Protein AF-0000000083655001 (afdb_homodimer)

Organism: NCBI:txid97028

Solvent-accessible surface area (backbone atoms only — not comparable to full-atom values): 30231 Å² total; per-residue (Å²): 132,77,32,32,51,74,66,47,57,56,73,47,28,34,40,48,78,53,97,65,27,42,33,40,31,43,39,68,54,51,50,49,54,27,52,73,72,70,40,65,85,52,73,61,35,83,41,51,42,63,60,87,63,80,88,71,86,49,88,63,78,44,54,64,27,34,58,50,38,49,51,50,44,53,48,49,50,44,29,73,71,61,33,62,78,45,30,24,56,53,51,56,54,60,72,37,38,49,25,23,40,71,68,53,51,51,48,50,49,34,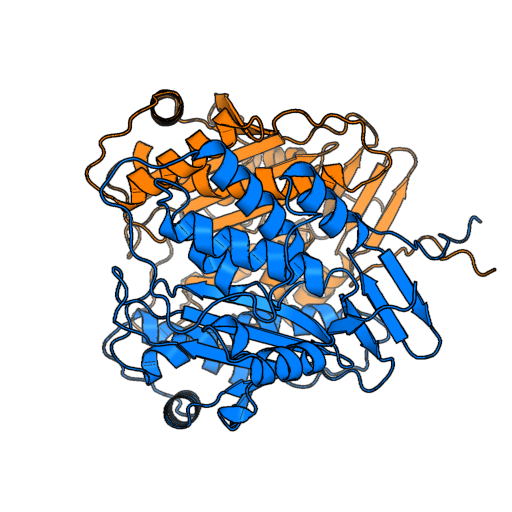34,47,15,18,46,59,60,46,37,51,42,16,34,35,29,39,73,71,65,77,58,62,36,32,24,39,30,65,31,68,58,60,82,44,95,77,44,36,28,26,23,11,27,33,29,34,37,16,61,12,56,80,46,70,50,38,44,71,46,90,61,80,54,91,45,70,47,52,42,42,40,51,33,46,27,56,44,46,54,51,43,38,41,50,49,55,45,47,71,38,30,81,91,46,78,79,81,73,73,48,31,40,32,31,34,61,48,68,67,38,53,54,49,55,72,38,89,72,66,84,61,90,46,66,72,55,36,39,30,50,34,46,40,39,20,36,38,72,62,44,43,34,41,79,43,81,37,58,71,93,69,45,77,11,45,56,23,38,46,54,51,54,57,67,54,45,54,53,45,34,46,65,40,12,42,39,76,55,86,127,131,78,34,32,50,74,65,47,57,57,71,47,29,34,42,47,78,54,97,67,26,41,33,40,31,43,38,68,54,50,49,49,52,26,52,73,70,69,38,65,86,53,73,63,34,83,40,49,40,62,63,87,62,80,88,71,86,50,88,63,77,42,55,65,29,34,60,48,37,49,50,49,42,54,49,49,49,45,29,74,70,63,33,63,78,43,30,24,56,53,50,56,54,59,74,37,36,48,26,22,40,71,69,52,51,52,48,51,49,35,35,47,16,18,46,59,60,46,38,51,41,15,32,35,30,40,75,71,63,76,56,62,36,32,23,37,30,65,31,67,59,57,80,45,96,76,46,37,29,26,23,10,29,32,30,34,38,16,61,11,55,80,47,72,47,39,42,71,47,90,61,79,53,91,44,70,49,51,42,41,41,50,32,46,27,55,42,45,54,49,42,38,41,51,51,54,45,48,70,38,30,80,90,46,76,79,82,72,73,47,31,41,32,31,34,61,50,68,66,37,52,55,48,55,72,38,90,70,68,87,60,89,48,67,70,56,37,40,28,49,33,45,40,39,21,36,38,72,62,45,42,33,41,78,45,82,38,58,72,93,70,44,75,12,47,58,23,36,45,55,51,55,57,68,54,46,53,53,46,35,45,65,41,11,40,40,75,55,87,126

Secondary structure (DSSP, 8-state):
---B---SEETTEEEEE-SSEEEEE-HHHHHHHHHHTT-TTSPP-S-SS-TT------SSPPSSHHHHHHHHHHHHHHHHHT-GGGHHHHHHHGGGSSS--HHHHHHHHHHHHHHHHTTTEEEEEESS----EEEEEEE--TTSTT-PPEEEEEEEETTEEEEEEEEE-SS--SSHHHHHHHHHHHHHHHHHHHHHHHHTSTTS-SSPPPEEEEES-HHHHHHHHSS----S-HHHHHHHHHHHHHHHTTSEEEEE--GGG-TTGGGTS---HHHHHHHHHHTTEEE---/---B---SEETTEEEEE-SSEEEEE-HHHHHHHHHHTT-TTSPP-S-SS-TT------SSPPSSHHHHHHHHHHHHHHHHHT-GGGHHHHHHHGGGSSS--HHHHHHHHHHHHHHHHTTTEEEEEESS----EEEEEEE--TTSTT-PPEEEEEEEETTEEEEEEEEE-SS--SSHHHHHHHHHHHHHHHHHHHHHHHHTSTTS-SSPPPEEEEES-HHHHHHHHSS----S-HHHHHHHHHHHHHHHTTSEEEEE--GGG-TTGGGTS---HHHHHHHHHHTTEEE---

pLDDT: mean 89.23, std 12.11, range [16.3, 98.44]

Radius of gyration: 23.11 Å; Cα contacts (8 Å, |Δi|>4): 1138; chains: 2; bounding box: 52×62×63 Å

Sequence (580 aa):
MKDLGEANVILGIKITRTEKGISLNQSHYIEKILRKYNYFDCKPASTPYDPSIKLFKNTGDGVRQSEYASIIGSLRYATDCTRPDIAYVVGLLCKFTSRPSKEHWNAIERVMRYLKRTITLGLHYQRYPAVLEGYNDVDWNTLSDDCKATSGYIFNIAGGVVSWKSKKQTILAQSTMESEMIALAAASEEASWLRCLLAEIPLWEKPLPAVLIHCDNTVAIAKIENRYYNGKKRQIRRKHSTIRGLISNGAVRVDYVRTDENLADPLTKGLTKEKVLNTSIKMGLMPIAHMKDLGEANVILGIKITRTEKGISLNQSHYIEKILRKYNYFDCKPASTPYDPSIKLFKNTGDGVRQSEYASIIGSLRYATDCTRPDIAYVVGLLCKFTSRPSKEHWNAIERVMRYLKRTITLGLHYQRYPAVLEGYNDVDWNTLSDDCKATSGYIFNIAGGVVSWKSKKQTILAQSTMESEMIALAAASEEASWLRCLLAEIPLWEKPLPAVLIHCDNTVAIAKIENRYYNGKKRQIRRKHSTIRGLISNGAVRVDYVRTDENLADPLTKGLTKEKVLNTSIKMGLMPIAH

Nearest PDB structures (foldseek):
  8wut-assembly1_E  TM=6.347E-01  e=3.721E-04  Moloney murine leukemia virus
  8ygj-assembly1_E  TM=6.162E-01  e=9.877E-04  Moloney murine leukemia virus
  8v9j-assembly1_z  TM=2.184E-01  e=1.554E-02  Mycolicibacterium smegmatis MC2 155
  1pa9-assembly1_A  TM=1.778E-01  e=4.873E-01  Yersinia enterocolitica
  4zi4-assembly1_A  TM=1.734E-01  e=5.789E-01  Yersinia enterocolitica

Foldseek 3Di:
DDPPPPPQADPQWGWDQDPFFIWTANLVLLCVLCVVVVNLPPAAALFLADQVDDDAADPDAADPLVVLVVSLVSVVVCCFGWCVLCQQLSQVLVVHSRHHDPVSVVSSSNNSRNCSVQSQWIFTAGPDDFAKAKEKDKDQPCPYPVSWIKIKMFIDTRQATDDMHIHTDPDRDPDPLLNQLSNVLVVLVVLLVVLVVLVPVVPRDPDHAAHEYEYADPVNLVQLVDPDDDDPDPVSRVSSVSSNVCVVVGNHHYDYDHPLPGLGVSSGGTDDSVSSVVSCSSNRIDRDDD/DPDPPPPQADPQWGWDQDPFFIWTANLVLLCVLCVVVVNLPPAAALFLADQVDDDAADPDAADPLVVLVVSLVSVVVCCFGWCVLCQQVSQVLVVHSRHHDPVSVVSSSNNSRNCSVQSQWIFTAGPDDFAKAKEKDKDQPCPYPVSFIKIKMFIDTRQATDDMHIHTDPDRDPDPLLNQLSNVLVVLVVLLVVLVVLVPVVPRDPDHAAHEYEYADVVNLVQLVDPDDDDPDPVSRVSSVSSNVCVVVGNHHYDYDHPLPGLGVSSGGTDDSVSSVVSCSSNRIDRDDD

InterPro domains:
  IPR043502 DNA/RNA polymerase superfamily [SSF56672] (11-231)

Structure (mmCIF, N/CA/C/O backbone):
data_AF-0000000083655001-model_v1
#
loop_
_entity.id
_entity.type
_entity.pdbx_description
1 polymer 'Pentatricopeptide repeat-containing protein'
#
loop_
_atom_site.group_PDB
_atom_site.id
_atom_site.type_symbol
_atom_site.label_atom_id
_atom_site.label_alt_id
_atom_site.label_comp_id
_atom_site.label_asym_id
_atom_site.label_entity_id
_atom_site.label_seq_id
_atom_site.pdbx_PDB_ins_code
_atom_site.Cartn_x
_atom_site.Cartn_y
_atom_site.Cartn_z
_atom_site.occupancy
_atom_site.B_iso_or_equiv
_atom_site.auth_seq_id
_atom_site.auth_comp_id
_atom_site.auth_asym_id
_atom_site.auth_atom_id
_atom_site.pdbx_PDB_model_num
ATOM 1 N N . MET A 1 1 ? 4.707 -20.266 32.312 1 16.3 1 MET A N 1
ATOM 2 C CA . MET A 1 1 ? 3.869 -20.172 31.125 1 16.3 1 MET A CA 1
ATOM 3 C C . MET A 1 1 ? 3.486 -18.719 30.844 1 16.3 1 MET A C 1
ATOM 5 O O . MET A 1 1 ? 2.631 -18.156 31.531 1 16.3 1 MET A O 1
ATOM 9 N N . LYS A 1 2 ? 4.281 -17.781 30.656 1 24.47 2 LYS A N 1
ATOM 10 C CA . LYS A 1 2 ? 4.148 -16.344 30.859 1 24.47 2 LYS A CA 1
ATOM 11 C C . LYS A 1 2 ? 3.109 -15.75 29.922 1 24.47 2 LYS A C 1
ATOM 13 O O . LYS A 1 2 ? 3.07 -16.094 28.734 1 24.47 2 LYS A O 1
ATOM 18 N N . ASP A 1 3 ? 1.855 -15.555 30.281 1 26.72 3 ASP A N 1
ATOM 19 C CA . ASP A 1 3 ? 0.674 -14.945 29.688 1 26.72 3 ASP A CA 1
ATOM 20 C C . ASP A 1 3 ? 1.065 -13.859 28.688 1 26.72 3 ASP A C 1
ATOM 22 O O . ASP A 1 3 ? 1.943 -13.039 28.969 1 26.72 3 ASP A O 1
ATOM 26 N N . LEU A 1 4 ? 1.352 -14.047 27.547 1 35.12 4 LEU A N 1
ATOM 27 C CA . LEU A 1 4 ? 1.753 -12.922 26.688 1 35.12 4 LEU A CA 1
ATOM 28 C C . LEU A 1 4 ? 1.042 -11.641 27.109 1 35.12 4 LEU A C 1
ATOM 30 O O . LEU A 1 4 ? -0.185 -11.555 27.031 1 35.12 4 LEU A O 1
ATOM 34 N N . GLY A 1 5 ? 1.042 -10.984 28.172 1 37.81 5 GLY A N 1
ATOM 35 C CA . GLY A 1 5 ? 0.336 -9.891 28.828 1 37.81 5 GLY A CA 1
ATOM 36 C C . GLY A 1 5 ? -0.224 -8.875 27.844 1 37.81 5 GLY A C 1
ATOM 37 O O . GLY A 1 5 ? 0.115 -8.898 26.656 1 37.81 5 GLY A O 1
ATOM 38 N N . GLU A 1 6 ? -1.476 -8.234 27.922 1 47.31 6 GLU A N 1
ATOM 39 C CA . GLU A 1 6 ? -2.193 -7.176 27.203 1 47.31 6 GLU A CA 1
ATOM 40 C C . GLU A 1 6 ? -1.237 -6.098 26.719 1 47.31 6 GLU A C 1
ATOM 42 O O . GLU A 1 6 ? -0.629 -5.383 27.516 1 47.31 6 GLU A O 1
ATOM 47 N N . ALA A 1 7 ? -0.469 -6.387 25.703 1 55.16 7 ALA A N 1
ATOM 48 C CA . ALA A 1 7 ? 0.412 -5.324 25.219 1 55.16 7 ALA A CA 1
ATOM 49 C C . ALA A 1 7 ? -0.34 -4 25.094 1 55.16 7 ALA A C 1
ATOM 51 O O . ALA A 1 7 ? -1.383 -3.932 24.438 1 55.16 7 ALA A O 1
ATOM 52 N N . ASN A 1 8 ? -0.119 -3.062 25.969 1 70.81 8 ASN A N 1
ATOM 53 C CA . ASN A 1 8 ? -0.761 -1.753 26.016 1 70.81 8 ASN A CA 1
ATOM 54 C C . ASN A 1 8 ? -0.178 -0.802 24.969 1 70.81 8 ASN A C 1
ATOM 56 O O . ASN A 1 8 ? -0.799 0.206 24.641 1 70.81 8 ASN A O 1
ATOM 60 N N . VAL A 1 9 ? 0.998 -1.261 24.422 1 69.44 9 VAL A N 1
ATOM 61 C CA . VAL A 1 9 ? 1.588 -0.443 23.375 1 69.44 9 VAL A CA 1
ATOM 62 C C . VAL A 1 9 ? 2.207 -1.344 22.297 1 69.44 9 VAL A C 1
ATOM 64 O O . VAL A 1 9 ? 2.967 -2.262 22.625 1 69.44 9 VAL A O 1
ATOM 67 N N . ILE A 1 10 ? 1.693 -1.262 21.125 1 71.12 10 ILE A N 1
ATOM 68 C CA . ILE A 1 10 ? 2.256 -1.991 20 1 71.12 10 ILE A CA 1
ATOM 69 C C . ILE A 1 10 ? 2.715 -1.006 18.922 1 71.12 10 ILE A C 1
ATOM 71 O O . ILE A 1 10 ? 1.919 -0.204 18.438 1 71.12 10 ILE A O 1
ATOM 75 N N . LEU A 1 11 ? 3.98 -0.985 18.625 1 68.69 11 LEU A N 1
ATOM 76 C CA . LEU A 1 11 ? 4.551 -0.152 17.562 1 68.69 11 LEU A CA 1
ATOM 77 C C . LEU A 1 11 ? 4.273 1.323 17.828 1 68.69 11 LEU A C 1
ATOM 79 O O . LEU A 1 11 ? 3.928 2.07 16.922 1 68.69 11 LEU A O 1
ATOM 83 N N . GLY A 1 12 ? 4.242 1.663 19.078 1 73.38 12 GLY A N 1
ATOM 84 C CA . GLY A 1 12 ? 4.035 3.049 19.469 1 73.38 12 GLY A CA 1
ATOM 85 C C . GLY A 1 12 ? 2.57 3.438 19.547 1 73.38 12 GLY A C 1
ATOM 86 O O . GLY A 1 12 ? 2.242 4.602 19.781 1 73.38 12 GLY A O 1
ATOM 87 N N . ILE A 1 13 ? 1.777 2.469 19.234 1 85.38 13 ILE A N 1
ATOM 88 C CA . ILE A 1 13 ? 0.338 2.686 19.328 1 85.38 13 ILE A CA 1
ATOM 89 C C . ILE A 1 13 ? -0.179 2.139 20.656 1 85.38 13 ILE A C 1
ATOM 91 O O . ILE A 1 13 ? 0.01 0.959 20.969 1 85.38 13 ILE A O 1
ATOM 95 N N . LYS A 1 14 ? -0.766 2.967 21.422 1 87.56 14 LYS A N 1
ATOM 96 C CA . LYS A 1 14 ? -1.355 2.545 22.688 1 87.56 14 LYS A CA 1
ATOM 97 C C . LYS A 1 14 ? -2.693 1.846 22.469 1 87.56 14 LYS A C 1
ATOM 99 O O . LYS A 1 14 ? -3.588 2.396 21.828 1 87.56 14 LYS A O 1
ATOM 104 N N . ILE A 1 15 ? -2.75 0.653 22.938 1 88.75 15 ILE A N 1
ATOM 105 C CA . ILE A 1 15 ? -3.975 -0.134 22.828 1 88.75 15 ILE A CA 1
ATOM 106 C C . ILE A 1 15 ? -4.68 -0.176 24.188 1 88.75 15 ILE A C 1
ATOM 108 O O . ILE A 1 15 ? -4.09 -0.58 25.188 1 88.75 15 ILE A O 1
ATOM 112 N N . THR A 1 16 ? -5.906 0.321 24.219 1 87.31 16 THR A N 1
ATOM 113 C CA . THR A 1 16 ? -6.715 0.277 25.422 1 87.31 16 THR A CA 1
ATOM 114 C C . THR A 1 16 ? -7.945 -0.603 25.234 1 87.31 16 THR A C 1
ATOM 116 O O . THR A 1 16 ? -8.727 -0.385 24.297 1 87.31 16 THR A O 1
ATOM 119 N N . ARG A 1 17 ? -8.031 -1.574 26.078 1 87.62 17 ARG A N 1
ATOM 120 C CA . ARG A 1 17 ?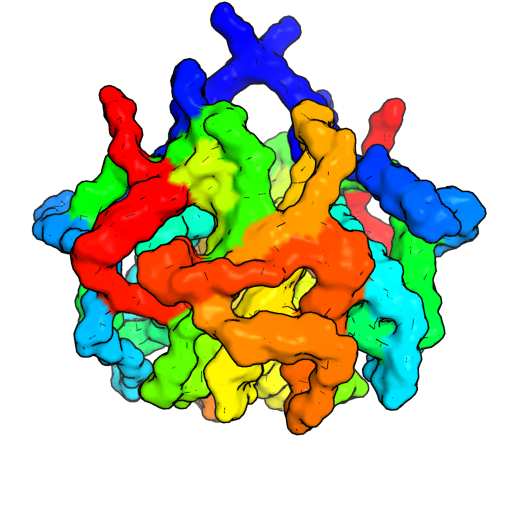 -9.172 -2.486 26 1 87.62 17 ARG A CA 1
ATOM 121 C C . ARG A 1 17 ? -10.172 -2.201 27.125 1 87.62 17 ARG A C 1
ATOM 123 O O . ARG A 1 17 ? -9.781 -2.084 28.297 1 87.62 17 ARG A O 1
ATOM 130 N N . THR A 1 18 ? -11.359 -1.929 26.75 1 82.25 18 THR A N 1
ATOM 131 C CA . THR A 1 18 ? -12.43 -1.712 27.703 1 82.25 18 THR A CA 1
ATOM 132 C C . THR A 1 18 ? -13.586 -2.682 27.453 1 82.25 18 THR A C 1
ATOM 134 O O . THR A 1 18 ? -13.523 -3.504 26.531 1 82.25 18 THR A O 1
ATOM 137 N N . GLU A 1 19 ? -14.555 -2.613 28.297 1 83.44 19 GLU A N 1
ATOM 138 C CA . GLU A 1 19 ? -15.742 -3.455 28.125 1 83.44 19 GLU A CA 1
ATOM 139 C C . GLU A 1 19 ? -16.484 -3.1 26.828 1 83.44 19 GLU A C 1
ATOM 141 O O . GLU A 1 19 ? -17.156 -3.951 26.25 1 83.44 19 GLU A O 1
ATOM 146 N N . LYS A 1 20 ? -16.25 -1.951 26.453 1 83 20 LYS A N 1
ATOM 147 C CA . LYS A 1 20 ? -17 -1.452 25.312 1 83 20 LYS A CA 1
ATOM 148 C C . LYS A 1 20 ? -16.281 -1.76 24 1 83 20 LYS A C 1
ATOM 150 O O . LYS A 1 20 ? -16.875 -1.733 22.922 1 83 20 LYS A O 1
ATOM 155 N N . GLY A 1 21 ? -14.93 -2.021 24.156 1 88.25 21 GLY A N 1
ATOM 156 C CA . GLY A 1 21 ? -14.188 -2.299 22.938 1 88.25 21 GLY A CA 1
ATOM 157 C C . GLY A 1 21 ? -12.711 -1.973 23.062 1 88.25 21 GLY A C 1
ATOM 158 O O . GLY A 1 21 ? -12.141 -2.049 24.156 1 88.25 21 GLY A O 1
ATOM 159 N N . ILE A 1 22 ? -12.117 -1.77 21.891 1 89.81 22 ILE A N 1
ATOM 160 C CA . ILE A 1 22 ? -10.688 -1.522 21.828 1 89.81 22 ILE A CA 1
ATOM 161 C C . ILE A 1 22 ? -10.422 -0.148 21.203 1 89.81 22 ILE A C 1
ATOM 163 O O . ILE A 1 22 ? -11.156 0.289 20.312 1 89.81 22 ILE A O 1
ATOM 167 N N . SER A 1 23 ? -9.453 0.548 21.781 1 91.69 23 SER A N 1
ATOM 168 C CA . SER A 1 23 ? -9.062 1.837 21.219 1 91.69 23 SER A CA 1
ATOM 169 C C . SER A 1 23 ? -7.574 1.859 20.875 1 91.69 23 SER A C 1
ATOM 171 O O . SER A 1 23 ? -6.758 1.261 21.578 1 91.69 23 SER A O 1
ATOM 173 N N . LEU A 1 24 ? -7.25 2.445 19.75 1 92.94 24 LEU A N 1
ATOM 174 C CA . LEU A 1 24 ? -5.879 2.666 19.297 1 92.94 24 LEU A CA 1
ATOM 175 C C . LEU A 1 24 ? -5.539 4.152 19.297 1 92.94 24 LEU A C 1
ATOM 177 O O . LEU A 1 24 ? -6.254 4.961 18.703 1 92.94 24 LEU A O 1
ATOM 181 N N . ASN A 1 25 ? -4.449 4.488 19.953 1 90.25 25 ASN A N 1
ATOM 182 C CA . ASN A 1 25 ? -4.121 5.906 20.094 1 90.25 25 ASN A CA 1
ATOM 183 C C . ASN A 1 25 ? -2.625 6.152 19.922 1 90.25 25 ASN A C 1
ATOM 185 O O . ASN A 1 25 ? -1.805 5.359 20.375 1 90.25 25 ASN A O 1
ATOM 189 N N . GLN A 1 26 ? -2.277 7.246 19.219 1 93.06 26 GLN A N 1
ATOM 190 C CA . GLN A 1 26 ? -0.894 7.664 19.031 1 93.06 26 GLN A CA 1
ATOM 191 C C . GLN A 1 26 ? -0.656 9.062 19.594 1 93.06 26 GLN A C 1
ATOM 193 O O . GLN A 1 26 ? 0.107 9.844 19.016 1 93.06 26 GLN A O 1
ATOM 198 N N . SER A 1 27 ? -1.31 9.398 20.609 1 93.56 27 SER A N 1
ATOM 199 C CA . SER A 1 27 ? -1.191 10.719 21.203 1 93.56 27 SER A CA 1
ATOM 200 C C . SER A 1 27 ? 0.257 11.039 21.562 1 93.56 27 SER A C 1
ATOM 202 O O . SER A 1 27 ? 0.726 12.156 21.328 1 93.56 27 SER A O 1
ATOM 204 N N . HIS A 1 28 ? 0.955 10.078 22.078 1 91.25 28 HIS A N 1
ATOM 205 C CA . HIS A 1 28 ? 2.35 10.297 22.453 1 91.25 28 HIS A CA 1
ATOM 206 C C . HIS A 1 28 ? 3.199 10.609 21.234 1 91.25 28 HIS A C 1
ATOM 208 O O . HIS A 1 28 ? 4.051 11.508 21.266 1 91.25 28 HIS A O 1
ATOM 214 N N . TYR A 1 29 ? 2.982 9.898 20.203 1 93.56 29 TYR A N 1
ATOM 215 C CA . TYR A 1 29 ? 3.727 10.141 18.969 1 93.56 29 TYR A CA 1
ATOM 216 C C . TYR A 1 29 ? 3.416 11.523 18.406 1 93.56 29 TYR A C 1
ATOM 218 O O . TYR A 1 29 ? 4.32 12.242 17.984 1 93.56 29 TYR A O 1
ATOM 226 N N . ILE A 1 30 ? 2.123 11.883 18.406 1 95.56 30 ILE A N 1
ATOM 227 C CA . ILE A 1 30 ? 1.706 13.188 17.891 1 95.56 30 ILE A CA 1
ATOM 228 C C . ILE A 1 30 ? 2.354 14.297 18.703 1 95.56 30 ILE A C 1
ATOM 230 O O . ILE A 1 30 ? 2.844 15.281 18.156 1 95.56 30 ILE A O 1
ATOM 234 N N . GLU A 1 31 ? 2.381 14.133 19.953 1 95.56 31 GLU A N 1
ATOM 235 C CA . GLU A 1 31 ? 3.043 15.109 20.812 1 95.56 31 GLU A CA 1
ATOM 236 C C . GLU A 1 31 ? 4.527 15.211 20.484 1 95.56 31 GLU A C 1
ATOM 238 O O . GLU A 1 31 ? 5.078 16.312 20.406 1 95.56 31 GLU A O 1
ATOM 243 N N . LYS A 1 32 ? 5.137 14.094 20.312 1 94.19 32 LYS A N 1
ATOM 244 C CA . LYS A 1 32 ? 6.555 14.062 19.969 1 94.19 32 LYS A CA 1
ATOM 245 C C . LYS A 1 32 ? 6.832 14.836 18.688 1 94.19 32 LYS A C 1
ATOM 247 O O . LYS A 1 32 ? 7.785 15.617 18.609 1 94.19 32 LYS A O 1
ATOM 252 N N . ILE A 1 33 ? 6.004 14.617 17.672 1 94.88 33 ILE A N 1
ATOM 253 C CA . ILE A 1 33 ? 6.219 15.281 16.391 1 94.88 33 ILE A CA 1
ATOM 254 C C . ILE A 1 33 ? 5.953 16.781 16.531 1 94.88 33 ILE A C 1
ATOM 256 O O . ILE A 1 33 ? 6.668 17.594 15.953 1 94.88 33 ILE A O 1
ATOM 260 N N . LEU A 1 34 ? 4.945 17.156 17.312 1 97.56 34 LEU A N 1
ATOM 261 C CA . LEU A 1 34 ? 4.633 18.562 17.531 1 97.56 34 LEU A CA 1
ATOM 262 C C . LEU A 1 34 ? 5.773 19.266 18.25 1 97.56 34 LEU A C 1
ATOM 264 O O . LEU A 1 34 ? 6.102 20.406 17.922 1 97.56 34 LEU A O 1
ATOM 268 N N . ARG A 1 35 ? 6.41 18.594 19.141 1 97 35 ARG A N 1
ATOM 269 C CA . ARG A 1 35 ? 7.543 19.172 19.859 1 97 35 ARG A CA 1
ATOM 270 C C . ARG A 1 35 ? 8.781 19.219 18.969 1 97 35 ARG A C 1
ATOM 272 O O . ARG A 1 35 ? 9.484 20.234 18.938 1 97 35 ARG A O 1
ATOM 279 N N . LYS A 1 36 ? 8.984 18.172 18.281 1 94.44 36 LYS A N 1
ATOM 280 C CA . LYS A 1 36 ? 10.164 18.062 17.422 1 94.44 36 LYS A CA 1
ATOM 281 C C . LYS A 1 36 ? 10.211 19.203 16.406 1 94.44 36 LYS A C 1
ATOM 283 O O . LYS A 1 36 ? 11.273 19.766 16.141 1 94.44 36 LYS A O 1
ATOM 288 N N . TYR A 1 37 ? 9.055 19.547 15.875 1 96 37 TYR A N 1
ATOM 289 C CA . TYR A 1 37 ? 9.023 20.531 14.805 1 96 37 TYR A CA 1
ATOM 290 C C . TYR A 1 37 ? 8.516 21.875 15.312 1 96 37 TYR A C 1
ATOM 292 O O . TYR A 1 37 ? 8.172 22.766 14.523 1 96 37 TYR A O 1
ATOM 300 N N . ASN A 1 38 ? 8.305 22.031 16.625 1 96.25 38 ASN A N 1
ATOM 301 C CA . ASN A 1 38 ? 8.023 23.281 17.328 1 96.25 38 ASN A CA 1
ATOM 302 C C . ASN A 1 38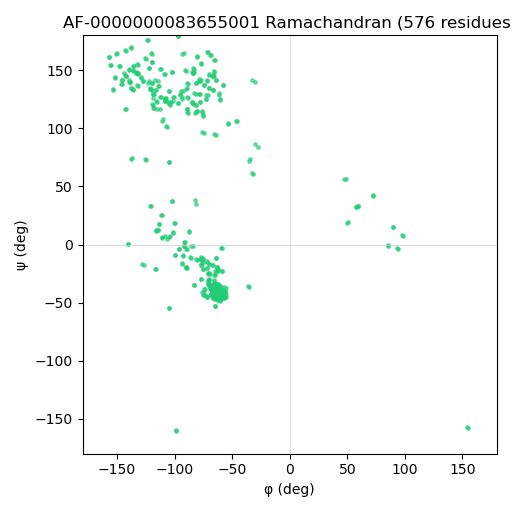 ? 6.609 23.781 17.031 1 96.25 38 ASN A C 1
ATOM 304 O O . ASN A 1 38 ? 6.41 24.969 16.766 1 96.25 38 ASN A O 1
ATOM 308 N N . TYR A 1 39 ? 5.637 22.859 17.016 1 96.5 39 TYR A N 1
ATOM 309 C CA . TYR A 1 39 ? 4.238 23.234 16.812 1 96.5 39 TYR A CA 1
ATOM 310 C C . TYR A 1 39 ? 3.402 22.906 18.047 1 96.5 39 TYR A C 1
ATOM 312 O O . TYR A 1 39 ? 2.17 22.922 18 1 96.5 39 TYR A O 1
ATOM 320 N N . PHE A 1 40 ? 4.035 22.594 19.141 1 96 40 PHE A N 1
ATOM 321 C CA . PHE A 1 40 ? 3.303 22.156 20.328 1 96 40 PHE A CA 1
ATOM 322 C C . PHE A 1 40 ? 2.529 23.328 20.938 1 96 40 PHE A C 1
ATOM 324 O O . PHE A 1 40 ? 1.44 23.141 21.484 1 96 40 PHE A O 1
ATOM 331 N N . ASP A 1 41 ? 3.062 24.547 20.859 1 95.31 41 ASP A N 1
ATOM 332 C CA . ASP A 1 41 ? 2.43 25.703 21.484 1 95.31 41 ASP A CA 1
ATOM 333 C C . ASP A 1 41 ? 1.655 26.516 20.453 1 95.31 41 ASP A C 1
ATOM 335 O O . ASP A 1 41 ? 1.294 27.672 20.703 1 95.31 41 ASP A O 1
ATOM 339 N N . CYS A 1 42 ? 1.342 25.984 19.359 1 95.62 42 CYS A N 1
ATOM 340 C CA . CYS A 1 42 ? 0.659 26.719 18.297 1 95.62 42 CYS A CA 1
ATOM 341 C C . CYS A 1 42 ? -0.836 26.812 18.578 1 95.62 42 CYS A C 1
ATOM 343 O O . CYS A 1 42 ? -1.356 26.109 19.453 1 95.62 42 CYS A O 1
ATOM 345 N N . LYS A 1 43 ? -1.529 27.75 17.922 1 97 43 LYS A N 1
ATOM 346 C CA . LYS A 1 43 ? -2.984 27.844 18 1 97 43 LYS A CA 1
ATOM 347 C C . LYS A 1 43 ? -3.654 26.703 17.25 1 97 43 LYS A C 1
ATOM 349 O O . LYS A 1 43 ? -3.34 26.438 16.094 1 97 43 LYS A O 1
ATOM 354 N N . PRO A 1 44 ? -4.547 26.016 17.875 1 96.81 44 PRO A N 1
ATOM 355 C CA . PRO A 1 44 ? -5.191 24.859 17.25 1 96.81 44 PRO A CA 1
ATOM 356 C C . PRO A 1 44 ? -6.062 25.25 16.047 1 96.81 44 PRO A C 1
ATOM 358 O O . PRO A 1 44 ? -6.57 26.375 15.992 1 96.81 44 PRO A O 1
ATOM 361 N N . ALA A 1 45 ? -6.18 24.391 15.078 1 97.19 45 ALA A N 1
ATOM 362 C CA . ALA A 1 45 ? -7.066 24.531 13.93 1 97.19 45 ALA A CA 1
ATOM 363 C C . ALA A 1 45 ? -8.188 23.5 13.961 1 97.19 45 ALA A C 1
ATOM 365 O O . ALA A 1 45 ? -7.996 22.391 14.453 1 97.19 45 ALA A O 1
ATOM 366 N N . SER A 1 46 ? -9.344 23.859 13.375 1 95.75 46 SER A N 1
ATOM 367 C CA . SER A 1 46 ? -10.523 23 13.469 1 95.75 46 SER A CA 1
ATOM 368 C C . SER A 1 46 ? -10.57 22 12.312 1 95.75 46 SER A C 1
ATOM 370 O O . SER A 1 46 ? -11.297 21 12.383 1 95.75 46 SER A O 1
ATOM 372 N N . THR A 1 47 ? -9.828 22.312 11.234 1 97.12 47 THR A N 1
ATOM 373 C CA . THR A 1 47 ? -9.797 21.438 10.078 1 97.12 47 THR A CA 1
ATOM 374 C C . THR A 1 47 ? -8.367 21.203 9.602 1 97.12 47 THR A C 1
ATOM 376 O O . THR A 1 47 ? -7.504 22.062 9.773 1 97.12 47 THR A O 1
ATOM 379 N N . PRO A 1 48 ? -8.117 20.031 9.078 1 97.25 48 PRO A N 1
ATOM 380 C CA . PRO A 1 48 ? -6.754 19.75 8.625 1 97.25 48 PRO A CA 1
ATOM 381 C C . PRO A 1 48 ? -6.41 20.453 7.316 1 97.25 48 PRO A C 1
ATOM 383 O O . PRO A 1 48 ? -5.234 20.625 6.992 1 97.25 48 PRO A O 1
ATOM 386 N N . TYR A 1 49 ? -7.387 20.828 6.559 1 95.5 49 TYR A N 1
ATOM 387 C CA . TYR A 1 49 ? -7.172 21.469 5.27 1 95.5 49 TYR A CA 1
ATOM 388 C C . TYR A 1 49 ? -8.25 22.5 4.992 1 95.5 49 TYR A C 1
ATOM 390 O O . TYR A 1 49 ? -9.422 22.297 5.312 1 95.5 49 TYR A O 1
ATOM 398 N N . ASP A 1 50 ? -7.855 23.609 4.391 1 92.69 50 ASP A N 1
ATOM 399 C CA . ASP A 1 50 ? -8.789 24.641 3.959 1 92.69 50 ASP A CA 1
ATOM 400 C C . ASP A 1 50 ? -9.281 24.375 2.537 1 92.69 50 ASP A C 1
ATOM 402 O O . ASP A 1 50 ? -8.508 24.469 1.58 1 92.69 50 ASP A O 1
ATOM 406 N N . PRO A 1 51 ? -10.555 24.094 2.402 1 89.69 51 PRO A N 1
ATOM 407 C CA . PRO A 1 51 ? -11.07 23.766 1.074 1 89.69 51 PRO A CA 1
ATOM 408 C C . PRO A 1 51 ? -10.953 24.906 0.079 1 89.69 51 PRO A C 1
ATOM 410 O O . PRO A 1 51 ? -11.031 24.703 -1.133 1 89.69 51 PRO A O 1
ATOM 413 N N . SER A 1 52 ? -10.797 26.094 0.534 1 89.31 52 SER A N 1
ATOM 414 C CA . SER A 1 52 ? -10.734 27.266 -0.336 1 89.31 52 SER A CA 1
ATOM 415 C C . SER A 1 52 ? -9.336 27.438 -0.927 1 89.31 52 SER A C 1
ATOM 417 O O . SER A 1 52 ? -9.148 28.188 -1.884 1 89.31 52 SER A O 1
ATOM 419 N N . ILE A 1 53 ? -8.398 26.734 -0.406 1 88.25 53 ILE A N 1
ATOM 420 C CA . ILE A 1 53 ? -7.012 26.891 -0.844 1 88.25 53 ILE A CA 1
ATOM 421 C C . ILE A 1 53 ? -6.684 25.844 -1.903 1 88.25 53 ILE A C 1
ATOM 423 O O . ILE A 1 53 ? -6.984 24.656 -1.729 1 88.25 53 ILE A O 1
ATOM 427 N N . LYS A 1 54 ? -6.168 26.375 -2.943 1 85.88 54 LYS A N 1
ATOM 428 C CA . LYS A 1 54 ? -5.633 25.484 -3.975 1 85.88 54 LYS A CA 1
ATOM 429 C C . LYS A 1 54 ? -4.109 25.531 -4.008 1 85.88 54 LYS A C 1
ATOM 431 O O . LYS A 1 54 ? -3.52 26.609 -4.062 1 85.88 54 LYS A O 1
ATOM 436 N N . LEU A 1 55 ? -3.541 24.391 -3.893 1 90.06 55 LEU A N 1
ATOM 437 C CA . LEU A 1 55 ? -2.084 24.328 -3.891 1 90.06 55 LEU A CA 1
ATOM 438 C C . LEU A 1 55 ? -1.55 24.047 -5.293 1 90.06 55 LEU A C 1
ATOM 440 O O . LEU A 1 55 ? -2.066 23.188 -6 1 90.06 55 LEU A O 1
ATOM 444 N N . PHE A 1 56 ? -0.586 24.844 -5.648 1 87.69 56 PHE A N 1
ATOM 445 C CA . PHE A 1 56 ? 0.045 24.703 -6.957 1 87.69 56 PHE A CA 1
ATOM 446 C C . PHE A 1 56 ? 1.532 24.406 -6.809 1 87.69 56 PHE A C 1
ATOM 448 O O . PHE A 1 56 ? 2.135 24.719 -5.781 1 87.69 56 PHE A O 1
ATOM 455 N N . LYS A 1 57 ? 1.981 23.828 -7.855 1 86.81 57 LYS A N 1
ATOM 456 C CA . LYS A 1 57 ? 3.414 23.547 -7.875 1 86.81 57 LYS A CA 1
ATOM 457 C C . LYS A 1 57 ? 4.227 24.844 -7.848 1 86.81 57 LYS A C 1
ATOM 459 O O . LYS A 1 57 ? 3.865 25.828 -8.508 1 86.81 57 LYS A O 1
ATOM 464 N N . ASN A 1 58 ? 5.305 24.766 -7.117 1 88.19 58 ASN A N 1
ATOM 465 C CA . ASN A 1 58 ? 6.223 25.891 -7.012 1 88.19 58 ASN A CA 1
ATOM 466 C C . ASN A 1 58 ? 7.211 25.922 -8.172 1 88.19 58 ASN A C 1
ATOM 468 O O . ASN A 1 58 ? 7.914 24.938 -8.422 1 88.19 58 ASN A O 1
ATOM 472 N N . THR A 1 59 ? 7.211 26.984 -8.922 1 83.75 59 THR A N 1
ATOM 473 C CA . THR A 1 59 ? 8.109 27.125 -10.055 1 83.75 59 THR A CA 1
ATOM 474 C C . THR A 1 59 ? 9.469 27.672 -9.617 1 83.75 59 THR A C 1
ATOM 476 O O . THR A 1 59 ? 10.445 27.594 -10.359 1 83.75 59 THR A O 1
ATOM 479 N N . GLY A 1 60 ? 9.5 28.125 -8.414 1 83.56 60 GLY A N 1
ATOM 480 C CA . GLY A 1 60 ? 10.742 28.656 -7.879 1 83.56 60 GLY A CA 1
ATOM 481 C C . GLY A 1 60 ? 11.5 27.672 -7.02 1 83.56 60 GLY A C 1
ATOM 482 O O . GLY A 1 60 ? 11.367 26.453 -7.199 1 83.56 60 GLY A O 1
ATOM 483 N N . ASP A 1 61 ? 12.383 28.156 -6.176 1 86.12 61 ASP A N 1
ATOM 484 C CA . ASP A 1 61 ? 13.195 27.312 -5.305 1 86.12 61 ASP A CA 1
ATOM 485 C C . ASP A 1 61 ? 12.383 26.828 -4.105 1 86.12 61 ASP A C 1
ATOM 487 O O . ASP A 1 61 ? 11.531 27.562 -3.584 1 86.12 61 ASP A O 1
ATOM 491 N N . GLY A 1 62 ? 12.648 25.672 -3.828 1 88.88 62 GLY A N 1
ATOM 492 C CA . GLY A 1 62 ? 12.008 25.125 -2.645 1 88.88 62 GLY A CA 1
ATOM 493 C C . GLY A 1 62 ? 12.539 25.719 -1.352 1 88.88 62 GLY A C 1
ATOM 494 O O . GLY A 1 62 ? 13.727 26.047 -1.251 1 88.88 62 GLY A O 1
ATOM 495 N N . VAL A 1 63 ? 11.719 25.875 -0.38 1 91.75 63 VAL A N 1
ATOM 496 C CA . VAL A 1 63 ? 12.078 26.391 0.935 1 91.75 63 VAL A CA 1
ATOM 497 C C . VAL A 1 63 ? 12.203 25.234 1.931 1 91.75 63 VAL A C 1
ATOM 499 O O . VAL A 1 63 ? 11.258 24.469 2.125 1 91.75 63 VAL A O 1
ATOM 502 N N . ARG A 1 64 ? 13.375 25.094 2.586 1 93.38 64 ARG A N 1
ATOM 503 C CA . ARG A 1 64 ? 13.602 24.125 3.65 1 93.38 64 ARG A CA 1
ATOM 504 C C . ARG A 1 64 ? 13.086 22.734 3.252 1 93.38 64 ARG A C 1
ATOM 506 O O . ARG A 1 64 ? 12.328 22.109 3.996 1 93.38 64 ARG A O 1
ATOM 513 N N . GLN A 1 65 ? 13.516 22.203 2.197 1 90.88 65 GLN A N 1
ATOM 514 C CA . GLN A 1 65 ? 13.055 20.969 1.582 1 90.88 65 GLN A CA 1
ATOM 515 C C . GLN A 1 65 ? 13.289 19.781 2.502 1 90.88 65 GLN A C 1
ATOM 517 O O . GLN A 1 65 ? 12.422 18.906 2.639 1 90.88 65 GLN A O 1
ATOM 522 N N . SER A 1 66 ? 14.43 19.734 3.139 1 90.75 66 SER A N 1
ATOM 523 C CA . SER A 1 66 ? 14.773 18.609 4 1 90.75 66 SER A CA 1
ATOM 524 C C . SER A 1 66 ? 13.828 18.516 5.195 1 90.75 66 SER A C 1
ATOM 526 O O . SER A 1 66 ? 13.391 17.422 5.559 1 90.75 66 SER A O 1
ATOM 528 N N . GLU A 1 67 ? 13.586 19.609 5.707 1 94.12 67 GLU A N 1
ATOM 529 C CA . GLU A 1 67 ? 12.664 19.656 6.836 1 94.12 67 GLU A CA 1
ATOM 530 C C . GLU A 1 67 ? 11.25 19.281 6.402 1 94.12 67 GLU A C 1
ATOM 532 O O . GLU A 1 67 ? 10.547 18.547 7.109 1 94.12 67 GLU A O 1
ATOM 537 N N . TYR A 1 68 ? 10.906 19.828 5.219 1 95.12 68 TYR A N 1
ATOM 538 C CA . TYR A 1 68 ? 9.602 19.516 4.652 1 95.12 68 TYR A CA 1
ATOM 539 C C . TYR A 1 68 ? 9.43 18.016 4.477 1 95.12 68 TYR A C 1
ATOM 541 O O . TYR A 1 68 ? 8.43 17.438 4.906 1 95.12 68 TYR A O 1
ATOM 549 N N . ALA A 1 69 ? 10.469 17.375 3.965 1 91.69 69 ALA A N 1
ATOM 550 C CA . ALA A 1 69 ? 10.438 15.938 3.742 1 91.69 69 ALA A CA 1
ATOM 551 C C . ALA A 1 69 ? 10.344 15.18 5.062 1 91.69 69 ALA A C 1
ATOM 553 O O . ALA A 1 69 ? 9.625 14.18 5.16 1 91.69 69 ALA A O 1
ATOM 554 N N . SER A 1 70 ? 10.969 15.688 6.074 1 92.69 70 SER A N 1
ATOM 555 C CA . SER A 1 70 ? 10.969 15.055 7.387 1 92.69 70 SER A CA 1
ATOM 556 C C . SER A 1 70 ? 9.586 15.102 8.023 1 92.69 70 SER A C 1
ATOM 558 O O . SER A 1 70 ? 9.102 14.094 8.547 1 92.69 70 SER A O 1
ATOM 560 N N . ILE A 1 71 ? 8.984 16.219 7.895 1 95.88 71 ILE A N 1
ATOM 561 C CA . ILE A 1 71 ? 7.66 16.391 8.484 1 95.88 71 ILE A CA 1
ATOM 562 C C . ILE A 1 71 ? 6.66 15.492 7.754 1 95.88 71 ILE A C 1
ATOM 564 O O . ILE A 1 71 ? 5.828 14.836 8.383 1 95.88 71 ILE A O 1
ATOM 568 N N . ILE A 1 72 ? 6.781 15.445 6.449 1 94.88 72 ILE A N 1
ATOM 569 C CA . ILE A 1 72 ? 5.887 14.617 5.648 1 94.88 72 ILE A CA 1
ATOM 570 C C . ILE A 1 72 ? 6.043 13.156 6.043 1 94.88 72 ILE A C 1
ATOM 572 O O . ILE A 1 72 ? 5.051 12.438 6.211 1 94.88 72 ILE A O 1
ATOM 576 N N . GLY A 1 73 ? 7.25 12.75 6.234 1 91.69 73 GLY A N 1
ATOM 577 C CA . GLY A 1 73 ? 7.488 11.383 6.676 1 91.69 73 GLY A CA 1
ATOM 578 C C . GLY A 1 73 ? 6.844 11.07 8.016 1 91.69 73 GLY A C 1
ATOM 579 O O . GLY A 1 73 ? 6.223 10.016 8.172 1 91.69 73 GLY A O 1
ATOM 580 N N . SER A 1 74 ? 6.953 11.953 8.875 1 94.44 74 SER A N 1
ATOM 581 C CA . SER A 1 74 ? 6.375 11.773 10.203 1 94.44 74 SER A CA 1
ATOM 582 C C . SER A 1 74 ? 4.852 11.734 10.141 1 94.44 74 SER A C 1
ATOM 584 O O . SER A 1 74 ? 4.219 10.906 10.797 1 94.44 74 SER A O 1
ATOM 586 N N . LEU A 1 75 ? 4.309 12.625 9.336 1 96.69 75 LEU A N 1
ATOM 587 C CA . LEU A 1 75 ? 2.859 12.688 9.203 1 96.69 75 LEU A CA 1
ATOM 588 C C . LEU A 1 75 ? 2.32 11.438 8.516 1 96.69 75 LEU A C 1
ATOM 590 O O . LEU A 1 75 ? 1.238 10.953 8.859 1 96.69 75 LEU A O 1
ATOM 594 N N . ARG A 1 76 ? 3.055 10.953 7.609 1 94.5 76 ARG A N 1
ATOM 595 C CA . ARG A 1 76 ? 2.641 9.75 6.902 1 94.5 76 ARG A CA 1
ATOM 596 C C . ARG A 1 76 ? 2.531 8.562 7.855 1 94.5 76 ARG A C 1
ATOM 598 O O . ARG A 1 76 ? 1.62 7.742 7.73 1 94.5 76 ARG A O 1
ATOM 605 N N . TYR A 1 77 ? 3.395 8.516 8.844 1 93.62 77 TYR A N 1
ATOM 606 C CA . TYR A 1 77 ? 3.334 7.441 9.828 1 93.62 77 TYR A CA 1
ATOM 607 C C . TYR A 1 77 ? 2.049 7.52 10.641 1 93.62 77 TYR A C 1
ATOM 609 O O . TYR A 1 77 ? 1.363 6.512 10.828 1 93.62 77 TYR A O 1
ATOM 617 N N . ALA A 1 78 ? 1.729 8.688 11.047 1 94.75 78 ALA A N 1
ATOM 618 C CA . ALA A 1 78 ? 0.502 8.883 11.812 1 94.75 78 ALA A CA 1
ATOM 619 C C . ALA A 1 78 ? -0.728 8.547 10.977 1 94.75 78 ALA A C 1
ATOM 621 O O . ALA A 1 78 ? -1.646 7.875 11.453 1 94.75 78 ALA A O 1
ATOM 622 N N . THR A 1 79 ? -0.674 9 9.727 1 96 79 THR A N 1
ATOM 623 C CA . THR A 1 79 ? -1.788 8.805 8.805 1 96 79 THR A CA 1
ATOM 624 C C . THR A 1 79 ? -2.018 7.316 8.539 1 96 79 THR A C 1
ATOM 626 O O . THR A 1 79 ? -3.16 6.859 8.492 1 96 79 THR A O 1
ATOM 629 N N . ASP A 1 80 ? -1.004 6.613 8.406 1 93.69 80 ASP A N 1
ATOM 630 C CA . ASP A 1 80 ? -1.095 5.207 8.031 1 93.69 80 ASP A CA 1
ATOM 631 C C . ASP A 1 80 ? -1.519 4.344 9.219 1 93.69 80 ASP A C 1
ATOM 633 O O . ASP A 1 80 ? -2.021 3.234 9.039 1 93.69 80 ASP A O 1
ATOM 637 N N . CYS A 1 81 ? -1.392 4.871 10.43 1 93.44 81 CYS A N 1
ATOM 638 C CA . CYS A 1 81 ? -1.622 4.027 11.602 1 93.44 81 CYS A CA 1
ATOM 639 C C . CYS A 1 81 ? -2.967 4.348 12.242 1 93.44 81 CYS A C 1
ATOM 641 O O . CYS A 1 81 ? -3.816 3.467 12.383 1 93.44 81 CYS A O 1
ATOM 643 N N . THR A 1 82 ? -3.156 5.676 12.578 1 94.69 82 THR A N 1
ATOM 644 C CA . THR A 1 82 ? -4.344 5.902 13.398 1 94.69 82 THR A CA 1
ATOM 645 C C . THR A 1 82 ? -5.059 7.18 12.969 1 94.69 82 THR A C 1
ATOM 647 O O . THR A 1 82 ? -6.09 7.543 13.539 1 94.69 82 THR A O 1
ATOM 650 N N . ARG A 1 83 ? -4.562 7.895 11.945 1 96.62 83 ARG A N 1
ATOM 651 C CA . ARG A 1 83 ? -5.148 9.195 11.648 1 96.62 83 ARG A CA 1
ATOM 652 C C . ARG A 1 83 ? -5.594 9.273 10.188 1 96.62 83 ARG A C 1
ATOM 654 O O . ARG A 1 83 ? -5.039 10.039 9.398 1 96.62 83 ARG A O 1
ATOM 661 N N . PRO A 1 84 ? -6.68 8.578 9.914 1 96.88 84 PRO A N 1
ATOM 662 C CA . PRO A 1 84 ? -7.215 8.641 8.555 1 96.88 84 PRO A CA 1
ATOM 663 C C . PRO A 1 84 ? -7.762 10.023 8.203 1 96.88 84 PRO A C 1
ATOM 665 O O . PRO A 1 84 ? -7.93 10.344 7.023 1 96.88 84 PRO A O 1
ATOM 668 N N . ASP A 1 85 ? -8.039 10.867 9.164 1 96.38 85 ASP A N 1
ATOM 669 C CA . ASP A 1 85 ? -8.664 12.18 8.992 1 96.38 85 ASP A CA 1
ATOM 670 C C . ASP A 1 85 ? -7.707 13.156 8.312 1 96.38 85 ASP A C 1
ATOM 672 O O . ASP A 1 85 ? -8.133 14.18 7.777 1 96.38 85 ASP A O 1
ATOM 676 N N . ILE A 1 86 ? -6.414 12.812 8.297 1 97.19 86 ILE A N 1
ATOM 677 C CA . ILE A 1 86 ? -5.484 13.734 7.648 1 97.19 86 ILE A CA 1
ATOM 678 C C . ILE A 1 86 ? -4.879 13.07 6.418 1 97.19 86 ILE A C 1
ATOM 680 O O . ILE A 1 86 ? -3.916 13.578 5.836 1 97.19 86 ILE A O 1
ATOM 684 N N . ALA A 1 87 ? -5.438 11.961 5.992 1 97.19 87 ALA A N 1
ATOM 685 C CA . ALA A 1 87 ? -4.875 11.172 4.895 1 97.19 87 ALA A CA 1
ATOM 686 C C . ALA A 1 87 ? -4.875 11.969 3.594 1 97.19 87 ALA A C 1
ATOM 688 O O . ALA A 1 87 ? -3.879 11.992 2.869 1 97.19 87 ALA A O 1
ATOM 689 N N . TYR A 1 88 ? -5.891 12.664 3.332 1 96.06 88 TYR A N 1
ATOM 690 C CA . TYR A 1 88 ? -6.012 13.422 2.09 1 96.06 88 TYR A CA 1
ATOM 691 C C . TYR A 1 88 ? -4.965 14.523 2.016 1 96.06 88 TYR A C 1
ATOM 693 O O . TYR A 1 88 ? -4.215 14.609 1.041 1 96.06 88 TYR A O 1
ATOM 701 N N . VAL A 1 89 ? -4.91 15.336 3.033 1 96.44 89 VAL A N 1
ATOM 702 C CA . VAL A 1 89 ? -4.051 16.516 2.992 1 96.44 89 VAL A CA 1
ATOM 703 C C . VAL A 1 89 ? -2.584 16.078 2.986 1 96.44 89 VAL A C 1
ATOM 705 O O . VAL A 1 89 ? -1.754 16.703 2.316 1 96.44 89 VAL A O 1
ATOM 708 N N . VAL A 1 90 ? -2.256 15.055 3.779 1 96.44 90 VAL A N 1
ATOM 709 C CA . VAL A 1 90 ? -0.88 14.57 3.787 1 96.44 90 VAL A CA 1
ATOM 710 C C . VAL A 1 90 ? -0.512 14.031 2.406 1 96.44 90 VAL A C 1
ATOM 712 O O . VAL A 1 90 ? 0.587 14.289 1.908 1 96.44 90 VAL A O 1
ATOM 715 N N . GLY A 1 91 ? -1.462 13.297 1.772 1 93.38 91 GLY A N 1
ATOM 716 C CA . GLY A 1 91 ? -1.25 12.844 0.409 1 93.38 91 GLY A CA 1
ATOM 717 C C . GLY A 1 91 ? -1.036 13.977 -0.576 1 93.38 91 GLY A C 1
ATOM 718 O O . GLY A 1 91 ? -0.183 13.883 -1.461 1 93.38 91 GLY A O 1
ATOM 719 N N . LEU A 1 92 ? -1.73 14.977 -0.417 1 92.25 92 LEU A N 1
ATOM 720 C CA . LEU A 1 92 ? -1.626 16.156 -1.268 1 92.25 92 LEU A CA 1
ATOM 721 C C . LEU A 1 92 ? -0.278 16.844 -1.077 1 92.25 92 LEU A C 1
ATOM 723 O O . LEU A 1 92 ? 0.397 17.172 -2.055 1 92.25 92 LEU A O 1
ATOM 727 N N . LEU A 1 93 ? 0.123 17.016 0.135 1 94 93 LEU A N 1
ATOM 728 C CA . LEU A 1 93 ? 1.331 17.766 0.463 1 94 93 LEU A CA 1
ATOM 729 C C . LEU A 1 93 ? 2.578 16.984 0.054 1 94 93 LEU A C 1
ATOM 731 O O . LEU A 1 93 ? 3.627 17.578 -0.209 1 94 93 LEU A O 1
ATOM 735 N N . CYS A 1 94 ? 2.438 15.703 -0.015 1 90.69 94 CYS A N 1
ATOM 736 C CA . CYS A 1 94 ? 3.557 14.859 -0.421 1 90.69 94 CYS A CA 1
ATOM 737 C C . CYS A 1 94 ? 3.988 15.18 -1.848 1 90.69 94 CYS A C 1
ATOM 739 O O . CYS A 1 94 ? 5.148 14.977 -2.211 1 90.69 94 CYS A O 1
ATOM 741 N N . LYS A 1 95 ? 3.131 15.781 -2.621 1 86.88 95 LYS A N 1
ATOM 742 C CA . LYS A 1 95 ? 3.398 16.062 -4.027 1 86.88 95 LYS A CA 1
ATOM 743 C C . LYS A 1 95 ? 4.363 17.25 -4.176 1 86.88 95 LYS A C 1
ATOM 745 O O . LYS A 1 95 ? 4.957 17.438 -5.238 1 86.88 95 LYS A O 1
ATOM 750 N N . PHE A 1 96 ? 4.523 17.969 -3.137 1 90.88 96 PHE A N 1
ATOM 751 C CA . PHE A 1 96 ? 5.273 19.219 -3.262 1 90.88 96 PHE A CA 1
ATOM 752 C C . PHE A 1 96 ? 6.578 19.141 -2.479 1 90.88 96 PHE A C 1
ATOM 754 O O . PHE A 1 96 ? 7.191 20.172 -2.188 1 90.88 96 PHE A O 1
ATOM 761 N N . THR A 1 97 ? 6.992 17.984 -2.148 1 89.06 97 THR A N 1
ATOM 762 C CA . THR A 1 97 ? 8.164 17.781 -1.309 1 89.06 97 THR A CA 1
ATOM 763 C C . THR A 1 97 ? 9.43 18.266 -2.018 1 89.06 97 THR A C 1
ATOM 765 O O . THR A 1 97 ? 10.391 18.688 -1.371 1 89.06 97 THR A O 1
ATOM 768 N N . SER A 1 98 ? 9.445 18.281 -3.344 1 86.31 98 SER A N 1
ATOM 769 C CA . SER A 1 98 ? 10.641 18.641 -4.102 1 86.31 98 SER A CA 1
ATOM 770 C C . SER A 1 98 ? 10.938 20.125 -4.004 1 86.31 98 SER A C 1
ATOM 772 O O . SER A 1 98 ? 12.086 20.531 -3.834 1 86.31 98 SER A O 1
ATOM 774 N N . ARG A 1 99 ? 9.883 20.906 -4.156 1 90.25 99 ARG A N 1
ATOM 775 C CA . ARG A 1 99 ? 10.023 22.359 -4.105 1 90.25 99 ARG A CA 1
ATOM 776 C C . ARG A 1 99 ? 8.891 23 -3.305 1 90.25 99 ARG A C 1
ATOM 778 O O . ARG A 1 99 ? 8.055 23.719 -3.859 1 90.25 99 ARG A O 1
ATOM 785 N N . PRO A 1 100 ? 9.031 22.797 -1.988 1 95 100 PRO A N 1
ATOM 786 C CA . PRO A 1 100 ? 7.961 23.375 -1.174 1 95 100 PRO A CA 1
ATOM 787 C C . PRO A 1 100 ? 7.953 24.906 -1.215 1 95 100 PRO A C 1
ATOM 789 O O . PRO A 1 100 ? 9.008 25.531 -1.144 1 95 100 PRO A O 1
ATOM 792 N N . SER A 1 101 ? 6.805 25.484 -1.419 1 95.44 101 SER A N 1
ATOM 793 C CA . SER A 1 101 ? 6.609 26.938 -1.362 1 95.44 101 SER A CA 1
ATOM 794 C C . SER A 1 101 ? 6.066 27.359 -0.004 1 95.44 101 SER A C 1
ATOM 796 O O . SER A 1 101 ? 5.867 26.531 0.883 1 95.44 101 SER A O 1
ATOM 798 N N . LYS A 1 102 ? 5.883 28.672 0.115 1 95.31 102 LYS A N 1
ATOM 799 C CA . LYS A 1 102 ? 5.316 29.219 1.346 1 95.31 102 LYS A CA 1
ATOM 800 C C . LYS A 1 102 ? 3.893 28.719 1.567 1 95.31 102 LYS A C 1
ATOM 802 O O . LYS A 1 102 ? 3.498 28.422 2.699 1 95.31 102 LYS A O 1
ATOM 807 N N . GLU A 1 103 ? 3.207 28.562 0.474 1 95.31 103 GLU A N 1
ATOM 808 C CA . GLU A 1 103 ? 1.83 28.094 0.566 1 95.31 103 GLU A CA 1
ATOM 809 C C . GLU A 1 103 ? 1.773 26.656 1.064 1 95.31 103 GLU A C 1
ATOM 811 O O . GLU A 1 103 ? 0.888 26.297 1.844 1 95.31 103 GLU A O 1
ATOM 816 N N . HIS A 1 104 ? 2.703 25.891 0.624 1 96.44 104 HIS A N 1
ATOM 817 C CA . HIS A 1 104 ? 2.775 24.5 1.066 1 96.44 104 HIS A CA 1
ATOM 818 C C . HIS A 1 104 ? 3.102 24.406 2.555 1 96.44 104 HIS A C 1
ATOM 820 O O . HIS A 1 104 ? 2.508 23.609 3.277 1 96.44 104 HIS A O 1
ATOM 826 N N . TRP A 1 105 ? 3.977 25.25 2.984 1 97.12 105 TRP A N 1
ATOM 827 C CA . TRP A 1 105 ? 4.34 25.297 4.398 1 97.12 105 TRP A CA 1
ATOM 828 C C . TRP A 1 105 ? 3.152 25.719 5.25 1 97.12 105 TRP A C 1
ATOM 830 O O . TRP A 1 105 ? 2.939 25.188 6.344 1 97.12 105 TRP A O 1
ATOM 840 N N . ASN A 1 106 ? 2.395 26.656 4.695 1 96.88 106 ASN A N 1
ATOM 841 C CA . ASN A 1 106 ? 1.193 27.094 5.406 1 96.88 106 ASN A CA 1
ATOM 842 C C . ASN A 1 106 ? 0.212 25.938 5.582 1 96.88 106 ASN A C 1
ATOM 844 O O . ASN A 1 106 ? -0.425 25.812 6.629 1 96.88 106 ASN A O 1
ATOM 848 N N . ALA A 1 107 ? 0.145 25.156 4.582 1 96.69 107 ALA A N 1
ATOM 849 C CA . ALA A 1 107 ? -0.746 24 4.656 1 96.69 107 ALA A CA 1
ATOM 850 C C . ALA A 1 107 ? -0.249 22.984 5.684 1 96.69 107 ALA A C 1
ATOM 852 O O . ALA A 1 107 ? -1.043 22.406 6.43 1 96.69 107 ALA A O 1
ATOM 853 N N . ILE A 1 108 ? 1.045 22.734 5.77 1 97.31 108 ILE A N 1
ATOM 854 C CA . ILE A 1 108 ? 1.63 21.844 6.773 1 97.31 108 ILE A CA 1
ATOM 855 C C . ILE A 1 108 ? 1.325 22.375 8.172 1 97.31 108 ILE A C 1
ATOM 857 O O . ILE A 1 108 ? 0.952 21.625 9.07 1 97.31 108 ILE A O 1
ATOM 861 N N . GLU A 1 109 ? 1.501 23.656 8.266 1 97.75 109 GLU A N 1
ATOM 862 C CA . GLU A 1 109 ? 1.233 24.281 9.562 1 97.75 109 GLU A CA 1
ATOM 863 C C . GLU A 1 109 ? -0.204 24.031 10.008 1 97.75 109 GLU A C 1
ATOM 865 O O . GLU A 1 109 ? -0.455 23.75 11.18 1 97.75 109 GLU A O 1
ATOM 870 N N . ARG A 1 110 ? -1.092 24.141 9.117 1 97.88 110 ARG A N 1
ATOM 871 C CA . ARG A 1 110 ? -2.49 23.906 9.453 1 97.88 110 ARG A CA 1
ATOM 872 C C . ARG A 1 110 ? -2.709 22.469 9.922 1 97.88 110 ARG A C 1
ATOM 874 O O . ARG A 1 110 ? -3.461 22.219 10.867 1 97.88 110 ARG A O 1
ATOM 881 N N . VAL A 1 111 ? -2.086 21.516 9.266 1 98.25 111 VAL A N 1
ATOM 882 C CA . VAL A 1 111 ? -2.193 20.109 9.664 1 98.25 111 VAL A CA 1
ATOM 883 C C . VAL A 1 111 ? -1.673 19.938 11.094 1 98.25 111 VAL A C 1
ATOM 885 O O . VAL A 1 111 ? -2.307 19.281 11.914 1 98.25 111 VAL A O 1
ATOM 888 N N . MET A 1 112 ? -0.515 20.578 11.359 1 98.44 112 MET A N 1
ATOM 889 C CA . MET A 1 112 ? 0.086 20.484 12.688 1 98.44 112 MET A CA 1
ATOM 890 C C . MET A 1 112 ? -0.821 21.109 13.742 1 98.44 112 MET A C 1
ATOM 892 O O . MET A 1 112 ? -1.005 20.547 14.82 1 98.44 112 MET A O 1
ATOM 896 N N . ARG A 1 113 ? -1.427 22.188 13.406 1 98.44 113 ARG A N 1
ATOM 897 C CA . ARG A 1 113 ? -2.357 22.859 14.305 1 98.44 113 ARG A CA 1
ATOM 898 C C . ARG A 1 113 ? -3.592 22 14.555 1 98.44 113 ARG A C 1
ATOM 900 O O . ARG A 1 113 ? -4.117 21.969 15.672 1 98.44 113 ARG A O 1
ATOM 907 N N . TYR A 1 114 ? -4.043 21.391 13.539 1 98.25 114 TYR A N 1
ATOM 908 C CA . TYR A 1 114 ? -5.184 20.5 13.664 1 98.25 114 TYR A CA 1
ATOM 909 C C . TYR A 1 114 ? -4.848 19.328 14.578 1 98.25 114 TYR A C 1
ATOM 911 O O . TYR A 1 114 ? -5.66 18.938 15.422 1 98.25 114 TYR A O 1
ATOM 919 N N . LEU A 1 115 ? -3.66 18.75 14.391 1 97.81 115 LEU A N 1
ATOM 920 C CA . LEU A 1 115 ? -3.223 17.641 15.227 1 97.81 115 LEU A CA 1
ATOM 921 C C . LEU A 1 115 ? -3.094 18.062 16.688 1 97.81 115 LEU A C 1
ATOM 923 O O . LEU A 1 115 ? -3.365 17.281 17.594 1 97.81 115 LEU A O 1
ATOM 927 N N . LYS A 1 116 ? -2.703 19.297 16.875 1 97.62 116 LYS A N 1
ATOM 928 C CA . LYS A 1 116 ? -2.643 19.828 18.234 1 97.62 116 LYS A CA 1
ATOM 929 C C . LYS A 1 116 ? -4.02 19.828 18.875 1 97.62 116 LYS A C 1
ATOM 931 O O . LYS A 1 116 ? -4.164 19.406 20.031 1 97.62 116 LYS A O 1
ATOM 936 N N . ARG A 1 117 ? -4.984 20.234 18.156 1 96.69 117 ARG A N 1
ATOM 937 C CA . ARG A 1 117 ? -6.355 20.281 18.656 1 96.69 117 ARG A CA 1
ATOM 938 C C . ARG A 1 117 ? -6.883 18.875 18.938 1 96.69 117 ARG A C 1
ATOM 940 O O . ARG A 1 117 ? -7.66 18.672 19.875 1 96.69 117 ARG A O 1
ATOM 947 N N . THR A 1 118 ? -6.445 17.953 18.125 1 96.75 118 THR A N 1
ATOM 948 C CA . THR A 1 118 ? -7.055 16.625 18.156 1 96.75 118 THR A CA 1
ATOM 949 C C . THR A 1 118 ? -6.082 15.602 18.703 1 96.75 118 THR A C 1
ATOM 951 O O . THR A 1 118 ? -6.152 14.422 18.359 1 96.75 118 THR A O 1
ATOM 954 N N . ILE A 1 119 ? -5.145 15.969 19.484 1 95.31 119 ILE A N 1
ATOM 955 C CA . ILE A 1 119 ? -4.055 15.133 19.969 1 95.31 119 ILE A CA 1
ATOM 956 C C . ILE A 1 119 ? -4.621 13.938 20.734 1 95.31 119 ILE A C 1
ATOM 958 O O . ILE A 1 119 ? -4.031 12.852 20.719 1 95.31 119 ILE A O 1
ATOM 962 N N . THR A 1 120 ? -5.844 14.016 21.25 1 93.88 120 THR A N 1
ATOM 963 C CA . THR A 1 120 ? -6.406 12.977 22.109 1 93.88 120 THR A CA 1
ATOM 964 C C . THR A 1 120 ? -7.266 12.008 21.297 1 93.88 120 THR A C 1
ATOM 966 O O . THR A 1 120 ? -7.785 11.031 21.844 1 93.88 120 THR A O 1
ATOM 969 N N . LEU A 1 121 ? -7.422 12.297 20.031 1 94.81 121 LEU A N 1
ATOM 970 C CA . LEU A 1 121 ? -8.273 11.438 19.219 1 94.81 121 LEU A CA 1
ATOM 971 C C . LEU A 1 121 ? -7.566 10.117 18.906 1 94.81 121 LEU A C 1
ATOM 973 O O . LEU A 1 121 ? -6.359 10.102 18.656 1 94.81 121 LEU A O 1
ATOM 977 N N . GLY A 1 122 ? -8.312 9.078 19.016 1 94.5 122 GLY A N 1
ATOM 978 C CA . GLY A 1 122 ? -7.891 7.746 18.625 1 94.5 122 GLY A CA 1
ATOM 979 C C . GLY A 1 122 ? -9 6.934 17.984 1 94.5 122 GLY A C 1
ATOM 980 O O . GLY A 1 122 ? -10.156 7.348 17.984 1 94.5 122 GLY A O 1
ATOM 981 N N . LEU A 1 123 ? -8.633 5.844 17.375 1 95.81 123 LEU A N 1
ATOM 982 C CA . LEU A 1 123 ? -9.602 4.961 16.75 1 95.81 123 LEU A CA 1
AT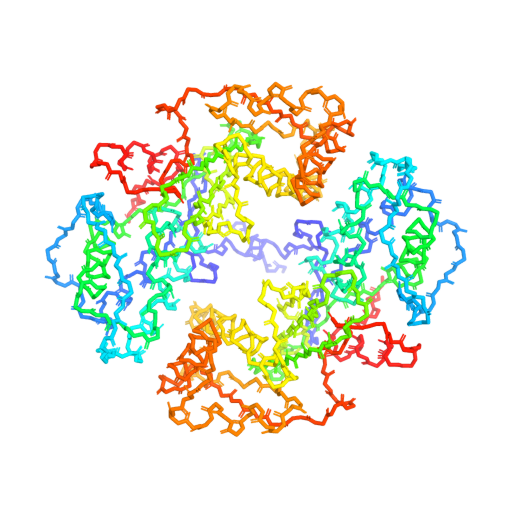OM 983 C C . LEU A 1 123 ? -10.25 4.031 17.766 1 95.81 123 LEU A C 1
ATOM 985 O O . LEU A 1 123 ? -9.547 3.391 18.562 1 95.81 123 LEU A O 1
ATOM 989 N N . HIS A 1 124 ? -11.562 3.99 17.734 1 94.56 124 HIS A N 1
ATOM 990 C CA . HIS A 1 124 ? -12.328 3.148 18.641 1 94.56 124 HIS A CA 1
ATOM 991 C C . HIS A 1 124 ? -13.102 2.078 17.875 1 94.56 124 HIS A C 1
ATOM 993 O O . HIS A 1 124 ? -13.734 2.367 16.859 1 94.56 124 HIS A O 1
ATOM 999 N N . TYR A 1 125 ? -12.992 0.891 18.359 1 92.88 125 TYR A N 1
ATOM 1000 C CA . TYR A 1 125 ? -13.719 -0.24 17.797 1 92.88 125 TYR A CA 1
ATOM 1001 C C . TYR A 1 125 ? -14.625 -0.876 18.844 1 92.88 125 TYR A C 1
ATOM 1003 O O . TYR A 1 125 ? -14.188 -1.173 19.953 1 92.88 125 TYR A O 1
ATOM 1011 N N . GLN A 1 126 ? -15.812 -1.118 18.469 1 91.06 126 GLN A N 1
ATOM 1012 C CA . GLN A 1 126 ? -16.781 -1.744 19.359 1 91.06 126 GLN A CA 1
ATOM 1013 C C . GLN A 1 126 ? -16.781 -3.262 19.203 1 91.06 126 GLN A C 1
ATOM 1015 O O . GLN A 1 126 ? -16.172 -3.789 18.266 1 91.06 126 GLN A O 1
ATOM 1020 N N . ARG A 1 127 ? -17.359 -4.02 20.125 1 81.12 127 ARG A N 1
ATOM 1021 C CA . ARG A 1 127 ? -17.359 -5.477 20.094 1 81.12 127 ARG A CA 1
ATOM 1022 C C . ARG A 1 127 ? -18.359 -5.996 19.062 1 81.12 127 ARG A C 1
ATOM 1024 O O . ARG A 1 127 ? -18.094 -7.004 18.406 1 81.12 127 ARG A O 1
ATOM 1031 N N . TYR A 1 128 ? -19.5 -5.418 18.953 1 74.44 128 TYR A N 1
ATOM 1032 C CA . TYR A 1 128 ? -20.547 -5.844 18.031 1 74.44 128 TYR A CA 1
ATOM 1033 C C . TYR A 1 128 ? -21.297 -4.645 17.453 1 74.44 128 TYR A C 1
ATOM 1035 O O . TYR A 1 128 ? -21.391 -3.602 18.109 1 74.44 128 TYR A O 1
ATOM 1043 N N . PRO A 1 129 ? -21.719 -4.773 16.203 1 69.12 129 PRO A N 1
ATOM 1044 C CA . PRO A 1 129 ? -21.578 -5.828 15.195 1 69.12 129 PRO A CA 1
ATOM 1045 C C . PRO A 1 129 ? -20.266 -5.73 14.414 1 69.12 129 PRO A C 1
ATOM 1047 O O . PRO A 1 129 ? -19.734 -4.633 14.219 1 69.12 129 PRO A O 1
ATOM 1050 N N . ALA A 1 130 ? -19.766 -6.852 14.008 1 80.38 130 ALA A N 1
ATOM 1051 C CA . ALA A 1 130 ? -18.516 -6.887 13.25 1 80.38 130 ALA A CA 1
ATOM 1052 C C . ALA A 1 130 ? -18.766 -7.16 11.773 1 80.38 130 ALA A C 1
ATOM 1054 O O . ALA A 1 130 ? -18.547 -8.273 11.297 1 80.38 130 ALA A O 1
ATOM 1055 N N . VAL A 1 131 ? -19.375 -6.09 11.07 1 88 131 VAL A N 1
ATOM 1056 C CA . VAL A 1 131 ? -19.594 -6.203 9.633 1 88 131 VAL A CA 1
ATOM 1057 C C . VAL A 1 131 ? -18.625 -5.301 8.891 1 88 131 VAL A C 1
ATOM 1059 O O . VAL A 1 131 ? -18.516 -4.105 9.18 1 88 131 VAL A O 1
ATOM 1062 N N . LEU A 1 132 ? -17.938 -5.91 8 1 94.56 132 LEU A N 1
ATOM 1063 C CA . LEU A 1 132 ? -17 -5.152 7.18 1 94.56 132 LEU A CA 1
ATOM 1064 C C . LEU A 1 132 ? -17.719 -4.461 6.027 1 94.56 132 LEU A C 1
ATOM 1066 O O . LEU A 1 132 ? -18.391 -5.117 5.227 1 94.56 132 LEU A O 1
ATOM 1070 N N . GLU A 1 133 ? -17.641 -3.154 5.969 1 96.38 133 GLU A N 1
ATOM 1071 C CA . GLU A 1 133 ? -18.219 -2.369 4.883 1 96.38 133 GLU A CA 1
ATOM 1072 C C . GLU A 1 133 ? -17.25 -1.284 4.41 1 96.38 133 GLU A C 1
ATOM 1074 O O . GLU A 1 133 ? -16.422 -0.81 5.188 1 96.38 133 GLU A O 1
ATOM 1079 N N . GLY A 1 134 ? -17.375 -0.997 3.174 1 97.81 134 GLY A N 1
ATOM 1080 C CA . GLY A 1 134 ? -16.469 -0.008 2.607 1 97.81 134 GLY A CA 1
ATOM 1081 C C . GLY A 1 134 ? -17.203 1.146 1.938 1 97.81 134 GLY A C 1
ATOM 1082 O O . GLY A 1 134 ? -18.391 1.056 1.654 1 97.81 134 GLY A O 1
ATOM 1083 N N . TYR A 1 135 ? -16.516 2.24 1.774 1 97.75 135 TYR A N 1
ATOM 1084 C CA . TYR A 1 135 ? -16.938 3.43 1.05 1 97.75 135 TYR A CA 1
ATOM 1085 C C . TYR A 1 135 ? -15.859 3.898 0.08 1 97.75 135 TYR A C 1
ATOM 1087 O O . TYR A 1 135 ? -14.672 3.852 0.396 1 97.75 135 TYR A O 1
ATOM 1095 N N . ASN A 1 136 ? -16.234 4.246 -1.063 1 97.19 136 ASN A N 1
ATOM 1096 C CA . ASN A 1 136 ? -15.297 4.883 -1.986 1 97.19 136 ASN A CA 1
ATOM 1097 C C . ASN A 1 136 ? -15.797 6.258 -2.426 1 97.19 136 ASN A C 1
ATOM 1099 O O . ASN A 1 136 ? -17 6.531 -2.391 1 97.19 136 ASN A O 1
ATOM 1103 N N . ASP A 1 137 ? -14.883 7.141 -2.754 1 95.12 137 ASP A N 1
ATOM 1104 C CA . ASP A 1 137 ? -15.18 8.492 -3.223 1 95.12 137 ASP A CA 1
ATOM 1105 C C . ASP A 1 137 ? -14.125 8.969 -4.219 1 95.12 137 ASP A C 1
ATOM 1107 O O . ASP A 1 137 ? -13 8.461 -4.23 1 95.12 137 ASP A O 1
ATOM 1111 N N . VAL A 1 138 ? -14.602 9.898 -5.074 1 95.06 138 VAL A N 1
ATOM 1112 C CA . VAL A 1 138 ? -13.688 10.5 -6.047 1 95.06 138 VAL A CA 1
ATOM 1113 C C . VAL A 1 138 ? -13.922 12.008 -6.109 1 95.06 138 VAL A C 1
ATOM 1115 O O . VAL A 1 138 ? -15.062 12.469 -6.027 1 95.06 138 VAL A O 1
ATOM 1118 N N . ASP A 1 139 ? -12.836 12.711 -6.07 1 90.94 139 ASP A N 1
ATOM 1119 C CA . ASP A 1 139 ? -12.891 14.133 -6.379 1 90.94 139 ASP A CA 1
ATOM 1120 C C . ASP A 1 139 ? -12.281 14.43 -7.746 1 90.94 139 ASP A C 1
ATOM 1122 O O . ASP A 1 139 ? -11.062 14.43 -7.898 1 90.94 139 ASP A O 1
ATOM 1126 N N . TRP A 1 140 ? -13.109 14.625 -8.727 1 80.75 140 TRP A N 1
ATOM 1127 C CA . TRP A 1 140 ? -12.719 14.844 -10.117 1 80.75 140 TRP A CA 1
ATOM 1128 C C . TRP A 1 140 ? -12.336 16.297 -10.352 1 80.75 140 TRP A C 1
ATOM 1130 O O . TRP A 1 140 ? -11.938 16.672 -11.453 1 80.75 140 TRP A O 1
ATOM 1140 N N . ASN A 1 141 ? -11.648 16.953 -9.391 1 65.31 141 ASN A N 1
ATOM 1141 C CA . ASN A 1 141 ? -11.352 18.359 -9.586 1 65.31 141 ASN A CA 1
ATOM 1142 C C . ASN A 1 141 ? -10.211 18.562 -10.578 1 65.31 141 ASN A C 1
ATOM 1144 O O . ASN A 1 141 ? -9.078 18.141 -10.328 1 65.31 141 ASN A O 1
ATOM 1148 N N . THR A 1 142 ? -10.516 18.844 -11.914 1 54.12 142 THR A N 1
ATOM 1149 C CA . THR A 1 142 ? -9.719 19.062 -13.117 1 54.12 142 THR A CA 1
ATOM 1150 C C . THR A 1 142 ? -8.781 20.25 -12.938 1 54.12 142 THR A C 1
ATOM 1152 O O . THR A 1 142 ? -8.062 20.625 -13.867 1 54.12 142 THR A O 1
ATOM 1155 N N . LEU A 1 143 ? -8.867 20.859 -11.883 1 52.5 143 LEU A N 1
ATOM 1156 C CA . LEU A 1 143 ? -8.133 22.109 -11.914 1 52.5 143 LEU A CA 1
ATOM 1157 C C . LEU A 1 143 ? -6.668 21.891 -11.539 1 52.5 143 LEU A C 1
ATOM 1159 O O . LEU A 1 143 ? -5.863 22.828 -11.578 1 52.5 143 LEU A O 1
ATOM 1163 N N . SER A 1 144 ? -6.391 20.672 -11.258 1 57.03 144 SER A N 1
ATOM 1164 C CA . SER A 1 144 ? -5.004 20.531 -10.812 1 57.03 144 SER A CA 1
ATOM 1165 C C . SER A 1 144 ? -4.074 20.25 -11.984 1 57.03 144 SER A C 1
ATOM 1167 O O . SER A 1 144 ? -4.531 19.953 -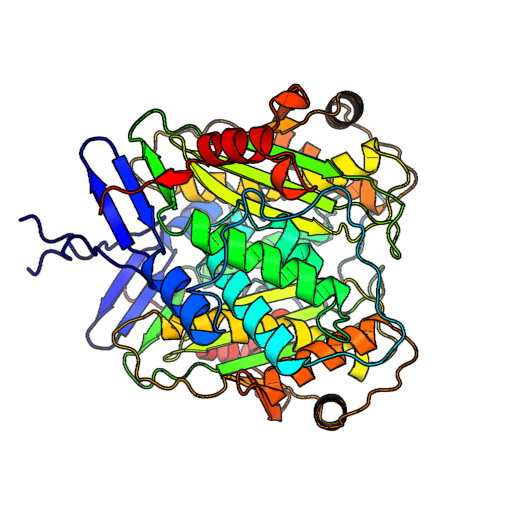13.086 1 57.03 144 SER A O 1
ATOM 1169 N N . ASP A 1 145 ? -2.855 20.688 -11.883 1 57.16 145 ASP A N 1
ATOM 1170 C CA . ASP A 1 145 ? -1.775 20.578 -12.852 1 57.16 145 ASP A CA 1
ATOM 1171 C C . ASP A 1 145 ? -1.853 19.25 -13.602 1 57.16 145 ASP A C 1
ATOM 1173 O O . ASP A 1 145 ? -1.632 19.188 -14.812 1 57.16 145 ASP A O 1
ATOM 1177 N N . ASP A 1 146 ? -2.238 18.188 -12.969 1 62.72 146 ASP A N 1
ATOM 1178 C CA . ASP A 1 146 ? -2.15 16.906 -13.664 1 62.72 146 ASP A CA 1
ATOM 1179 C C . ASP A 1 146 ? -3.535 16.406 -14.07 1 62.72 146 ASP A C 1
ATOM 1181 O O . ASP A 1 146 ? -3.658 15.383 -14.742 1 62.72 146 ASP A O 1
ATOM 1185 N N . CYS A 1 147 ? -4.574 17.188 -13.859 1 66.88 147 CYS A N 1
ATOM 1186 C CA . CYS A 1 147 ? -5.949 16.953 -14.297 1 66.88 147 CYS A CA 1
ATOM 1187 C C . CYS A 1 147 ? -6.418 15.555 -13.906 1 66.88 147 CYS A C 1
ATOM 1189 O O . CYS A 1 147 ? -7.266 14.969 -14.586 1 66.88 147 CYS A O 1
ATOM 1191 N N . LYS A 1 148 ? -5.703 14.977 -12.922 1 82.56 148 LYS A N 1
ATOM 1192 C CA . LYS A 1 148 ? -6.176 13.656 -12.516 1 82.56 148 LYS A CA 1
ATOM 1193 C C . LYS A 1 148 ? -6.957 13.734 -11.211 1 82.56 148 LYS A C 1
ATOM 1195 O O . LYS A 1 148 ? -6.664 14.57 -10.352 1 82.56 148 LYS A O 1
ATOM 1200 N N . ALA A 1 149 ? -7.906 12.852 -11.109 1 89.69 149 ALA A N 1
ATOM 1201 C CA . ALA A 1 149 ? -8.797 12.828 -9.945 1 89.69 149 ALA A CA 1
ATOM 1202 C C . ALA A 1 149 ? -8.102 12.203 -8.742 1 89.69 149 ALA A C 1
ATOM 1204 O O . ALA A 1 149 ? -7.074 11.531 -8.883 1 89.69 149 ALA A O 1
ATOM 1205 N N . THR A 1 150 ? -8.578 12.547 -7.57 1 92.19 150 THR A N 1
ATOM 1206 C CA . THR A 1 150 ? -8.172 11.898 -6.332 1 92.19 150 THR A CA 1
ATOM 1207 C C . THR A 1 150 ? -9.227 10.891 -5.879 1 92.19 150 THR A C 1
ATOM 1209 O O . THR A 1 150 ? -10.414 11.211 -5.832 1 92.19 150 THR A O 1
ATOM 1212 N N . SER A 1 151 ? -8.75 9.688 -5.645 1 95.25 151 SER A N 1
ATOM 1213 C CA . SER A 1 151 ? -9.633 8.633 -5.164 1 95.25 151 SER A CA 1
ATOM 1214 C C . SER A 1 151 ? -9.352 8.289 -3.707 1 95.25 151 SER A C 1
ATOM 1216 O O . SER A 1 151 ? -8.219 8.438 -3.238 1 95.25 151 SER A O 1
ATOM 1218 N N . GLY A 1 152 ? -10.422 7.926 -2.996 1 96.44 152 GLY A N 1
ATOM 1219 C CA . GLY A 1 152 ? -10.289 7.453 -1.626 1 96.44 152 GLY A CA 1
ATOM 1220 C C . GLY A 1 152 ? -11.242 6.32 -1.292 1 96.44 152 GLY A C 1
ATOM 1221 O O . GLY A 1 152 ? -12.352 6.254 -1.838 1 96.44 152 GLY A O 1
ATOM 1222 N N . TYR A 1 153 ? -10.805 5.426 -0.483 1 98.31 153 TYR A N 1
ATOM 1223 C CA . TYR A 1 153 ? -11.703 4.422 0.078 1 98.31 153 TYR A CA 1
ATOM 1224 C C . TYR A 1 153 ? -11.453 4.238 1.569 1 98.31 153 TYR A C 1
ATOM 1226 O O . TYR A 1 153 ? -10.375 4.566 2.068 1 98.31 153 TYR A O 1
ATOM 1234 N N . ILE A 1 154 ? -12.477 3.82 2.244 1 98 154 ILE A N 1
ATOM 1235 C CA . ILE A 1 154 ? -12.391 3.49 3.662 1 98 154 ILE A CA 1
ATOM 1236 C C . ILE A 1 154 ? -13.188 2.219 3.945 1 98 154 ILE A C 1
ATOM 1238 O O . ILE A 1 154 ? -14.258 2.014 3.377 1 98 154 ILE A O 1
ATOM 1242 N N . PHE A 1 155 ? -12.68 1.36 4.777 1 98 155 PHE A N 1
ATOM 1243 C CA . PHE A 1 155 ? -13.391 0.174 5.25 1 98 155 PHE A CA 1
ATOM 1244 C C . PHE A 1 155 ? -13.562 0.216 6.762 1 98 155 PHE A C 1
ATOM 1246 O O . PHE A 1 155 ? -12.609 0.483 7.496 1 98 155 PHE A O 1
ATOM 1253 N N . ASN A 1 156 ? -14.766 0.012 7.113 1 95.19 156 ASN A N 1
ATOM 1254 C CA . ASN A 1 156 ? -15.164 0.089 8.516 1 95.19 156 ASN A CA 1
ATOM 1255 C C . ASN A 1 156 ? -15.602 -1.271 9.047 1 95.19 156 ASN A C 1
ATOM 1257 O O . ASN A 1 156 ? -16.25 -2.041 8.336 1 95.19 156 ASN A O 1
ATOM 1261 N N . ILE A 1 157 ? -15.117 -1.524 10.258 1 93 157 ILE A N 1
ATOM 1262 C CA . ILE A 1 157 ? -15.578 -2.691 11 1 93 157 ILE A CA 1
ATOM 1263 C C . ILE A 1 157 ? -15.805 -2.318 12.461 1 93 157 ILE A C 1
ATOM 1265 O O . ILE A 1 157 ? -15.008 -1.576 13.047 1 93 157 ILE A O 1
ATOM 1269 N N . ALA A 1 158 ? -16.891 -2.709 13.062 1 91.44 158 ALA A N 1
ATOM 1270 C CA . ALA A 1 158 ? -17.172 -2.539 14.484 1 91.44 158 ALA A CA 1
ATOM 1271 C C . ALA A 1 158 ? -17.109 -1.068 14.883 1 91.44 158 ALA A C 1
ATOM 1273 O O . ALA A 1 158 ? -16.547 -0.728 15.922 1 91.44 158 ALA A O 1
ATOM 1274 N N . GLY A 1 159 ? -17.469 -0.21 14 1 91.31 159 GLY A N 1
ATOM 1275 C CA . GLY A 1 159 ? -17.609 1.196 14.336 1 91.31 159 GLY A CA 1
ATOM 1276 C C . GLY A 1 159 ? -16.359 2.006 14.078 1 91.31 159 GLY A C 1
ATOM 1277 O O . GLY A 1 159 ? -16.359 3.23 14.227 1 91.31 159 GLY A O 1
ATOM 1278 N N . GLY A 1 160 ? -15.312 1.381 13.656 1 94.56 160 GLY A N 1
ATOM 1279 C CA . GLY A 1 160 ? -14.062 2.061 13.359 1 94.56 160 GLY A CA 1
ATOM 1280 C C . GLY A 1 160 ? -13.461 1.663 12.023 1 94.56 160 GLY A C 1
ATOM 1281 O O . GLY A 1 160 ? -13.711 0.561 11.531 1 94.56 160 GLY A O 1
ATOM 1282 N N . VAL A 1 161 ? -12.664 2.562 11.477 1 96.56 161 VAL A N 1
ATOM 1283 C CA . VAL A 1 161 ? -12.047 2.275 10.188 1 96.56 161 VAL A CA 1
ATOM 1284 C C . VAL A 1 161 ? -10.805 1.405 10.391 1 96.56 161 VAL A C 1
ATOM 1286 O O . VAL A 1 161 ? -10.055 1.601 11.352 1 96.56 161 VAL A O 1
ATOM 1289 N N . VAL A 1 162 ? -10.617 0.417 9.508 1 95.19 162 VAL A N 1
ATOM 1290 C CA . VAL A 1 162 ? -9.484 -0.494 9.625 1 95.19 162 VAL A CA 1
ATOM 1291 C C . VAL A 1 162 ? -8.57 -0.344 8.414 1 95.19 162 VAL A C 1
ATOM 1293 O O . VAL A 1 162 ? -7.414 -0.772 8.445 1 95.19 162 VAL A O 1
ATOM 1296 N N . SER A 1 163 ? -9.086 0.162 7.355 1 97.5 163 SER A N 1
ATOM 1297 C CA . SER A 1 163 ? -8.312 0.39 6.137 1 97.5 163 SER A CA 1
ATOM 1298 C C . SER A 1 163 ? -8.789 1.642 5.406 1 97.5 163 SER A C 1
ATOM 1300 O O . SER A 1 163 ? -9.992 1.902 5.328 1 97.5 163 SER A O 1
ATOM 1302 N N . TRP A 1 164 ? -7.852 2.402 4.93 1 98.19 164 TRP A N 1
ATOM 1303 C CA . TRP A 1 164 ? -8.18 3.611 4.184 1 98.19 164 TRP A CA 1
ATOM 1304 C C . TRP A 1 164 ? -7.043 3.988 3.236 1 98.19 164 TRP A C 1
ATOM 1306 O O . TRP A 1 164 ? -5.902 3.559 3.422 1 98.19 164 TRP A O 1
ATOM 1316 N N . LYS A 1 165 ? -7.41 4.672 2.227 1 97.44 165 LYS A N 1
ATOM 1317 C CA . LYS A 1 165 ? -6.43 5.148 1.253 1 97.44 165 LYS A CA 1
ATOM 1318 C C . LYS A 1 165 ? -6.922 6.41 0.547 1 97.44 165 LYS A C 1
ATOM 1320 O O . LYS A 1 165 ? -8.109 6.523 0.226 1 97.44 165 LYS A O 1
ATOM 1325 N N . SER A 1 166 ? -6.105 7.363 0.447 1 95.56 166 SER A N 1
ATOM 1326 C CA . SER A 1 166 ? -6.27 8.547 -0.395 1 95.56 166 SER A CA 1
ATOM 1327 C C . SER A 1 166 ? -5.156 8.648 -1.431 1 95.56 166 SER A C 1
ATOM 1329 O O . SER A 1 166 ? -3.979 8.719 -1.076 1 95.56 166 SER A O 1
ATOM 1331 N N . LYS A 1 167 ? -5.578 8.641 -2.697 1 91.31 167 LYS A N 1
ATOM 1332 C CA . LYS A 1 167 ? -4.527 8.617 -3.711 1 91.31 167 LYS A CA 1
ATOM 1333 C C . LYS A 1 167 ? -4.988 9.289 -5 1 91.31 167 LYS A C 1
ATOM 1335 O O . LYS A 1 167 ? -6.133 9.125 -5.418 1 91.31 167 LYS A O 1
ATOM 1340 N N . LYS A 1 168 ? -4.02 9.969 -5.617 1 89.06 168 LYS A N 1
ATOM 1341 C CA . LYS A 1 168 ? -4.27 10.5 -6.957 1 89.06 168 LYS A CA 1
ATOM 1342 C C . LYS A 1 168 ? -4.344 9.375 -7.984 1 89.06 168 LYS A C 1
ATOM 1344 O O . LYS A 1 168 ? -3.535 8.445 -7.953 1 89.06 168 LYS A O 1
ATOM 1349 N N . GLN A 1 169 ? -5.344 9.492 -8.812 1 90.19 169 GLN A N 1
ATOM 1350 C CA . GLN A 1 169 ? -5.48 8.469 -9.836 1 90.19 169 GLN A CA 1
ATOM 1351 C C . GLN A 1 169 ? -4.332 8.531 -10.844 1 90.19 169 GLN A C 1
ATOM 1353 O O . GLN A 1 169 ? -3.834 9.617 -11.148 1 90.19 169 GLN A O 1
ATOM 1358 N N . THR A 1 170 ? -3.906 7.418 -11.328 1 84 170 THR A N 1
ATOM 1359 C CA . THR A 1 170 ? -2.793 7.336 -12.266 1 84 170 THR A CA 1
ATOM 1360 C C . THR A 1 170 ? -3.297 7.348 -13.703 1 84 170 THR A C 1
ATOM 1362 O O . THR A 1 170 ? -2.52 7.551 -14.641 1 84 170 THR A O 1
ATOM 1365 N N . ILE A 1 171 ? -4.559 7.098 -13.93 1 85.5 171 ILE A N 1
ATOM 1366 C CA . ILE A 1 171 ? -5.18 7.082 -15.25 1 85.5 171 ILE A CA 1
ATOM 1367 C C . ILE A 1 171 ? -6.012 8.352 -15.438 1 85.5 171 ILE A C 1
ATOM 1369 O O . ILE A 1 171 ? -6.75 8.758 -14.539 1 85.5 171 ILE A O 1
ATOM 1373 N N . LEU A 1 172 ? -5.816 8.969 -16.578 1 84.94 172 LEU A N 1
ATOM 1374 C CA . LEU A 1 172 ? -6.648 10.125 -16.906 1 84.94 172 LEU A CA 1
ATOM 1375 C C . LEU A 1 172 ? -8.047 9.688 -17.328 1 84.94 172 LEU A C 1
ATOM 1377 O O . LEU A 1 172 ? -8.227 9.062 -18.375 1 84.94 172 LEU A O 1
ATOM 1381 N N . ALA A 1 173 ? -8.969 10.008 -16.469 1 87.69 173 ALA A N 1
ATOM 1382 C CA . ALA A 1 173 ? -10.367 9.695 -16.766 1 87.69 173 ALA A CA 1
ATOM 1383 C C . ALA A 1 173 ? -11 10.773 -17.625 1 87.69 173 ALA A C 1
ATOM 1385 O O . ALA A 1 173 ? -10.664 11.953 -17.5 1 87.69 173 ALA A O 1
ATOM 1386 N N . GLN A 1 174 ? -11.93 10.367 -18.469 1 87.06 174 GLN A N 1
ATOM 1387 C CA . GLN A 1 174 ? -12.586 11.312 -19.344 1 87.06 174 GLN A CA 1
ATOM 1388 C C . GLN A 1 174 ? -13.953 11.727 -18.797 1 87.06 174 GLN A C 1
ATOM 1390 O O . GLN A 1 174 ? -14.625 12.578 -19.375 1 87.06 174 GLN A O 1
ATOM 1395 N N . SER A 1 175 ? -14.43 11.102 -17.797 1 88 175 SER A N 1
ATOM 1396 C CA . SER A 1 175 ? -15.703 11.406 -17.156 1 88 175 SER A CA 1
ATOM 1397 C C . SER A 1 175 ? -15.68 11.055 -15.672 1 88 175 SER A C 1
ATOM 1399 O O . SER A 1 175 ? -14.781 10.352 -15.211 1 88 175 SER A O 1
ATOM 1401 N N . THR A 1 176 ? -16.641 11.578 -14.984 1 89.88 176 THR A N 1
ATOM 1402 C CA . THR A 1 176 ? -16.766 11.266 -13.57 1 89.88 176 THR A CA 1
ATOM 1403 C C . THR A 1 176 ? -17.047 9.781 -13.359 1 89.88 176 THR A C 1
ATOM 1405 O O . THR A 1 176 ? -16.547 9.172 -12.406 1 89.88 176 THR A O 1
ATOM 1408 N N . MET A 1 177 ? -17.75 9.234 -14.234 1 92.12 177 MET A N 1
ATOM 1409 C CA . MET A 1 177 ? -18.062 7.812 -14.156 1 92.12 177 MET A CA 1
ATOM 1410 C C . MET A 1 177 ? -16.797 6.973 -14.281 1 92.12 177 MET A C 1
ATOM 1412 O O . MET A 1 177 ? -16.578 6.039 -13.5 1 92.12 177 MET A O 1
ATOM 1416 N N . GLU A 1 178 ? -15.977 7.316 -15.203 1 92.81 178 GLU A N 1
ATOM 1417 C CA . GLU A 1 178 ? -14.719 6.602 -15.383 1 92.81 178 GLU A CA 1
ATOM 1418 C C . GLU A 1 178 ? -13.836 6.719 -14.141 1 92.81 178 GLU A C 1
ATOM 1420 O O . GLU A 1 178 ? -13.211 5.746 -13.719 1 92.81 178 GLU A O 1
ATOM 1425 N N . SER A 1 179 ? -13.82 7.91 -13.562 1 93.19 179 SER A N 1
ATOM 1426 C CA . SER A 1 179 ? -13.039 8.133 -12.352 1 93.19 179 SER A CA 1
ATOM 1427 C C . SER A 1 179 ? -13.555 7.277 -11.195 1 93.19 179 SER A C 1
ATOM 1429 O O . SER A 1 179 ? -12.766 6.73 -10.422 1 93.19 179 SER A O 1
ATOM 1431 N N . GLU A 1 180 ? -14.781 7.195 -11.148 1 94.62 180 GLU A N 1
ATOM 1432 C CA . GLU A 1 180 ? -15.406 6.379 -10.109 1 94.62 180 GLU A CA 1
ATOM 1433 C C . GLU A 1 180 ? -15.102 4.898 -10.312 1 94.62 180 GLU A C 1
ATOM 1435 O O . GLU A 1 180 ? -14.883 4.164 -9.352 1 94.62 180 GLU A O 1
ATOM 1440 N N . MET A 1 181 ? -15.078 4.52 -11.539 1 93.5 181 MET A N 1
ATOM 1441 C CA . MET A 1 181 ? -14.75 3.135 -11.859 1 93.5 181 MET A CA 1
ATOM 1442 C C . MET A 1 181 ? -13.344 2.783 -11.391 1 93.5 181 MET A C 1
ATOM 1444 O O . MET A 1 181 ? -13.125 1.714 -10.82 1 93.5 181 MET A O 1
ATOM 1448 N N . ILE A 1 182 ? -12.492 3.668 -11.562 1 94.38 182 ILE A N 1
ATOM 1449 C CA . ILE A 1 182 ? -11.109 3.482 -11.133 1 94.38 182 ILE A CA 1
ATOM 1450 C C . ILE A 1 182 ? -11.062 3.357 -9.609 1 94.38 182 ILE A C 1
ATOM 1452 O O . ILE A 1 182 ? -10.422 2.449 -9.078 1 94.38 182 ILE A O 1
ATOM 1456 N N . ALA A 1 183 ? -11.742 4.195 -8.984 1 96.06 183 ALA A N 1
ATOM 1457 C CA . ALA A 1 183 ? -11.773 4.207 -7.523 1 96.06 183 ALA A CA 1
ATOM 1458 C C . ALA A 1 183 ? -12.414 2.934 -6.977 1 96.06 183 ALA A C 1
ATOM 1460 O O . ALA A 1 183 ? -11.922 2.348 -6.012 1 96.06 183 ALA A O 1
ATOM 1461 N N . LEU A 1 184 ? -13.453 2.533 -7.605 1 96.69 184 LEU A N 1
ATOM 1462 C CA . LEU A 1 184 ? -14.172 1.346 -7.168 1 96.69 184 LEU A CA 1
ATOM 1463 C C . LEU A 1 184 ? -13.328 0.092 -7.348 1 96.69 184 LEU A C 1
ATOM 1465 O O . LEU A 1 184 ? -13.398 -0.833 -6.535 1 96.69 184 LEU A O 1
ATOM 1469 N N . ALA A 1 185 ? -12.602 0.053 -8.43 1 95.44 185 ALA A N 1
ATOM 1470 C CA . ALA A 1 185 ? -11.727 -1.093 -8.648 1 95.44 185 ALA A CA 1
ATOM 1471 C C . ALA A 1 185 ? -10.719 -1.24 -7.516 1 95.44 185 ALA A C 1
ATOM 1473 O O . ALA A 1 185 ? -10.531 -2.336 -6.984 1 95.44 185 ALA A O 1
ATOM 1474 N N . ALA A 1 186 ? -10.125 -0.142 -7.129 1 96 186 ALA A N 1
ATOM 1475 C CA . ALA A 1 186 ? -9.164 -0.152 -6.027 1 96 186 ALA A CA 1
ATOM 1476 C C . ALA A 1 186 ? -9.836 -0.579 -4.723 1 96 186 ALA A C 1
ATOM 1478 O O . ALA A 1 186 ? -9.289 -1.396 -3.979 1 96 186 ALA A O 1
ATOM 1479 N N . ALA A 1 187 ? -10.961 -0.067 -4.492 1 97.88 187 ALA A N 1
ATOM 1480 C CA . ALA A 1 187 ? -11.711 -0.414 -3.287 1 97.88 187 ALA A CA 1
ATOM 1481 C C . ALA A 1 187 ? -12.102 -1.889 -3.289 1 97.88 187 ALA A C 1
ATOM 1483 O O . ALA A 1 187 ? -12.055 -2.551 -2.248 1 97.88 187 ALA A O 1
ATOM 1484 N N . SER A 1 188 ? -12.469 -2.404 -4.41 1 96.94 188 SER A N 1
ATOM 1485 C CA . SER A 1 188 ? -12.883 -3.797 -4.527 1 96.94 188 SER A CA 1
ATOM 1486 C C . SER A 1 188 ? -11.719 -4.75 -4.258 1 96.94 188 SER A C 1
ATOM 1488 O O . SER A 1 188 ? -11.898 -5.781 -3.611 1 96.94 188 SER A O 1
ATOM 1490 N N . GLU A 1 189 ? -10.609 -4.344 -4.762 1 94.81 189 GLU A N 1
ATOM 1491 C CA . GLU A 1 189 ? -9.43 -5.16 -4.5 1 94.81 189 GLU A CA 1
ATOM 1492 C C . GLU A 1 189 ? -9.094 -5.188 -3.012 1 94.81 189 GLU A C 1
ATOM 1494 O O . GLU A 1 189 ? -8.758 -6.238 -2.465 1 94.81 189 GLU A O 1
ATOM 1499 N N . GLU A 1 190 ? -9.156 -4.059 -2.396 1 96.62 190 GLU A N 1
ATOM 1500 C CA . GLU A 1 190 ? -8.922 -3.98 -0.957 1 96.62 190 GLU A CA 1
ATOM 1501 C C . GLU A 1 190 ? -9.961 -4.801 -0.187 1 96.62 190 GLU A C 1
ATOM 1503 O O . GLU A 1 190 ? -9.617 -5.508 0.761 1 96.62 190 GLU A O 1
ATOM 1508 N N . ALA A 1 191 ? -11.18 -4.73 -0.634 1 97.25 191 ALA A N 1
ATOM 1509 C CA . ALA A 1 191 ? -12.258 -5.492 -0.006 1 97.25 191 ALA A CA 1
ATOM 1510 C C . ALA A 1 191 ? -11.977 -6.992 -0.07 1 97.25 191 ALA A C 1
ATOM 1512 O O . ALA A 1 191 ? -12.148 -7.703 0.922 1 97.25 191 ALA A O 1
ATOM 1513 N N . SER A 1 192 ? -11.594 -7.375 -1.214 1 94.62 192 SER A N 1
ATOM 1514 C CA . SER A 1 192 ? -11.273 -8.789 -1.393 1 94.62 192 SER A CA 1
ATOM 1515 C C . SER A 1 192 ? -10.148 -9.219 -0.463 1 94.62 192 SER A C 1
ATOM 1517 O O . SER A 1 192 ? -10.211 -10.297 0.14 1 94.62 192 SER A O 1
ATOM 1519 N N . TRP A 1 193 ? -9.164 -8.414 -0.315 1 94.12 193 TRP A N 1
ATOM 1520 C CA . TRP A 1 193 ? -8.031 -8.688 0.568 1 94.12 193 TRP A CA 1
ATOM 1521 C C . TRP A 1 193 ? -8.492 -8.781 2.02 1 94.12 193 TRP A C 1
ATOM 1523 O O . TRP A 1 193 ? -8.141 -9.734 2.727 1 94.12 193 TRP A O 1
ATOM 1533 N N . LEU A 1 194 ? -9.258 -7.859 2.43 1 94.94 194 LEU A N 1
ATOM 1534 C CA . LEU A 1 194 ? -9.75 -7.828 3.803 1 94.94 194 LEU A CA 1
ATOM 1535 C C . LEU A 1 194 ? -10.625 -9.039 4.094 1 94.94 194 LEU A C 1
ATOM 1537 O O . LEU A 1 194 ? -10.602 -9.578 5.203 1 94.94 194 LEU A O 1
ATOM 1541 N N . ARG A 1 195 ? -11.383 -9.359 3.111 1 93.5 195 ARG A N 1
ATOM 1542 C CA . ARG A 1 195 ? -12.234 -10.539 3.26 1 93.5 195 ARG A CA 1
ATOM 1543 C C . ARG A 1 195 ? -11.398 -11.789 3.494 1 93.5 195 ARG A C 1
ATOM 1545 O O . ARG A 1 195 ? -11.734 -12.617 4.344 1 93.5 195 ARG A O 1
ATOM 1552 N N . CYS A 1 196 ? -10.305 -11.93 2.746 1 89.81 196 CYS A N 1
ATOM 1553 C CA . CYS A 1 196 ? -9.398 -13.047 2.955 1 89.81 196 CYS A CA 1
ATOM 1554 C C . CYS A 1 196 ? -8.805 -13.016 4.359 1 89.81 196 CYS A C 1
ATOM 1556 O O . CYS A 1 196 ? -8.719 -14.047 5.027 1 89.81 196 CYS A O 1
ATOM 1558 N N . LEU A 1 197 ? -8.453 -11.875 4.801 1 89.5 197 LEU A N 1
ATOM 1559 C CA . LEU A 1 197 ? -7.898 -11.703 6.137 1 89.5 197 LEU A CA 1
ATOM 1560 C C . LEU A 1 197 ? -8.891 -12.148 7.203 1 89.5 197 LEU A C 1
ATOM 1562 O O . LEU A 1 197 ? -8.539 -12.922 8.102 1 89.5 197 LEU A O 1
ATOM 1566 N N . LEU A 1 198 ? -10.125 -11.742 7.059 1 89.44 198 LEU A N 1
ATOM 1567 C CA . LEU A 1 198 ? -11.156 -12.062 8.039 1 89.44 198 LEU A CA 1
ATOM 1568 C C . LEU A 1 198 ? -11.453 -13.562 8.039 1 89.44 198 LEU A C 1
ATOM 1570 O O . LEU A 1 198 ? -11.727 -14.141 9.086 1 89.44 198 LEU A O 1
ATOM 1574 N N . ALA A 1 199 ? -11.398 -14.094 6.871 1 88.38 199 ALA A N 1
ATOM 1575 C CA . ALA A 1 199 ? -11.672 -15.523 6.742 1 88.38 199 ALA A CA 1
ATOM 1576 C C . ALA A 1 199 ? -10.648 -16.344 7.52 1 88.38 199 ALA A C 1
ATOM 1578 O O . ALA A 1 199 ? -10.938 -17.469 7.938 1 88.38 199 ALA A O 1
ATOM 1579 N N . GLU A 1 200 ? -9.477 -15.789 7.785 1 85.31 200 GLU A N 1
ATOM 1580 C CA . GLU A 1 200 ? -8.391 -16.516 8.453 1 85.31 200 GLU A CA 1
ATOM 1581 C C . GLU A 1 200 ? -8.438 -16.297 9.961 1 85.31 200 GLU A C 1
ATOM 1583 O O . GLU A 1 200 ? -7.695 -16.938 10.703 1 85.31 200 GLU A O 1
ATOM 1588 N N . ILE A 1 201 ? -9.281 -15.383 10.352 1 81.44 201 ILE A N 1
ATOM 1589 C CA . ILE A 1 201 ? -9.469 -15.188 11.781 1 81.44 201 ILE A CA 1
ATOM 1590 C C . ILE A 1 201 ? -10.414 -16.25 12.336 1 81.44 201 ILE A C 1
ATOM 1592 O O . ILE A 1 201 ? -11.562 -16.359 11.898 1 81.44 201 ILE A O 1
ATOM 1596 N N . PRO A 1 202 ? -10.008 -17.109 13.164 1 75.5 202 PRO A N 1
ATOM 1597 C CA . PRO A 1 202 ? -10.773 -18.281 13.609 1 75.5 202 PRO A CA 1
ATOM 1598 C C . PRO A 1 202 ? -12.125 -17.906 14.211 1 75.5 202 PRO A C 1
ATOM 1600 O O . PRO A 1 202 ? -13.117 -18.594 13.977 1 75.5 202 PRO A O 1
ATOM 1603 N N . LEU A 1 203 ? -12.297 -16.906 14.961 1 73 203 LEU A N 1
ATOM 1604 C CA . LEU A 1 203 ? -13.539 -16.641 15.68 1 73 203 LEU A CA 1
ATOM 1605 C C . LEU A 1 203 ? -14.508 -15.852 14.812 1 73 203 LEU A C 1
ATOM 1607 O O . LEU A 1 203 ? -15.641 -15.578 15.227 1 73 203 LEU A O 1
ATOM 1611 N N . TRP A 1 204 ? -14.094 -15.797 13.594 1 78.81 204 TRP A N 1
ATOM 1612 C CA . TRP A 1 204 ? -15 -15.07 12.719 1 78.81 204 TRP A CA 1
ATOM 1613 C C . TRP A 1 204 ? -16.047 -16 12.109 1 78.81 204 TRP A C 1
ATOM 1615 O O . TRP A 1 204 ? -15.727 -17.141 11.742 1 78.81 204 TRP A O 1
ATOM 1625 N N . GLU A 1 205 ? -17.234 -15.523 12.156 1 77.44 205 GLU A N 1
ATOM 1626 C CA . GLU A 1 205 ? -18.328 -16.344 11.625 1 77.44 205 GLU A CA 1
ATOM 1627 C C . GLU A 1 205 ? -18.141 -16.625 10.133 1 77.44 205 GLU A C 1
ATOM 1629 O O . GLU A 1 205 ? -17.766 -15.719 9.375 1 77.44 205 GLU A O 1
ATOM 1634 N N . LYS A 1 206 ? -18.219 -17.938 9.742 1 77 206 LYS A N 1
ATOM 1635 C CA . LYS A 1 206 ? -18.109 -18.359 8.352 1 77 206 LYS A CA 1
ATOM 1636 C C . LYS A 1 206 ? -19.422 -18.969 7.855 1 77 206 LYS A C 1
ATOM 1638 O O . LYS A 1 206 ? -20.156 -19.578 8.633 1 77 206 LYS A O 1
ATOM 1643 N N . PRO A 1 207 ? -19.859 -18.672 6.535 1 82.19 207 PRO A N 1
ATOM 1644 C CA . PRO A 1 207 ? -19.125 -18.016 5.441 1 82.19 207 PRO A CA 1
ATOM 1645 C C . PRO A 1 207 ? -19.188 -16.5 5.52 1 82.19 207 PRO A C 1
ATOM 1647 O O . PRO A 1 207 ? -20.156 -15.938 6.031 1 82.19 207 PRO A O 1
ATOM 1650 N N . LEU A 1 208 ? -18.156 -15.906 4.992 1 87.56 208 LEU A N 1
ATOM 1651 C CA . LEU A 1 208 ? -18.125 -14.445 4.984 1 87.56 208 LEU A CA 1
ATOM 1652 C C . LEU A 1 208 ? -19.016 -13.891 3.871 1 87.56 208 LEU A C 1
ATOM 1654 O O . LEU A 1 208 ? -18.953 -14.352 2.729 1 87.56 208 LEU A O 1
ATOM 1658 N N . PRO A 1 209 ? -19.875 -12.961 4.25 1 91 209 PRO A N 1
ATOM 1659 C CA . PRO A 1 209 ? -20.641 -12.312 3.191 1 91 209 PRO A CA 1
ATOM 1660 C C . PRO A 1 209 ? -19.797 -11.438 2.285 1 91 209 PRO A C 1
ATOM 1662 O O . PRO A 1 209 ? -18.641 -11.148 2.609 1 91 209 PRO A O 1
ATOM 1665 N N . ALA A 1 210 ? -20.391 -11.117 1.107 1 95.44 210 ALA A N 1
ATOM 1666 C CA . ALA A 1 210 ? -19.734 -10.148 0.236 1 95.44 210 ALA A CA 1
ATOM 1667 C C . ALA A 1 210 ? -19.531 -8.812 0.952 1 95.44 210 ALA A C 1
ATOM 1669 O O . ALA A 1 210 ? -20.391 -8.375 1.716 1 95.44 210 ALA A O 1
ATOM 1670 N N . VAL A 1 211 ? -18.406 -8.266 0.767 1 97.06 211 VAL A N 1
ATOM 1671 C CA . VAL A 1 211 ? -18.156 -6.953 1.349 1 97.06 211 VAL A CA 1
ATOM 1672 C C . VAL A 1 211 ? -18.938 -5.891 0.585 1 97.06 211 VAL A C 1
ATOM 1674 O O . VAL A 1 211 ? -18.812 -5.77 -0.635 1 97.06 211 VAL A O 1
ATOM 1677 N N . LEU A 1 212 ? -19.688 -5.188 1.279 1 97.75 212 LEU A N 1
ATOM 1678 C CA . LEU A 1 212 ? -20.484 -4.133 0.665 1 97.75 212 LEU A CA 1
ATOM 1679 C C . LEU A 1 212 ? -19.688 -2.848 0.529 1 97.75 212 LEU A C 1
ATOM 1681 O O . LEU A 1 212 ? -19.125 -2.354 1.511 1 97.75 212 LEU A O 1
ATOM 1685 N N . ILE A 1 213 ? -19.578 -2.369 -0.684 1 98.12 213 ILE A N 1
ATOM 1686 C CA . ILE A 1 213 ? -18.938 -1.087 -0.937 1 98.12 213 ILE A CA 1
ATOM 1687 C C . ILE A 1 213 ? -19.984 -0.046 -1.327 1 98.12 213 ILE A C 1
ATOM 1689 O O . ILE A 1 213 ? -20.719 -0.229 -2.303 1 98.12 213 ILE A O 1
ATOM 1693 N N . HIS A 1 214 ? -20.031 1.031 -0.6 1 98.06 214 HIS A N 1
ATOM 1694 C CA . HIS A 1 214 ? -20.953 2.129 -0.872 1 98.06 214 HIS A CA 1
ATOM 1695 C C . HIS A 1 214 ? -20.344 3.137 -1.838 1 98.06 214 HIS A C 1
ATOM 1697 O O . HIS A 1 214 ? -19.234 3.625 -1.609 1 98.06 214 HIS A O 1
ATOM 1703 N N . CYS A 1 215 ? -21.016 3.42 -2.881 1 96.94 215 CYS A N 1
ATOM 1704 C CA . CYS A 1 215 ? -20.594 4.363 -3.914 1 96.94 215 CYS A CA 1
ATOM 1705 C C . CYS A 1 215 ? -21.688 5.398 -4.172 1 96.94 215 CYS A C 1
ATOM 1707 O O . CYS A 1 215 ? -22.875 5.066 -4.176 1 96.94 215 CYS A O 1
ATOM 1709 N N . ASP A 1 216 ? -21.328 6.668 -4.387 1 94.19 216 ASP A N 1
ATOM 1710 C CA . ASP A 1 216 ? -22.359 7.699 -4.504 1 94.19 216 ASP A CA 1
ATOM 1711 C C . ASP A 1 216 ? -22.609 8.055 -5.969 1 94.19 216 ASP A C 1
ATOM 1713 O O . ASP A 1 216 ? -23.203 9.102 -6.266 1 94.19 216 ASP A O 1
ATOM 1717 N N . ASN A 1 217 ? -22.125 7.363 -6.922 1 94.94 217 ASN A N 1
ATOM 1718 C CA . ASN A 1 217 ? -22.344 7.578 -8.352 1 94.94 217 ASN A CA 1
ATOM 1719 C C . ASN A 1 217 ? -23.188 6.473 -8.961 1 94.94 217 ASN A C 1
ATOM 1721 O O . ASN A 1 217 ? -22.688 5.383 -9.25 1 94.94 217 ASN A O 1
ATOM 1725 N N . THR A 1 218 ? -24.438 6.816 -9.258 1 94.06 218 THR A N 1
ATOM 1726 C CA . THR A 1 218 ? -25.391 5.824 -9.727 1 94.06 218 THR A CA 1
ATOM 1727 C C . THR A 1 218 ? -25.047 5.34 -11.125 1 94.06 218 THR A C 1
ATOM 1729 O O . THR A 1 218 ? -25.312 4.188 -11.477 1 94.06 218 THR A O 1
ATOM 1732 N N . VAL A 1 219 ? -24.438 6.188 -11.891 1 93.06 219 VAL A N 1
ATOM 1733 C CA . VAL A 1 219 ? -24.078 5.832 -13.258 1 93.06 219 VAL A CA 1
ATOM 1734 C C . VAL A 1 219 ? -23 4.758 -13.242 1 93.06 219 VAL A C 1
ATOM 1736 O O . VAL A 1 219 ? -23.078 3.766 -13.969 1 93.06 219 VAL A O 1
ATOM 1739 N N . ALA A 1 220 ? -22.016 4.969 -12.367 1 93.81 220 ALA A N 1
ATOM 1740 C CA . ALA A 1 220 ? -20.938 3.984 -12.234 1 93.81 220 ALA A CA 1
ATOM 1741 C C . ALA A 1 220 ? -21.484 2.645 -11.75 1 93.81 220 ALA A C 1
ATOM 1743 O O . ALA A 1 220 ? -21.094 1.589 -12.25 1 93.81 220 ALA A O 1
ATOM 1744 N N . ILE A 1 221 ? -22.406 2.689 -10.836 1 94.56 221 ILE A N 1
ATOM 1745 C CA . ILE A 1 221 ? -22.984 1.478 -10.273 1 94.56 221 ILE A CA 1
ATOM 1746 C C . ILE A 1 221 ? -23.75 0.724 -11.367 1 94.56 221 ILE A C 1
ATOM 1748 O O . ILE A 1 221 ? -23.625 -0.497 -11.484 1 94.56 221 ILE A O 1
ATOM 1752 N N . ALA A 1 222 ? -24.469 1.427 -12.148 1 93.62 222 ALA A N 1
ATOM 1753 C CA . ALA A 1 222 ? -25.25 0.818 -13.227 1 93.62 222 ALA A CA 1
ATOM 1754 C C . ALA A 1 222 ? -24.328 0.153 -14.25 1 93.62 222 ALA A C 1
ATOM 1756 O O . ALA A 1 222 ? -24.625 -0.939 -14.742 1 93.62 222 ALA A O 1
ATOM 1757 N N . LYS A 1 223 ? -23.219 0.804 -14.5 1 91.81 223 LYS A N 1
ATOM 1758 C CA . LYS A 1 223 ? -22.281 0.282 -15.5 1 91.81 223 LYS A CA 1
ATOM 1759 C C . LYS A 1 223 ? -21.625 -1.004 -15.008 1 91.81 223 LYS A C 1
ATOM 1761 O O . LYS A 1 223 ? -21.344 -1.906 -15.805 1 91.81 223 LYS A O 1
ATOM 1766 N N . ILE A 1 224 ? -21.359 -1.056 -13.773 1 90.69 224 ILE A N 1
ATOM 1767 C CA . ILE A 1 224 ? -20.688 -2.23 -13.219 1 90.69 224 ILE A CA 1
ATOM 1768 C C . ILE A 1 224 ? -21.641 -3.42 -13.227 1 90.69 224 ILE A C 1
ATOM 1770 O O . ILE A 1 224 ? -21.219 -4.57 -13.312 1 90.69 224 ILE A O 1
ATOM 1774 N N . GLU A 1 225 ? -22.844 -3.125 -13.094 1 85.88 225 GLU A N 1
ATOM 1775 C CA . GLU A 1 225 ? -23.844 -4.188 -13.109 1 85.88 225 GLU A CA 1
ATOM 1776 C C . GLU A 1 225 ? -24.016 -4.77 -14.508 1 85.88 225 GLU A C 1
ATOM 1778 O O . GLU A 1 225 ? -24.484 -5.898 -14.664 1 85.88 225 GLU A O 1
ATOM 1783 N N . ASN A 1 226 ? -23.578 -3.92 -15.414 1 82.75 226 ASN A N 1
ATOM 1784 C CA . ASN A 1 226 ? -23.625 -4.41 -16.797 1 82.75 226 ASN A CA 1
ATOM 1785 C C . ASN A 1 226 ? -22.453 -5.344 -17.094 1 82.75 226 ASN A C 1
ATOM 1787 O O . ASN A 1 226 ? -21.328 -5.105 -16.641 1 82.75 226 ASN A O 1
ATOM 1791 N N . ARG A 1 227 ? -22.734 -6.309 -17.797 1 71.75 227 ARG A N 1
ATOM 1792 C CA . ARG A 1 227 ? -21.734 -7.316 -18.094 1 71.75 227 ARG A CA 1
ATOM 1793 C C . ARG A 1 227 ? -20.656 -6.762 -19.016 1 71.75 227 ARG A C 1
ATOM 1795 O O . ARG A 1 227 ? -19.484 -7.113 -18.891 1 71.75 227 ARG A O 1
ATOM 1802 N N . TYR A 1 228 ? -21.078 -5.898 -19.922 1 76.44 228 TYR A N 1
ATOM 1803 C CA . TYR A 1 228 ? -20.109 -5.418 -20.906 1 76.44 228 TYR A CA 1
ATOM 1804 C C . TYR A 1 228 ? -19.938 -3.91 -20.797 1 76.44 228 TYR A C 1
ATOM 1806 O O . TYR A 1 228 ? -20.906 -3.176 -20.594 1 76.44 228 TYR A O 1
ATOM 1814 N N . TYR A 1 229 ? -18.734 -3.555 -20.656 1 79.62 229 TYR A N 1
ATOM 1815 C CA . TYR A 1 229 ? -18.375 -2.145 -20.734 1 79.62 229 TYR A CA 1
ATOM 1816 C C . TYR A 1 229 ? -17.531 -1.861 -21.969 1 79.62 229 TYR A C 1
ATOM 1818 O O . TYR A 1 229 ? -16.469 -2.451 -22.141 1 79.62 229 TYR A O 1
ATOM 1826 N N . ASN A 1 230 ? -18.016 -1.082 -22.844 1 78.56 230 ASN A N 1
ATOM 1827 C CA . ASN A 1 230 ? -17.375 -0.788 -24.125 1 78.56 230 ASN A CA 1
ATOM 1828 C C . ASN A 1 230 ? -16.688 0.575 -24.094 1 78.56 230 ASN A C 1
ATOM 1830 O O . ASN A 1 230 ? -16.719 1.311 -25.094 1 78.56 230 ASN A O 1
ATOM 1834 N N . GLY A 1 231 ? -16.125 0.894 -23.031 1 76.88 231 GLY A N 1
ATOM 1835 C CA . GLY A 1 231 ? -15.438 2.176 -22.984 1 76.88 231 GLY A CA 1
ATOM 1836 C C . GLY A 1 231 ? -14.227 2.25 -23.906 1 76.88 231 GLY A C 1
ATOM 1837 O O . GLY A 1 231 ? -13.672 1.222 -24.281 1 76.88 231 GLY A O 1
ATOM 1838 N N . LYS A 1 232 ? -13.812 3.439 -24.25 1 77.69 232 LYS A N 1
ATOM 1839 C CA . LYS A 1 232 ? -12.75 3.682 -25.234 1 77.69 232 LYS A CA 1
ATOM 1840 C C . LYS A 1 232 ? -11.383 3.287 -24.672 1 77.69 232 LYS A C 1
ATOM 1842 O O . LYS A 1 232 ? -10.562 2.707 -25.375 1 77.69 232 LYS A O 1
ATOM 1847 N N . LYS A 1 233 ? -11.273 3.488 -23.422 1 84.75 233 LYS A N 1
ATOM 1848 C CA . LYS A 1 233 ? -9.961 3.266 -22.844 1 84.75 233 LYS A CA 1
ATOM 1849 C C . LYS A 1 233 ? -9.828 1.85 -22.297 1 84.75 233 LYS A C 1
ATOM 1851 O O . LYS A 1 233 ? -10.641 1.427 -21.469 1 84.75 233 LYS A O 1
ATOM 1856 N N . ARG A 1 234 ? -8.828 1.214 -22.734 1 83.31 234 ARG A N 1
ATOM 1857 C CA . ARG A 1 234 ? -8.57 -0.166 -22.344 1 83.31 234 ARG A CA 1
ATOM 1858 C C . ARG A 1 234 ? -8.391 -0.274 -20.828 1 83.31 234 ARG A C 1
ATOM 1860 O O . ARG A 1 234 ? -8.844 -1.238 -20.203 1 83.31 234 ARG A O 1
ATOM 1867 N N . GLN A 1 235 ? -7.73 0.692 -20.266 1 84.81 235 GLN A N 1
ATOM 1868 C CA . GLN A 1 235 ? -7.445 0.673 -18.828 1 84.81 235 GLN A CA 1
ATOM 1869 C C . GLN A 1 235 ? -8.734 0.708 -18.016 1 84.81 235 GLN A C 1
ATOM 1871 O O . GLN A 1 235 ? -8.82 0.074 -16.953 1 84.81 235 GLN A O 1
ATOM 1876 N N . ILE A 1 236 ? -9.672 1.396 -18.516 1 89.56 236 ILE A N 1
ATOM 1877 C CA . ILE A 1 236 ? -10.945 1.498 -17.812 1 89.56 236 ILE A CA 1
ATOM 1878 C C . ILE A 1 236 ? -11.711 0.185 -17.953 1 89.56 236 ILE A C 1
ATOM 1880 O O . ILE A 1 236 ? -12.352 -0.269 -17 1 89.56 236 ILE A O 1
ATOM 1884 N N . ARG A 1 237 ? -11.617 -0.404 -19.109 1 87.94 237 ARG A N 1
ATOM 1885 C CA . ARG A 1 237 ? -12.266 -1.694 -19.328 1 87.94 237 ARG A CA 1
ATOM 1886 C C . ARG A 1 237 ? -11.711 -2.75 -18.375 1 87.94 237 ARG A C 1
ATOM 1888 O O . ARG A 1 237 ? -12.461 -3.586 -17.859 1 87.94 237 ARG A O 1
ATOM 1895 N N . ARG A 1 238 ? -10.477 -2.631 -18.125 1 85.75 238 ARG A N 1
ATOM 1896 C CA . ARG A 1 238 ? -9.828 -3.568 -17.203 1 85.75 238 ARG A CA 1
ATOM 1897 C C . ARG A 1 238 ? -10.344 -3.383 -15.789 1 85.75 238 ARG A C 1
ATOM 1899 O O . ARG A 1 238 ? -10.562 -4.359 -15.07 1 85.75 238 ARG A O 1
ATOM 1906 N N . LYS A 1 239 ? -10.461 -2.129 -15.414 1 91.56 239 LYS A N 1
ATOM 1907 C CA . LYS A 1 239 ? -11.008 -1.841 -14.094 1 91.56 239 LYS A CA 1
ATOM 1908 C C . LYS A 1 239 ? -12.422 -2.389 -13.953 1 91.56 239 LYS A C 1
ATOM 1910 O O . LYS A 1 239 ? -12.758 -3.004 -12.938 1 91.56 239 LYS A O 1
ATOM 1915 N N . HIS A 1 240 ? -13.211 -2.158 -14.984 1 92.38 240 HIS A N 1
ATOM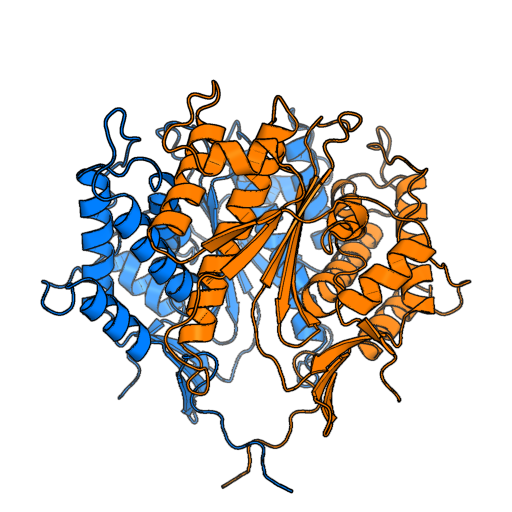 1916 C CA . HIS A 1 240 ? -14.578 -2.68 -15 1 92.38 240 HIS A CA 1
ATOM 1917 C C . HIS A 1 240 ? -14.586 -4.195 -14.844 1 92.38 240 HIS A C 1
ATOM 1919 O O . HIS A 1 240 ? -15.344 -4.738 -14.031 1 92.38 240 HIS A O 1
ATOM 1925 N N . SER A 1 241 ? -13.797 -4.848 -15.523 1 88.12 241 SER A N 1
ATOM 1926 C CA . SER A 1 241 ? -13.734 -6.305 -15.5 1 88.12 241 SER A CA 1
ATOM 1927 C C . SER A 1 241 ? -13.297 -6.82 -14.133 1 88.12 241 SER A C 1
ATOM 1929 O O . SER A 1 241 ? -13.797 -7.848 -13.664 1 88.12 241 SER A O 1
ATOM 1931 N N . THR A 1 242 ? -12.352 -6.125 -13.555 1 89.31 242 THR A N 1
ATOM 1932 C CA . THR A 1 242 ? -11.891 -6.5 -12.227 1 89.31 242 THR A CA 1
ATOM 1933 C C . THR A 1 242 ? -13.039 -6.445 -11.219 1 89.31 242 THR A C 1
ATOM 1935 O O . THR A 1 242 ? -13.242 -7.387 -10.445 1 89.31 242 THR A O 1
ATOM 1938 N N . ILE A 1 243 ? -13.758 -5.438 -11.258 1 93.69 243 ILE A N 1
ATOM 1939 C CA . ILE A 1 243 ? -14.891 -5.262 -10.352 1 93.69 243 ILE A CA 1
ATOM 1940 C C . ILE A 1 243 ? -15.922 -6.359 -10.602 1 93.69 243 ILE A C 1
ATOM 1942 O O . ILE A 1 243 ? -16.375 -7.012 -9.656 1 93.69 243 ILE A O 1
ATOM 1946 N N . ARG A 1 244 ? -16.172 -6.574 -11.836 1 91.12 244 ARG A N 1
ATOM 1947 C CA . ARG A 1 244 ? -17.172 -7.57 -12.211 1 91.12 244 ARG A CA 1
ATOM 1948 C C . ARG A 1 244 ? -16.766 -8.961 -11.75 1 91.12 244 ARG A C 1
ATOM 1950 O O . ARG A 1 244 ? -17.594 -9.742 -11.281 1 91.12 244 ARG A O 1
ATOM 1957 N N . GLY A 1 245 ? -15.523 -9.266 -11.938 1 89.44 245 GLY A N 1
ATOM 1958 C CA . GLY A 1 245 ? -15.023 -10.547 -11.469 1 89.44 245 GLY A CA 1
ATOM 1959 C C . GLY A 1 245 ? -15.234 -10.758 -9.984 1 89.44 245 GLY A C 1
ATOM 1960 O O . GLY A 1 245 ? -15.664 -11.836 -9.562 1 89.44 245 GLY A O 1
ATOM 1961 N N . LEU A 1 246 ? -15.031 -9.742 -9.211 1 93.38 246 LEU A N 1
ATOM 1962 C CA . LEU A 1 246 ? -15.125 -9.836 -7.754 1 93.38 246 LEU A CA 1
ATOM 1963 C C . LEU A 1 246 ? -16.578 -9.859 -7.305 1 93.38 246 LEU A C 1
ATOM 1965 O O . LEU A 1 246 ? -16.922 -10.5 -6.305 1 93.38 246 LEU A O 1
ATOM 1969 N N . ILE A 1 247 ? -17.422 -9.227 -8.078 1 93.94 247 ILE A N 1
ATOM 1970 C CA . ILE A 1 247 ? -18.844 -9.273 -7.797 1 93.94 247 ILE A CA 1
ATOM 1971 C C . ILE A 1 247 ? -19.391 -10.664 -8.141 1 93.94 247 ILE A C 1
ATOM 1973 O O . ILE A 1 247 ? -20.109 -11.266 -7.344 1 93.94 247 ILE A O 1
ATOM 1977 N N . SER A 1 248 ? -18.969 -11.133 -9.266 1 92.12 248 SER A N 1
ATOM 1978 C CA . SER A 1 248 ? -19.484 -12.406 -9.758 1 92.12 248 SER A CA 1
ATOM 1979 C C . SER A 1 248 ? -19.062 -13.562 -8.852 1 92.12 248 SER A C 1
ATOM 1981 O O . SER A 1 248 ? -19.812 -14.523 -8.695 1 92.12 248 SER A O 1
ATOM 1983 N N . ASN A 1 249 ? -17.922 -13.438 -8.227 1 90.75 249 ASN A N 1
ATOM 1984 C CA . ASN A 1 249 ? -17.469 -14.531 -7.371 1 90.75 249 ASN A CA 1
ATOM 1985 C C . ASN A 1 249 ? -17.969 -14.367 -5.941 1 90.75 249 ASN A C 1
ATOM 1987 O O . ASN A 1 249 ? -17.641 -15.164 -5.062 1 90.75 249 ASN A O 1
ATOM 1991 N N . GLY A 1 250 ? -18.641 -13.266 -5.68 1 93.06 250 GLY A N 1
ATOM 1992 C CA . GLY A 1 250 ? -19.312 -13.086 -4.398 1 93.06 250 GLY A CA 1
ATOM 1993 C C . GLY A 1 250 ? -18.422 -12.438 -3.352 1 93.06 250 GLY A C 1
ATOM 1994 O O . GLY A 1 250 ? -18.75 -12.453 -2.162 1 93.06 250 GLY A O 1
ATOM 1995 N N . ALA A 1 251 ? -17.359 -11.875 -3.77 1 93.88 251 ALA A N 1
ATOM 1996 C CA . ALA A 1 251 ? -16.438 -11.25 -2.818 1 93.88 251 ALA A CA 1
ATOM 1997 C C . ALA A 1 251 ? -16.891 -9.836 -2.463 1 93.88 251 ALA A C 1
ATOM 1999 O O . ALA A 1 251 ? -16.719 -9.391 -1.328 1 93.88 251 ALA A O 1
ATOM 2000 N N . VAL A 1 252 ? -17.469 -9.195 -3.475 1 96.5 252 VAL A N 1
ATOM 2001 C CA . VAL A 1 252 ? -17.797 -7.785 -3.309 1 96.5 252 VAL A CA 1
ATOM 2002 C C . VAL A 1 252 ? -19.219 -7.516 -3.791 1 96.5 252 VAL A C 1
ATOM 2004 O O . VAL A 1 252 ? -19.719 -8.211 -4.68 1 96.5 252 VAL A O 1
ATOM 2007 N N . ARG A 1 253 ? -19.844 -6.594 -3.18 1 97 253 ARG A N 1
ATOM 2008 C CA . ARG A 1 253 ? -21.109 -6.004 -3.617 1 97 253 ARG A CA 1
ATOM 2009 C C . ARG A 1 253 ? -21.047 -4.48 -3.584 1 97 253 ARG A C 1
ATOM 2011 O O . ARG A 1 253 ? -20.344 -3.902 -2.748 1 97 253 ARG A O 1
ATOM 2018 N N . VAL A 1 254 ? -21.766 -3.869 -4.527 1 97.12 254 VAL A N 1
ATOM 2019 C CA . VAL A 1 254 ? -21.75 -2.412 -4.598 1 97.12 254 VAL A CA 1
ATOM 2020 C C . VAL A 1 254 ? -23.172 -1.869 -4.441 1 97.12 254 VAL A C 1
ATOM 2022 O O . VAL A 1 254 ? -24.109 -2.4 -5.031 1 97.12 254 VAL A O 1
ATOM 2025 N N . ASP A 1 255 ? -23.281 -0.843 -3.609 1 96.5 255 ASP A N 1
ATOM 2026 C CA . ASP A 1 255 ? -24.578 -0.192 -3.42 1 96.5 255 ASP A CA 1
ATOM 2027 C C . ASP A 1 255 ? -24.422 1.326 -3.371 1 96.5 255 ASP A C 1
ATOM 2029 O O . ASP A 1 255 ? -23.312 1.841 -3.25 1 96.5 255 ASP A O 1
ATOM 2033 N N . TYR A 1 256 ? -25.594 1.972 -3.426 1 96.75 256 TYR A N 1
ATOM 2034 C CA . TYR A 1 256 ? -25.609 3.428 -3.5 1 96.75 256 TYR A CA 1
ATOM 2035 C C . TYR A 1 256 ? -25.625 4.047 -2.107 1 96.75 256 TYR A C 1
ATOM 2037 O O . TYR A 1 256 ? -26.266 3.52 -1.194 1 96.75 256 TYR A O 1
ATOM 2045 N N . VAL A 1 257 ? -24.891 5.059 -1.948 1 96.69 257 VAL A N 1
ATOM 2046 C CA . VAL A 1 257 ? -24.953 5.895 -0.754 1 96.69 257 VAL A CA 1
ATOM 2047 C C . VAL A 1 257 ? -25.094 7.359 -1.158 1 96.69 257 VAL A C 1
ATOM 2049 O O . VAL A 1 257 ? -24.516 7.793 -2.158 1 96.69 257 VAL A O 1
ATOM 2052 N N . ARG A 1 258 ? -25.844 8.078 -0.385 1 94.69 258 ARG A N 1
ATOM 2053 C CA . ARG A 1 258 ? -25.969 9.508 -0.655 1 94.69 258 ARG A CA 1
ATOM 2054 C C . ARG A 1 258 ? -24.641 10.219 -0.436 1 94.69 258 ARG A C 1
ATOM 2056 O O . ARG A 1 258 ? -23.891 9.891 0.497 1 94.69 258 ARG A O 1
ATOM 2063 N N . THR A 1 259 ? -24.359 11.203 -1.209 1 90.69 259 THR A N 1
ATOM 2064 C CA . THR A 1 259 ? -23.109 11.938 -1.181 1 90.69 259 THR A CA 1
ATOM 2065 C C . THR A 1 259 ? -22.828 12.492 0.214 1 90.69 259 THR A C 1
ATOM 2067 O O . THR A 1 259 ? -21.688 12.484 0.681 1 90.69 259 THR A O 1
ATOM 2070 N N . ASP A 1 260 ? -23.828 12.93 0.909 1 90 260 ASP A N 1
ATOM 2071 C CA . ASP A 1 260 ? -23.672 13.562 2.215 1 90 260 ASP A CA 1
ATOM 2072 C C . ASP A 1 260 ? -23.375 12.523 3.299 1 90 260 ASP A C 1
ATOM 2074 O O . ASP A 1 260 ? -22.953 12.875 4.402 1 90 260 ASP A O 1
ATOM 2078 N N . GLU A 1 261 ? -23.547 11.266 2.969 1 92.56 261 GLU A N 1
ATOM 2079 C CA . GLU A 1 261 ? -23.344 10.195 3.936 1 92.56 261 GLU A CA 1
ATOM 2080 C C . GLU A 1 261 ? -22.109 9.367 3.588 1 92.56 261 GLU A C 1
ATOM 2082 O O . GLU A 1 261 ? -21.844 8.336 4.207 1 92.56 261 GLU A O 1
ATOM 2087 N N . ASN A 1 262 ? -21.406 9.789 2.613 1 95.38 262 ASN A N 1
ATOM 2088 C CA . ASN A 1 262 ? -20.234 9.039 2.176 1 95.38 262 ASN A CA 1
ATOM 2089 C C . ASN A 1 262 ? -19.047 9.242 3.123 1 95.38 262 ASN A C 1
ATOM 2091 O O . ASN A 1 262 ? -18.469 10.328 3.18 1 95.38 262 ASN A O 1
ATOM 2095 N N . LEU A 1 263 ? -18.656 8.188 3.779 1 95.06 263 LEU A N 1
ATOM 2096 C CA . LEU A 1 263 ? -17.625 8.227 4.809 1 95.06 263 LEU A CA 1
ATOM 2097 C C . LEU A 1 263 ? -16.25 8.445 4.188 1 95.06 263 LEU A C 1
ATOM 2099 O O . LEU A 1 263 ? -15.281 8.742 4.898 1 95.06 263 LEU A O 1
ATOM 2103 N N . ALA A 1 264 ? -16.109 8.289 2.881 1 96.62 264 ALA A N 1
ATOM 2104 C CA . ALA A 1 264 ? -14.805 8.406 2.221 1 96.62 264 ALA A CA 1
ATOM 2105 C C . ALA A 1 264 ? -14.562 9.836 1.747 1 96.62 264 ALA A C 1
ATOM 2107 O O . ALA A 1 264 ? -13.484 10.156 1.245 1 96.62 264 ALA A O 1
ATOM 2108 N N . ASP A 1 265 ? -15.422 10.781 1.98 1 93.44 265 ASP A N 1
ATOM 2109 C CA . ASP A 1 265 ? -15.352 12.164 1.516 1 93.44 265 ASP A CA 1
ATOM 2110 C C . ASP A 1 265 ? -14.078 12.844 2.01 1 93.44 265 ASP A C 1
ATOM 2112 O O . ASP A 1 265 ? -13.391 13.523 1.242 1 93.44 265 ASP A O 1
ATOM 2116 N N . PRO A 1 266 ? -13.758 12.641 3.279 1 93.75 266 PRO A N 1
ATOM 2117 C CA . PRO A 1 266 ? -12.578 13.32 3.809 1 93.75 266 PRO A CA 1
ATOM 2118 C C . PRO A 1 266 ? -11.281 12.859 3.137 1 93.75 266 PRO A C 1
ATOM 2120 O O . PRO A 1 266 ? -10.234 13.492 3.311 1 93.75 266 PRO A O 1
ATOM 2123 N N . LEU A 1 267 ? -11.344 11.812 2.389 1 95.62 267 LEU A N 1
ATOM 2124 C CA . LEU A 1 267 ? -10.148 11.258 1.758 1 95.62 267 LEU A CA 1
ATOM 2125 C C . LEU A 1 267 ? -9.953 11.844 0.361 1 95.62 267 LEU A C 1
ATOM 2127 O O . LEU A 1 267 ? -8.953 11.555 -0.3 1 95.62 267 LEU A O 1
ATOM 2131 N N . THR A 1 268 ? -10.883 12.727 -0.104 1 93.56 268 THR A N 1
ATOM 2132 C CA . THR A 1 268 ? -10.766 13.188 -1.484 1 93.56 268 THR A CA 1
ATOM 2133 C C . THR A 1 268 ? -10.766 14.711 -1.555 1 93.56 268 THR A C 1
ATOM 2135 O O . THR A 1 268 ? -10.391 15.289 -2.574 1 93.56 268 THR A O 1
ATOM 2138 N N . LYS A 1 269 ? -11.219 15.359 -0.488 1 90.88 269 LYS A N 1
ATOM 2139 C CA . LYS A 1 269 ? -11.289 16.812 -0.517 1 90.88 269 LYS A CA 1
ATOM 2140 C C . LYS A 1 269 ? -11.273 17.406 0.895 1 90.88 269 LYS A C 1
ATOM 2142 O O . LYS A 1 269 ? -11.438 16.672 1.874 1 90.88 269 LYS A O 1
ATOM 2147 N N . GLY A 1 270 ? -10.945 18.672 0.899 1 91.81 270 GLY A N 1
ATOM 2148 C CA . GLY A 1 270 ? -11.109 19.391 2.154 1 91.81 270 GLY A CA 1
ATOM 2149 C C . GLY A 1 270 ? -12.562 19.641 2.52 1 91.81 270 GLY A C 1
ATOM 2150 O O . GLY A 1 270 ? -13.398 19.875 1.646 1 91.81 270 GLY A O 1
ATOM 2151 N N . LEU A 1 271 ? -12.828 19.516 3.777 1 93 271 LEU A N 1
ATOM 2152 C CA . LEU A 1 271 ? -14.203 19.641 4.242 1 93 271 LEU A CA 1
ATOM 2153 C C . LEU A 1 271 ? -14.336 20.781 5.246 1 93 271 LEU A C 1
ATOM 2155 O O . LEU A 1 271 ? -13.336 21.281 5.762 1 93 271 LEU A O 1
ATOM 2159 N N . THR A 1 272 ? -15.602 21.156 5.461 1 94.25 272 THR A N 1
ATOM 2160 C CA . THR A 1 272 ? -15.922 22.156 6.477 1 94.25 272 THR A CA 1
ATOM 2161 C C . THR A 1 272 ? -15.742 21.578 7.879 1 94.25 272 THR A C 1
ATOM 2163 O O . THR A 1 272 ? -15.625 20.359 8.039 1 94.25 272 THR A O 1
ATOM 2166 N N . LYS A 1 273 ? -15.727 22.469 8.82 1 95.19 273 LYS A N 1
ATOM 2167 C CA . LYS A 1 273 ? -15.523 22.078 10.211 1 95.19 273 LYS A CA 1
ATOM 2168 C C . LYS A 1 273 ? -16.562 21.047 10.641 1 95.19 273 LYS A C 1
ATOM 2170 O O . LYS A 1 273 ? -16.219 20.016 11.227 1 95.19 273 LYS A O 1
ATOM 2175 N N . GLU A 1 274 ? -17.75 21.25 10.32 1 94.25 274 GLU A N 1
ATOM 2176 C CA . GLU A 1 274 ? -18.844 20.375 10.727 1 94.25 274 GLU A CA 1
ATOM 2177 C C . GLU A 1 274 ? -18.703 19 10.086 1 94.25 274 GLU A C 1
ATOM 2179 O O . GLU A 1 274 ? -18.875 17.969 10.758 1 94.25 274 GLU A O 1
ATOM 2184 N N . LYS A 1 275 ? -18.375 18.969 8.859 1 93.44 275 LYS A N 1
ATOM 2185 C CA . LYS A 1 275 ? -18.234 17.703 8.141 1 93.44 275 LYS A CA 1
ATOM 2186 C C . LYS A 1 275 ? -17.031 16.922 8.641 1 93.44 275 LYS A C 1
ATOM 2188 O O . LYS A 1 275 ? -17.078 15.695 8.742 1 93.44 275 LYS A O 1
ATOM 2193 N N . VAL A 1 276 ? -15.969 17.641 8.945 1 94.69 276 VAL A N 1
ATOM 2194 C CA . VAL A 1 276 ? -14.773 17 9.484 1 94.69 276 VAL A CA 1
ATOM 2195 C C . VAL A 1 276 ? -15.117 16.312 10.805 1 94.69 276 VAL A C 1
ATOM 2197 O O . VAL A 1 276 ? -14.766 15.156 11.023 1 94.69 276 VAL A O 1
ATOM 2200 N N . LEU A 1 277 ? -15.789 17.016 11.641 1 93.38 277 LEU A N 1
ATOM 2201 C CA . LEU A 1 277 ? -16.156 16.469 12.938 1 93.38 277 LEU A CA 1
ATOM 2202 C C . LEU A 1 277 ? -17.047 15.242 12.781 1 93.38 277 LEU A C 1
ATOM 2204 O O . LEU A 1 277 ? -16.766 14.195 13.367 1 93.38 277 LEU A O 1
ATOM 2208 N N . ASN A 1 278 ? -18.031 15.352 11.953 1 93.81 278 ASN A N 1
ATOM 2209 C CA . ASN A 1 278 ? -18.984 14.258 11.758 1 93.81 278 ASN A CA 1
ATOM 2210 C C . ASN A 1 278 ? -18.312 13.031 11.156 1 93.81 278 ASN A C 1
ATOM 2212 O O . ASN A 1 278 ? -18.516 11.906 11.617 1 93.81 278 ASN A O 1
ATOM 2216 N N . THR A 1 279 ? -17.547 13.25 10.156 1 93.62 279 THR A N 1
ATOM 2217 C CA . THR A 1 279 ? -16.891 12.133 9.477 1 93.62 279 THR A CA 1
ATOM 2218 C C . THR A 1 279 ? -15.836 11.5 10.383 1 93.62 279 THR A C 1
ATOM 2220 O O . THR A 1 279 ? -15.625 10.289 10.336 1 93.62 279 THR A O 1
ATOM 2223 N N . SER A 1 280 ? -15.125 12.32 11.156 1 94.44 280 SER A N 1
ATOM 2224 C CA . SER A 1 280 ? -14.133 11.781 12.086 1 94.44 280 SER A CA 1
ATOM 2225 C C . SER A 1 280 ? -14.781 10.844 13.102 1 94.44 280 SER A C 1
ATOM 2227 O O . SER A 1 280 ? -14.258 9.766 13.383 1 94.44 280 SER A O 1
ATOM 2229 N N . ILE A 1 281 ? -15.938 11.227 13.562 1 93.25 281 ILE A N 1
ATOM 2230 C CA . ILE A 1 281 ? -16.672 10.406 14.516 1 93.25 281 ILE A CA 1
ATOM 2231 C C . ILE A 1 281 ? -17.094 9.094 13.852 1 93.25 281 ILE A C 1
ATOM 2233 O O . ILE A 1 281 ? -16.922 8.016 14.422 1 93.25 281 ILE A O 1
ATOM 2237 N N . LYS A 1 282 ? -17.547 9.195 12.656 1 93.75 282 LYS A N 1
ATOM 2238 C CA . LYS A 1 282 ? -18.016 8.016 11.938 1 93.75 282 LYS A CA 1
ATOM 2239 C C . LYS A 1 282 ? -16.844 7.086 11.594 1 93.75 282 LYS A C 1
ATOM 2241 O O . LYS A 1 282 ? -17.047 5.883 11.406 1 93.75 282 LYS A O 1
ATOM 2246 N N . MET A 1 283 ? -15.664 7.645 11.5 1 95.06 283 MET A N 1
ATOM 2247 C CA . MET A 1 283 ? -14.469 6.844 11.25 1 95.06 283 MET A CA 1
ATOM 2248 C C . MET A 1 283 ? -14.023 6.117 12.508 1 95.06 283 MET A C 1
ATOM 2250 O O . MET A 1 283 ? -13.148 5.254 12.453 1 95.06 283 MET A O 1
ATOM 2254 N N . GLY A 1 284 ? -14.602 6.484 13.625 1 95.12 284 GLY A N 1
ATOM 2255 C CA . GLY A 1 284 ? -14.234 5.859 14.883 1 95.12 284 GLY A CA 1
ATOM 2256 C C . GLY A 1 284 ? -13.242 6.68 15.688 1 95.12 284 GLY A C 1
ATOM 2257 O O . GLY A 1 284 ? -12.68 6.191 16.672 1 95.12 284 GLY A O 1
ATOM 2258 N N . LEU A 1 285 ? -12.984 7.918 15.203 1 95.75 285 LEU A N 1
ATOM 2259 C CA . LEU A 1 285 ? -12.062 8.781 15.938 1 95.75 285 LEU A CA 1
ATOM 2260 C C . LEU A 1 285 ? -12.773 9.461 17.094 1 95.75 285 LEU A C 1
ATOM 2262 O O . LEU A 1 285 ? -13.68 10.273 16.891 1 95.75 285 LEU A O 1
ATOM 2266 N N . MET A 1 286 ? -12.398 9.133 18.281 1 93.38 286 MET A N 1
ATOM 2267 C CA . MET A 1 286 ? -12.992 9.672 19.5 1 93.38 286 MET A CA 1
ATOM 2268 C C . MET A 1 286 ? -11.922 9.961 20.547 1 93.38 286 MET A C 1
ATOM 2270 O O . MET A 1 286 ? -10.859 9.344 20.531 1 93.38 286 MET A O 1
ATOM 2274 N N . PRO A 1 287 ? -12.211 10.961 21.375 1 90.56 287 PRO A N 1
ATOM 2275 C CA . PRO A 1 287 ? -11.258 11.234 22.453 1 90.56 287 PRO A CA 1
ATOM 2276 C C . PRO A 1 287 ? -11.07 10.047 23.391 1 90.56 287 PRO A C 1
ATOM 2278 O O . PRO A 1 287 ? -12.047 9.375 23.734 1 90.56 287 PRO A O 1
ATOM 2281 N N . ILE A 1 288 ? -9.812 9.664 23.516 1 77.69 288 ILE A N 1
ATOM 2282 C CA . ILE A 1 288 ? -9.516 8.578 24.453 1 77.69 288 ILE A CA 1
ATOM 2283 C C . ILE A 1 288 ? -9.25 9.141 25.844 1 77.69 288 ILE A C 1
ATOM 2285 O O . ILE A 1 288 ? -8.539 10.141 25.984 1 77.69 288 ILE A O 1
ATOM 2289 N N . ALA A 1 289 ? -10.117 8.797 26.906 1 61.66 289 ALA A N 1
ATOM 2290 C CA . ALA A 1 289 ? -9.953 9.242 28.297 1 61.66 289 ALA A CA 1
ATOM 2291 C C . ALA A 1 289 ? -8.555 8.898 28.812 1 61.66 289 ALA A C 1
ATOM 2293 O O . ALA A 1 289 ? -8.055 7.793 28.578 1 61.66 289 ALA A O 1
ATOM 2294 N N . HIS A 1 290 ? -7.598 9.859 28.938 1 52.44 290 HIS A N 1
ATOM 2295 C CA . HIS A 1 290 ? -6.328 9.648 29.625 1 52.44 290 HIS A CA 1
ATOM 2296 C C . HIS A 1 290 ? -6.547 9.125 31.047 1 52.44 290 HIS A C 1
ATOM 2298 O O . HIS A 1 290 ? -7.566 9.438 31.672 1 52.44 290 HIS A O 1
ATOM 2304 N N . MET B 1 1 ? -5.25 -11.781 36.281 1 16.64 1 MET B N 1
ATOM 2305 C CA . MET B 1 1 ? -4.398 -10.922 35.469 1 16.64 1 MET B CA 1
ATOM 2306 C C . MET B 1 1 ? -4.016 -11.609 34.156 1 16.64 1 MET B C 1
ATOM 2308 O O . MET B 1 1 ? -3.18 -12.508 34.156 1 16.64 1 MET B O 1
ATOM 2312 N N . LYS B 1 2 ? -4.828 -12.016 33.312 1 24.55 2 LYS B N 1
ATOM 2313 C CA . LYS B 1 2 ? -4.703 -13.086 32.312 1 24.55 2 LYS B CA 1
ATOM 2314 C C . LYS B 1 2 ? -3.631 -12.766 3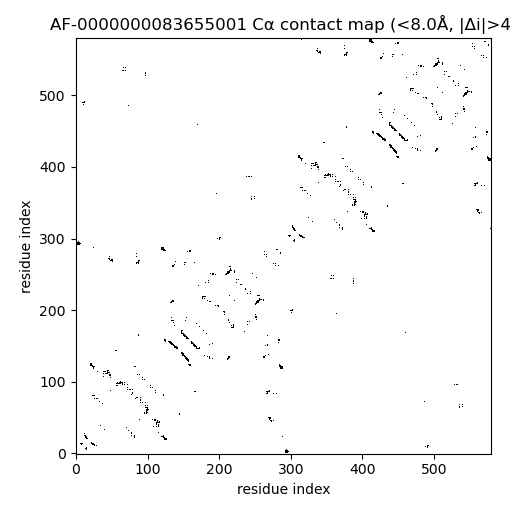1.281 1 24.55 2 LYS B C 1
ATOM 2316 O O . LYS B 1 2 ? -3.564 -11.641 30.781 1 24.55 2 LYS B O 1
ATOM 2321 N N . ASP B 1 3 ? -2.4 -13.188 31.391 1 27.16 3 ASP B N 1
ATOM 2322 C CA . ASP B 1 3 ? -1.171 -13.117 30.609 1 27.16 3 ASP B CA 1
ATOM 2323 C C . ASP B 1 3 ? -1.477 -13.039 29.109 1 27.16 3 ASP B C 1
ATOM 2325 O O . ASP B 1 3 ? -2.342 -13.758 28.609 1 27.16 3 ASP B O 1
ATOM 2329 N N . LEU B 1 4 ? -1.695 -12.016 28.5 1 35 4 LEU B N 1
ATOM 2330 C CA . LEU B 1 4 ? -2.031 -12.07 27.078 1 35 4 LEU B CA 1
ATOM 2331 C C . LEU B 1 4 ? -1.321 -13.234 26.391 1 35 4 LEU B C 1
ATOM 2333 O O . LEU B 1 4 ? -0.091 -13.258 26.312 1 35 4 LEU B O 1
ATOM 2337 N N . GLY B 1 5 ? -1.363 -14.477 26.547 1 37.12 5 GLY B N 1
ATOM 2338 C CA . GLY B 1 5 ? -0.669 -15.695 26.156 1 37.12 5 GLY B CA 1
ATOM 2339 C C . GLY B 1 5 ? -0.068 -15.625 24.766 1 37.12 5 GLY B C 1
ATOM 2340 O O . GLY B 1 5 ? -0.366 -14.703 24 1 37.12 5 GLY B O 1
ATOM 2341 N N . GLU B 1 6 ? 1.183 -16.156 24.344 1 46.97 6 GLU B N 1
ATOM 2342 C CA . GLU B 1 6 ? 1.937 -16.328 23.109 1 46.97 6 GLU B CA 1
ATOM 2343 C C . GLU B 1 6 ? 1.008 -16.625 21.938 1 46.97 6 GLU B C 1
ATOM 2345 O O . GLU B 1 6 ? 0.379 -17.688 21.891 1 46.97 6 GLU B O 1
ATOM 2350 N N . ALA B 1 7 ? 0.27 -15.648 21.484 1 55 7 ALA B N 1
ATOM 2351 C CA . ALA B 1 7 ? -0.593 -15.953 20.344 1 55 7 ALA B CA 1
ATOM 2352 C C . ALA B 1 7 ? 0.173 -16.703 19.266 1 55 7 ALA B C 1
ATOM 2354 O O . ALA B 1 7 ? 1.223 -16.25 18.812 1 55 7 ALA B O 1
ATOM 2355 N N . ASN B 1 8 ? -0.055 -17.984 19.094 1 70.62 8 ASN B N 1
ATOM 2356 C CA . ASN B 1 8 ? 0.593 -18.859 18.141 1 70.62 8 ASN B CA 1
ATOM 2357 C C . ASN B 1 8 ? 0.036 -18.672 16.719 1 70.62 8 ASN B C 1
ATOM 2359 O O . ASN B 1 8 ? 0.68 -19.047 15.742 1 70.62 8 ASN B O 1
ATOM 2363 N N . VAL B 1 9 ? -1.125 -17.938 16.688 1 69.56 9 VAL B N 1
ATOM 2364 C CA . VAL B 1 9 ? -1.689 -17.656 15.375 1 69.56 9 VAL B CA 1
ATOM 2365 C C . VAL B 1 9 ? -2.299 -16.25 15.359 1 69.56 9 VAL B C 1
ATOM 2367 O O . VAL B 1 9 ? -3.084 -15.906 16.25 1 69.56 9 VAL B O 1
ATOM 2370 N N . ILE B 1 10 ? -1.768 -15.406 14.555 1 70.88 10 ILE B N 1
ATOM 2371 C CA . ILE B 1 10 ? -2.316 -14.07 14.375 1 70.88 10 ILE B CA 1
ATOM 2372 C C . ILE B 1 10 ? -2.754 -13.891 12.922 1 70.88 10 ILE B C 1
ATOM 2374 O O . ILE B 1 10 ? -1.944 -14.031 12 1 70.88 10 ILE B O 1
ATOM 2378 N N . LEU B 1 11 ? -4.016 -13.672 12.688 1 68.62 11 LEU B N 1
ATOM 2379 C CA . LEU B 1 11 ? -4.562 -13.406 11.367 1 68.62 11 LEU B CA 1
ATOM 2380 C C . LEU B 1 11 ? -4.27 -14.562 10.414 1 68.62 11 LEU B C 1
ATOM 2382 O O . LEU B 1 11 ? -3.9 -14.344 9.258 1 68.62 11 LEU B O 1
ATOM 2386 N N . GLY B 1 12 ? -4.254 -15.727 10.953 1 73.56 12 GLY B N 1
ATOM 2387 C CA . GLY B 1 12 ? -4.035 -16.922 10.148 1 73.56 12 GLY B CA 1
ATOM 2388 C C . GLY B 1 12 ? -2.568 -17.234 9.93 1 73.56 12 GLY B C 1
ATOM 2389 O O . GLY B 1 12 ? -2.229 -18.172 9.211 1 73.56 12 GLY B O 1
ATOM 2390 N N . ILE B 1 13 ? -1.778 -16.375 10.484 1 85.44 13 ILE B N 1
ATOM 2391 C CA . ILE B 1 13 ? -0.339 -16.594 10.414 1 85.44 13 ILE B CA 1
ATOM 2392 C C . ILE B 1 13 ? 0.149 -17.25 11.695 1 85.44 13 ILE B C 1
ATOM 2394 O O . ILE B 1 13 ? -0.059 -16.734 12.789 1 85.44 13 ILE B O 1
ATOM 2398 N N . LYS B 1 14 ? 0.739 -18.375 11.578 1 87.69 14 LYS B N 1
ATOM 2399 C CA . LYS B 1 14 ? 1.301 -19.078 12.727 1 87.69 14 LYS B CA 1
ATOM 2400 C C . LYS B 1 14 ? 2.637 -18.469 13.141 1 87.69 14 LYS B C 1
ATOM 2402 O O . LYS B 1 14 ? 3.551 -18.344 12.328 1 87.69 14 LYS B O 1
ATOM 2407 N N . ILE B 1 15 ? 2.672 -18.062 14.359 1 88.75 15 ILE B N 1
ATOM 2408 C CA . ILE B 1 15 ? 3.891 -17.484 14.906 1 88.75 15 ILE B CA 1
ATOM 2409 C C . ILE B 1 15 ? 4.57 -18.484 15.828 1 88.75 15 ILE B C 1
ATOM 2411 O O . ILE B 1 15 ? 3.959 -18.984 16.781 1 88.75 15 ILE B O 1
ATOM 2415 N N . THR B 1 16 ? 5.805 -18.844 15.508 1 87.31 16 THR B N 1
ATOM 2416 C CA . THR B 1 16 ? 6.59 -19.75 16.344 1 87.31 16 THR B CA 1
ATOM 2417 C C . THR B 1 16 ? 7.816 -19.031 16.906 1 87.31 16 THR B C 1
ATOM 2419 O O . THR B 1 16 ? 8.609 -18.469 16.156 1 87.31 16 THR B O 1
ATOM 2422 N N . ARG B 1 17 ? 7.883 -19.062 18.188 1 87.75 17 ARG B N 1
ATOM 2423 C CA . ARG B 1 17 ? 9.008 -18.422 18.859 1 87.75 17 ARG B CA 1
ATOM 2424 C C . ARG B 1 17 ? 9.992 -19.469 19.391 1 87.75 17 ARG B C 1
ATOM 2426 O O . ARG B 1 17 ? 9.586 -20.438 20.047 1 87.75 17 ARG B O 1
ATOM 2433 N N . THR B 1 18 ? 11.188 -19.359 18.969 1 82.62 18 THR B N 1
ATOM 2434 C CA . THR B 1 18 ? 12.25 -20.25 19.438 1 82.62 18 THR B CA 1
ATOM 2435 C C . THR B 1 18 ? 13.398 -19.438 20.031 1 82.62 18 THR B C 1
ATOM 2437 O O . THR B 1 18 ? 13.352 -18.203 20.062 1 82.62 18 THR B O 1
ATOM 2440 N N . GLU B 1 19 ? 14.359 -20.125 20.547 1 83.75 19 GLU B N 1
ATOM 2441 C CA . GLU B 1 19 ? 15.531 -19.453 21.094 1 83.75 19 GLU B CA 1
ATOM 2442 C C . GLU B 1 19 ? 16.312 -18.719 20 1 83.75 19 GLU B C 1
ATOM 2444 O O . GLU B 1 19 ? 16.984 -17.719 20.281 1 83.75 19 GLU B O 1
ATOM 2449 N N . LYS B 1 20 ? 16.094 -19.188 18.875 1 83.25 20 LYS B N 1
ATOM 2450 C CA . LYS B 1 20 ? 16.859 -18.641 17.766 1 83.25 20 LYS B CA 1
ATOM 2451 C C . LYS B 1 20 ? 16.156 -17.438 17.141 1 83.25 20 LYS B C 1
ATOM 2453 O O . LYS B 1 20 ? 16.781 -16.641 16.438 1 83.25 20 LYS B O 1
ATOM 2458 N N . GLY B 1 21 ? 14.82 -17.375 17.422 1 88.38 21 GLY B N 1
ATOM 2459 C CA . GLY B 1 21 ? 14.094 -16.266 16.844 1 88.38 21 GLY B CA 1
ATOM 2460 C C . GLY B 1 21 ? 12.617 -16.547 16.641 1 88.38 21 GLY B C 1
ATOM 2461 O O . GLY B 1 21 ? 12.031 -17.328 17.391 1 88.38 21 GLY B O 1
ATOM 2462 N N . ILE B 1 22 ? 12.055 -15.773 15.711 1 89.81 22 ILE B N 1
ATOM 2463 C CA . ILE B 1 22 ? 10.617 -15.867 15.453 1 89.81 22 ILE B CA 1
ATOM 2464 C C . ILE B 1 22 ? 10.383 -16.281 14.008 1 89.81 22 ILE B C 1
ATOM 2466 O O . ILE B 1 22 ? 11.133 -15.898 13.109 1 89.81 22 ILE B O 1
ATOM 2470 N N . SER B 1 23 ? 9.414 -17.172 13.82 1 91.75 23 SER B N 1
ATOM 2471 C CA . SER B 1 23 ? 9.039 -17.562 12.461 1 91.75 23 SER B CA 1
ATOM 2472 C C . SER B 1 23 ? 7.559 -17.297 12.203 1 91.75 23 SER B C 1
ATOM 2474 O O . SER B 1 23 ? 6.727 -17.438 13.102 1 91.75 23 SER B O 1
ATOM 2476 N N . LEU B 1 24 ? 7.246 -16.828 11.016 1 92.94 24 LEU B N 1
ATOM 2477 C CA . LEU B 1 24 ? 5.887 -16.609 10.531 1 92.94 24 LEU B CA 1
ATOM 2478 C C . LEU B 1 24 ? 5.559 -17.578 9.391 1 92.94 24 LEU B C 1
ATOM 2480 O O . LEU B 1 24 ? 6.293 -17.656 8.406 1 92.94 24 LEU B O 1
ATOM 2484 N N . ASN B 1 25 ? 4.457 -18.281 9.547 1 90.12 25 ASN B N 1
ATOM 2485 C CA . ASN B 1 25 ? 4.137 -19.281 8.539 1 90.12 25 ASN B CA 1
ATOM 2486 C C . ASN B 1 25 ? 2.646 -19.297 8.219 1 90.12 25 ASN B C 1
ATOM 2488 O O . ASN B 1 25 ? 1.811 -19.141 9.109 1 90.12 25 ASN B O 1
ATOM 2492 N N . GLN B 1 26 ? 2.326 -19.484 6.926 1 93 26 GLN B N 1
ATOM 2493 C CA . GLN B 1 26 ? 0.949 -19.594 6.457 1 93 26 GLN B CA 1
ATOM 2494 C C . GLN B 1 26 ? 0.714 -20.922 5.75 1 93 26 GLN B C 1
ATOM 2496 O O . GLN B 1 26 ? -0.033 -21 4.773 1 93 26 GLN B O 1
ATOM 2501 N N . SER B 1 27 ? 1.36 -21.922 6.172 1 93.5 27 SER B N 1
ATOM 2502 C CA . SER B 1 27 ? 1.241 -23.234 5.551 1 93.5 27 SER B CA 1
ATOM 2503 C C . SER B 1 27 ? -0.211 -23.688 5.508 1 93.5 27 SER B C 1
ATOM 2505 O O . SER B 1 27 ? -0.668 -24.234 4.5 1 93.5 27 SER B O 1
ATOM 2507 N N . HIS B 1 28 ? -0.916 -23.469 6.574 1 91.12 28 HIS B N 1
ATOM 2508 C CA . HIS B 1 28 ? -2.314 -23.875 6.625 1 91.12 28 HIS B CA 1
ATOM 2509 C C . HIS B 1 28 ? -3.143 -23.141 5.574 1 91.12 28 HIS B C 1
ATOM 2511 O O . HIS B 1 28 ? -3.992 -23.75 4.914 1 91.12 28 HIS B O 1
ATOM 2517 N N . TYR B 1 29 ? -2.926 -21.891 5.457 1 93.5 29 TYR B N 1
ATOM 2518 C CA . TYR B 1 29 ? -3.648 -21.125 4.457 1 93.5 29 TYR B CA 1
ATOM 2519 C C . TYR B 1 29 ? -3.318 -21.594 3.049 1 93.5 29 TYR B C 1
ATOM 2521 O O . TYR B 1 29 ? -4.211 -21.719 2.207 1 93.5 29 TYR B O 1
ATOM 2529 N N . ILE B 1 30 ? -2.02 -21.828 2.787 1 95.5 30 ILE B N 1
ATOM 2530 C CA . ILE B 1 30 ? -1.585 -22.281 1.471 1 95.5 30 ILE B CA 1
ATOM 2531 C C . ILE B 1 30 ? -2.24 -23.625 1.147 1 95.5 30 ILE B C 1
ATOM 2533 O O . ILE B 1 30 ? -2.715 -23.828 0.029 1 95.5 30 ILE B O 1
ATOM 2537 N N . GLU B 1 31 ? -2.285 -24.469 2.084 1 95.5 31 GLU B N 1
ATOM 2538 C CA . GLU B 1 31 ? -2.955 -25.75 1.886 1 95.5 31 GLU B CA 1
ATOM 2539 C C . GLU B 1 31 ? -4.434 -25.547 1.562 1 95.5 31 GLU B C 1
ATOM 2541 O O . GLU B 1 31 ? -4.973 -26.203 0.67 1 95.5 31 GLU B O 1
ATOM 2546 N N . LYS B 1 32 ? -5.047 -24.688 2.295 1 94.19 32 LYS B N 1
ATOM 2547 C CA . LYS B 1 32 ? -6.461 -24.391 2.076 1 94.19 32 LYS B CA 1
ATOM 2548 C C . LYS B 1 32 ? -6.711 -23.922 0.649 1 94.19 32 LYS B C 1
ATOM 2550 O O . LYS B 1 32 ? -7.652 -24.359 -0.006 1 94.19 32 LYS B O 1
ATOM 2555 N N . ILE B 1 33 ? -5.871 -23.016 0.174 1 94.88 33 ILE B N 1
ATOM 2556 C CA . ILE B 1 33 ? -6.062 -22.469 -1.164 1 94.88 33 ILE B CA 1
ATOM 2557 C C . ILE B 1 33 ? -5.785 -23.547 -2.209 1 94.88 33 ILE B C 1
ATOM 2559 O O . ILE B 1 33 ? -6.48 -23.641 -3.223 1 94.88 33 ILE B O 1
ATOM 2563 N N . LEU B 1 34 ? -4.785 -24.391 -1.973 1 97.56 34 LEU B N 1
ATOM 2564 C CA . LEU B 1 34 ? -4.461 -25.469 -2.904 1 97.56 34 LEU B CA 1
ATOM 2565 C C . LEU B 1 34 ? -5.609 -26.469 -3.002 1 97.56 34 LEU B C 1
ATOM 2567 O O . LEU B 1 34 ? -5.922 -26.953 -4.09 1 97.56 34 LEU B O 1
ATOM 2571 N N . ARG B 1 35 ? -6.266 -26.719 -1.915 1 97.06 35 ARG B N 1
ATOM 2572 C CA . ARG B 1 35 ? -7.406 -27.625 -1.901 1 97.06 35 ARG B CA 1
ATOM 2573 C C . ARG B 1 35 ? -8.633 -26.984 -2.541 1 97.06 35 ARG B C 1
ATOM 2575 O O . ARG B 1 35 ? -9.32 -27.609 -3.35 1 97.06 35 ARG B O 1
ATOM 2582 N N . LYS B 1 36 ? -8.836 -25.766 -2.197 1 94.56 36 LYS B N 1
ATOM 2583 C CA . LYS B 1 36 ? -10 -25.031 -2.689 1 94.56 36 LYS B CA 1
ATOM 2584 C C . LYS B 1 36 ? -10.023 -25 -4.215 1 94.56 36 LYS B C 1
ATOM 2586 O O . LYS B 1 36 ? -11.086 -25.156 -4.828 1 94.56 36 LYS B O 1
ATOM 2591 N N . TYR B 1 37 ? -8.852 -24.812 -4.805 1 96.06 37 TYR B N 1
ATOM 2592 C CA . TYR B 1 37 ? -8.797 -24.641 -6.254 1 96.06 37 TYR B CA 1
ATOM 2593 C C . TYR B 1 37 ? -8.289 -25.906 -6.934 1 96.06 37 TYR B C 1
ATOM 2595 O O . TYR B 1 37 ? -7.93 -25.891 -8.109 1 96.06 37 TYR B O 1
ATOM 2603 N N . ASN B 1 38 ? -8.102 -27.016 -6.199 1 96.25 38 ASN B N 1
ATOM 2604 C CA . ASN B 1 38 ? -7.824 -28.359 -6.684 1 96.25 38 ASN B CA 1
ATOM 2605 C C . ASN B 1 38 ? -6.402 -28.469 -7.227 1 96.25 38 ASN B C 1
ATOM 2607 O O . ASN B 1 38 ? -6.191 -29.047 -8.305 1 96.25 38 ASN B O 1
ATOM 2611 N N . TYR B 1 39 ? -5.426 -27.875 -6.531 1 96.56 39 TYR B N 1
ATOM 2612 C CA . TYR B 1 39 ? -4.023 -27.969 -6.918 1 96.56 39 TYR B CA 1
ATOM 2613 C C . TYR B 1 39 ? -3.211 -28.703 -5.859 1 96.56 39 TYR B C 1
ATOM 2615 O O . TYR B 1 39 ? -1.978 -28.688 -5.895 1 96.56 39 TYR B O 1
ATOM 2623 N N . PHE B 1 40 ? -3.873 -29.328 -4.918 1 96 40 PHE B N 1
ATOM 2624 C CA . PHE B 1 40 ? -3.162 -29.969 -3.812 1 96 40 PHE B CA 1
ATOM 2625 C C . PHE B 1 40 ? -2.393 -31.188 -4.293 1 96 40 PHE B C 1
ATOM 2627 O O . PHE B 1 40 ? -1.312 -31.484 -3.777 1 96 40 PHE B O 1
ATOM 2634 N N . ASP B 1 41 ? -2.91 -31.906 -5.281 1 95.31 41 ASP B N 1
ATOM 2635 C CA . ASP B 1 41 ? -2.279 -33.125 -5.754 1 95.31 41 ASP B CA 1
ATOM 2636 C C . ASP B 1 41 ? -1.48 -32.875 -7.031 1 95.31 41 ASP B C 1
ATOM 2638 O O . ASP B 1 41 ? -1.124 -33.844 -7.742 1 95.31 41 ASP B O 1
ATOM 2642 N N . CYS B 1 42 ? -1.157 -31.734 -7.32 1 95.69 42 CYS B N 1
ATOM 2643 C CA . CYS B 1 42 ? -0.45 -31.406 -8.555 1 95.69 42 CYS B CA 1
ATOM 2644 C C . CYS B 1 42 ? 1.04 -31.688 -8.422 1 95.69 42 CYS B C 1
ATOM 2646 O O . CYS B 1 42 ? 1.54 -31.906 -7.312 1 95.69 42 CYS B O 1
ATOM 2648 N N . LYS B 1 43 ? 1.758 -31.781 -9.539 1 96.94 43 LYS B N 1
ATOM 2649 C CA . LYS B 1 43 ? 3.213 -31.922 -9.539 1 96.94 43 LYS B CA 1
ATOM 2650 C C . LYS B 1 43 ? 3.887 -30.609 -9.141 1 96.94 43 LYS B C 1
ATOM 2652 O O . LYS B 1 43 ? 3.592 -29.562 -9.703 1 96.94 43 LYS B O 1
ATOM 2657 N N . PRO B 1 44 ? 4.758 -30.656 -8.195 1 96.75 44 PRO B N 1
ATOM 2658 C CA . PRO B 1 44 ? 5.406 -29.438 -7.711 1 96.75 44 PRO B CA 1
ATOM 2659 C C . PRO B 1 44 ? 6.301 -28.781 -8.766 1 96.75 44 PRO B C 1
ATOM 2661 O O . PRO B 1 44 ? 6.816 -29.469 -9.648 1 96.75 44 PRO B O 1
ATOM 2664 N N . ALA B 1 45 ? 6.43 -27.484 -8.742 1 97.19 45 ALA B N 1
ATOM 2665 C CA . ALA B 1 45 ? 7.34 -26.703 -9.586 1 97.19 45 ALA B CA 1
ATOM 2666 C C . ALA B 1 45 ? 8.445 -26.062 -8.758 1 97.19 45 ALA B C 1
ATOM 2668 O O . ALA B 1 45 ? 8.234 -25.703 -7.598 1 97.19 45 ALA B O 1
ATOM 2669 N N . SER B 1 46 ? 9.625 -25.859 -9.383 1 95.75 46 SER B N 1
ATOM 2670 C CA . SER B 1 46 ? 10.789 -25.375 -8.648 1 95.75 46 SER B CA 1
ATOM 2671 C C . SER B 1 46 ? 10.852 -23.859 -8.641 1 95.75 46 SER B C 1
ATOM 2673 O O . SER B 1 46 ? 11.57 -23.266 -7.828 1 95.75 46 SER B O 1
ATOM 2675 N N . THR B 1 47 ? 10.133 -23.234 -9.594 1 97.19 47 THR B N 1
ATOM 2676 C CA . THR B 1 47 ? 10.117 -21.781 -9.672 1 97.19 47 THR B CA 1
ATOM 2677 C C . THR B 1 47 ? 8.695 -21.266 -9.828 1 97.19 47 THR B C 1
ATOM 2679 O O . THR B 1 47 ? 7.836 -21.938 -10.391 1 97.19 47 THR B O 1
ATOM 2682 N N . PRO B 1 48 ? 8.445 -20.094 -9.273 1 97.25 48 PRO B N 1
ATOM 2683 C CA . PRO B 1 48 ? 7.086 -19.562 -9.375 1 97.25 48 PRO B CA 1
ATOM 2684 C C . PRO B 1 48 ? 6.77 -19.016 -10.766 1 97.25 48 PRO B C 1
ATOM 2686 O O . PRO B 1 48 ? 5.598 -18.875 -11.133 1 97.25 48 PRO B O 1
ATOM 2689 N N . TYR B 1 49 ? 7.762 -18.688 -11.523 1 95.5 49 TYR B N 1
ATOM 2690 C CA . TYR B 1 49 ? 7.57 -18.125 -12.852 1 95.5 49 TYR B CA 1
ATOM 2691 C C . TYR B 1 49 ? 8.664 -18.594 -13.805 1 95.5 49 TYR B C 1
ATOM 2693 O O . TYR B 1 49 ? 9.828 -18.719 -13.414 1 95.5 49 TYR B O 1
ATOM 2701 N N . ASP B 1 50 ? 8.289 -18.859 -15.039 1 92.56 50 ASP B N 1
ATOM 2702 C CA . ASP B 1 50 ? 9.234 -19.203 -16.094 1 92.56 50 ASP B CA 1
ATOM 2703 C C . ASP B 1 50 ? 9.758 -17.969 -16.812 1 92.56 50 ASP B C 1
ATOM 2705 O O . ASP B 1 50 ? 9 -17.281 -17.516 1 92.56 50 ASP B O 1
ATOM 2709 N N . PRO B 1 51 ? 11.016 -17.703 -16.656 1 89.62 51 PRO B N 1
ATOM 2710 C CA . PRO B 1 51 ? 11.562 -16.469 -17.25 1 89.62 51 PRO B CA 1
ATOM 2711 C C . PRO B 1 51 ? 11.469 -16.469 -18.766 1 89.62 51 PRO B C 1
ATOM 2713 O O . PRO B 1 51 ? 11.57 -15.406 -19.391 1 89.62 51 PRO B O 1
ATOM 2716 N N . SER B 1 52 ? 11.32 -17.578 -19.375 1 89.19 52 SER B N 1
ATOM 2717 C CA . SER B 1 52 ? 11.281 -17.672 -20.828 1 89.19 52 SER B CA 1
ATOM 2718 C C . SER B 1 52 ? 9.898 -17.312 -21.375 1 89.19 52 SER B C 1
ATOM 2720 O O . SER B 1 52 ? 9.734 -17.078 -22.578 1 89.19 52 SER B O 1
ATOM 2722 N N . ILE B 1 53 ? 8.945 -17.25 -20.516 1 88.12 53 ILE B N 1
ATOM 2723 C CA . ILE B 1 53 ? 7.57 -17 -20.953 1 88.12 53 ILE B CA 1
ATOM 2724 C C . ILE B 1 53 ? 7.25 -15.516 -20.844 1 88.12 53 ILE B C 1
ATOM 2726 O O . ILE B 1 53 ? 7.543 -14.883 -19.828 1 88.12 53 ILE B O 1
ATOM 2730 N N . LYS B 1 54 ? 6.758 -15.07 -21.922 1 85.81 54 LYS B N 1
ATOM 2731 C CA . LYS B 1 54 ? 6.234 -13.703 -21.938 1 85.81 54 LYS B CA 1
ATOM 2732 C C . LYS B 1 54 ? 4.711 -13.695 -22.016 1 85.81 54 LYS B C 1
ATOM 2734 O O . LYS B 1 54 ? 4.133 -14.352 -22.891 1 85.81 54 LYS B O 1
ATOM 2739 N N . LEU B 1 55 ? 4.125 -13.055 -21.078 1 90 55 LEU B N 1
ATOM 2740 C CA . LEU B 1 55 ? 2.668 -12.992 -21.047 1 90 55 LEU B CA 1
ATOM 2741 C C . LEU B 1 55 ? 2.16 -11.742 -21.766 1 90 55 LEU B C 1
ATOM 2743 O O . LEU B 1 55 ? 2.686 -10.648 -21.562 1 90 55 LEU B O 1
ATOM 2747 N N . PHE B 1 56 ? 1.207 -11.961 -22.609 1 87.56 56 PHE B N 1
ATOM 2748 C CA . PHE B 1 56 ? 0.598 -10.875 -23.359 1 87.56 56 PHE B CA 1
ATOM 2749 C C . PHE B 1 56 ? -0.893 -10.773 -23.062 1 87.56 56 PHE B C 1
ATOM 2751 O O . PHE B 1 56 ? -1.513 -11.75 -22.641 1 87.56 56 PHE B O 1
ATOM 2758 N N . LYS B 1 57 ? -1.329 -9.609 -23.312 1 86.75 57 LYS B N 1
ATOM 2759 C CA . LYS B 1 57 ? -2.764 -9.406 -23.141 1 86.75 57 LYS B CA 1
ATOM 2760 C C . LYS B 1 57 ? -3.564 -10.258 -24.125 1 86.75 57 LYS B C 1
ATOM 2762 O O . LYS B 1 57 ? -3.186 -10.398 -25.281 1 86.75 57 LYS B O 1
ATOM 2767 N N . ASN B 1 58 ? -4.652 -10.742 -23.594 1 88.12 58 ASN B N 1
ATOM 2768 C CA . ASN B 1 58 ? -5.562 -11.547 -24.406 1 88.12 58 ASN B CA 1
ATOM 2769 C C . ASN B 1 58 ? -6.531 -10.672 -25.203 1 88.12 58 ASN B C 1
ATOM 2771 O O . ASN B 1 58 ? -7.238 -9.844 -24.625 1 88.12 58 ASN B O 1
ATOM 2775 N N . THR B 1 59 ? -6.508 -10.812 -26.5 1 83.81 59 THR B N 1
ATOM 2776 C CA . THR B 1 59 ? -7.383 -10.023 -27.359 1 83.81 59 THR B CA 1
ATOM 2777 C C . THR B 1 59 ? -8.742 -10.711 -27.516 1 83.81 59 THR B C 1
ATOM 2779 O O . THR B 1 59 ? -9.703 -10.094 -27.984 1 83.81 59 THR B O 1
ATOM 2782 N N . GLY B 1 60 ? -8.797 -11.906 -27.078 1 83.5 60 GLY B N 1
ATOM 2783 C CA . GLY B 1 60 ? -10.039 -12.656 -27.156 1 83.5 60 GLY B CA 1
ATOM 2784 C C . GLY B 1 60 ? -10.828 -12.656 -25.859 1 83.5 60 GLY B C 1
ATOM 2785 O O . GLY B 1 60 ? -10.703 -11.734 -25.062 1 83.5 60 GLY B O 1
ATOM 2786 N N . ASP B 1 61 ? -11.727 -13.609 -25.719 1 86.06 61 ASP B N 1
ATOM 2787 C CA . ASP B 1 61 ? -12.555 -13.719 -24.516 1 86.06 61 ASP B CA 1
ATOM 2788 C C . ASP B 1 61 ? -11.766 -14.32 -23.359 1 86.06 61 ASP B C 1
ATOM 2790 O O . ASP B 1 61 ? -10.93 -15.195 -23.562 1 86.06 61 ASP B O 1
ATOM 2794 N N . GLY B 1 62 ? -12.047 -13.781 -22.297 1 88.81 62 GLY B N 1
ATOM 2795 C CA . GLY B 1 62 ? -11.43 -14.336 -21.109 1 88.81 62 GLY B CA 1
ATOM 2796 C C . GLY B 1 62 ? -11.977 -15.703 -20.734 1 88.81 62 GLY B C 1
ATOM 2797 O O . GLY B 1 62 ? -13.164 -15.977 -20.938 1 88.81 62 GLY B O 1
ATOM 2798 N N . VAL B 1 63 ? -11.18 -16.547 -20.188 1 91.62 63 VAL B N 1
ATOM 2799 C CA . VAL B 1 63 ? -11.562 -17.875 -19.734 1 91.62 63 VAL B CA 1
ATOM 2800 C C . VAL B 1 63 ? -11.711 -17.891 -18.219 1 91.62 63 VAL B C 1
ATOM 2802 O O . VAL B 1 63 ? -10.773 -17.547 -17.484 1 91.62 63 VAL B O 1
ATOM 2805 N N . ARG B 1 64 ? -12.898 -18.266 -17.703 1 93.38 64 ARG B N 1
ATOM 2806 C CA . ARG B 1 64 ? -13.148 -18.453 -16.281 1 93.38 64 ARG B CA 1
ATOM 2807 C C . ARG B 1 64 ? -12.633 -17.25 -15.477 1 93.38 64 ARG B C 1
ATOM 2809 O O . ARG B 1 64 ? -11.898 -17.422 -14.5 1 93.38 64 ARG B O 1
ATOM 2816 N N . GLN B 1 65 ? -13.055 -16.109 -15.773 1 90.81 65 GLN B N 1
ATOM 2817 C CA . GLN B 1 65 ? -12.586 -14.836 -15.219 1 90.81 65 GLN B CA 1
ATOM 2818 C C . GLN B 1 65 ? -12.844 -14.758 -13.719 1 90.81 65 GLN B C 1
ATOM 2820 O O . GLN B 1 65 ? -11.992 -14.312 -12.953 1 90.81 65 GLN B O 1
ATOM 2825 N N . SER B 1 66 ? -14.008 -15.211 -13.289 1 90.94 66 SER B N 1
ATOM 2826 C CA . SER B 1 66 ? -14.375 -15.133 -11.875 1 90.94 66 SER B CA 1
ATOM 2827 C C . SER B 1 66 ? -13.453 -15.992 -11.016 1 90.94 66 SER B C 1
ATOM 2829 O O . SER B 1 66 ? -13.031 -15.57 -9.938 1 90.94 66 SER B O 1
ATOM 2831 N N . GLU B 1 67 ? -13.211 -17.094 -11.523 1 94.19 67 GLU B N 1
ATOM 2832 C CA . GLU B 1 67 ? -12.312 -17.984 -10.805 1 94.19 67 GLU B CA 1
ATOM 2833 C C . GLU B 1 67 ? -10.891 -17.438 -10.773 1 94.19 67 GLU B C 1
ATOM 2835 O O . GLU B 1 67 ? -10.211 -17.5 -9.75 1 94.19 67 GLU B O 1
ATOM 2840 N N . TYR B 1 68 ? -10.516 -16.906 -11.953 1 95.12 68 TYR B N 1
ATOM 2841 C CA . TYR B 1 68 ? -9.203 -16.281 -12.062 1 95.12 68 TYR B CA 1
ATOM 2842 C C . TYR B 1 68 ? -9.047 -15.164 -11.023 1 95.12 68 TYR B C 1
ATOM 2844 O O . TYR B 1 68 ? -8.055 -15.133 -10.289 1 95.12 68 TYR B O 1
ATOM 2852 N N . ALA B 1 69 ? -10.078 -14.352 -10.898 1 91.81 69 ALA B N 1
ATOM 2853 C CA . ALA B 1 69 ? -10.062 -13.242 -9.945 1 91.81 69 ALA B CA 1
ATOM 2854 C C . ALA B 1 69 ? -10 -13.758 -8.508 1 91.81 69 ALA B C 1
ATOM 2856 O O . ALA B 1 69 ? -9.289 -13.188 -7.676 1 91.81 69 ALA B O 1
ATOM 2857 N N . SER B 1 70 ? -10.633 -14.852 -8.258 1 92.75 70 SER B N 1
ATOM 2858 C CA . SER B 1 70 ? -10.664 -15.438 -6.918 1 92.75 70 SER B CA 1
ATOM 2859 C C . SER B 1 70 ? -9.289 -15.961 -6.516 1 92.75 70 SER B C 1
ATOM 2861 O O . SER B 1 70 ? -8.828 -15.711 -5.402 1 92.75 70 SER B O 1
ATOM 2863 N N . ILE B 1 71 ? -8.68 -16.609 -7.449 1 95.94 71 ILE B N 1
ATOM 2864 C CA . ILE B 1 71 ? -7.359 -17.172 -7.168 1 95.94 71 ILE B CA 1
ATOM 2865 C C . ILE B 1 71 ? -6.355 -16.031 -6.941 1 95.94 71 ILE B C 1
ATOM 2867 O O . ILE B 1 71 ? -5.543 -16.094 -6.016 1 95.94 71 ILE B O 1
ATOM 2871 N N . ILE B 1 72 ? -6.449 -15.023 -7.754 1 94.94 72 ILE B N 1
ATOM 2872 C CA . ILE B 1 72 ? -5.547 -13.883 -7.633 1 94.94 72 ILE B CA 1
ATOM 2873 C C . ILE B 1 72 ? -5.723 -13.227 -6.262 1 94.94 72 ILE B C 1
ATOM 2875 O O . ILE B 1 72 ? -4.742 -12.898 -5.594 1 94.94 72 ILE B O 1
ATOM 2879 N N . GLY B 1 73 ? -6.941 -13.094 -5.848 1 91.62 73 GLY B N 1
ATOM 2880 C CA . GLY B 1 73 ? -7.199 -12.547 -4.527 1 91.62 73 GLY B CA 1
ATOM 2881 C C . GLY B 1 73 ? -6.578 -13.359 -3.41 1 91.62 73 GLY B C 1
ATOM 2882 O O . GLY B 1 73 ? -5.977 -12.805 -2.49 1 91.62 73 GLY B O 1
ATOM 2883 N N . SER B 1 74 ? -6.695 -14.586 -3.52 1 94.44 74 SER B N 1
ATOM 2884 C CA . SER B 1 74 ? -6.141 -15.477 -2.508 1 94.44 74 SER B CA 1
ATOM 2885 C C . SER B 1 74 ? -4.617 -15.422 -2.496 1 94.44 74 SER B C 1
ATOM 2887 O O . SER B 1 74 ? -4 -15.383 -1.429 1 94.44 74 SER B O 1
ATOM 2889 N N . LEU B 1 75 ? -4.047 -15.398 -3.686 1 96.69 75 LEU B N 1
ATOM 2890 C CA . LEU B 1 75 ? -2.596 -15.352 -3.797 1 96.69 75 LEU B CA 1
ATOM 2891 C C . LEU B 1 75 ? -2.055 -14.023 -3.277 1 96.69 75 LEU B C 1
ATOM 2893 O O . LEU B 1 75 ? -0.981 -13.977 -2.67 1 96.69 75 LEU B O 1
ATOM 2897 N N . ARG B 1 76 ? -2.787 -13.008 -3.51 1 94.44 76 ARG B N 1
ATOM 2898 C CA . ARG B 1 76 ? -2.371 -11.688 -3.043 1 94.44 76 ARG B CA 1
ATOM 2899 C C . ARG B 1 76 ? -2.285 -11.648 -1.521 1 94.44 76 ARG B C 1
ATOM 2901 O O . ARG B 1 76 ? -1.382 -11.023 -0.961 1 94.44 76 ARG B O 1
ATOM 2908 N N . TYR B 1 77 ? -3.156 -12.367 -0.859 1 93.56 77 TYR B N 1
ATOM 2909 C CA . TYR B 1 77 ? -3.119 -12.414 0.598 1 93.56 77 TYR B CA 1
ATOM 2910 C C . TYR B 1 77 ? -1.847 -13.102 1.088 1 93.56 77 TYR B C 1
ATOM 2912 O O . TYR B 1 77 ? -1.172 -12.594 1.988 1 93.56 77 TYR B O 1
ATOM 2920 N N . ALA B 1 78 ? -1.535 -14.172 0.465 1 94.69 78 ALA B N 1
ATOM 2921 C CA . ALA B 1 78 ? -0.319 -14.891 0.831 1 94.69 78 ALA B CA 1
ATOM 2922 C C . ALA B 1 78 ? 0.922 -14.047 0.563 1 94.69 78 ALA B C 1
ATOM 2924 O O . ALA B 1 78 ? 1.824 -13.977 1.401 1 94.69 78 ALA B O 1
ATOM 2925 N N . THR B 1 79 ? 0.896 -13.391 -0.588 1 95.88 79 THR B N 1
ATOM 2926 C CA . THR B 1 79 ? 2.023 -12.57 -1.022 1 95.88 79 THR B CA 1
ATOM 2927 C C . THR B 1 79 ? 2.248 -11.406 -0.062 1 95.88 79 THR B C 1
ATOM 2929 O O . THR B 1 79 ? 3.389 -11.086 0.276 1 95.88 79 THR B O 1
ATOM 2932 N N . ASP B 1 80 ? 1.229 -10.836 0.382 1 93.62 80 ASP B N 1
ATOM 2933 C CA . ASP B 1 80 ? 1.315 -9.633 1.208 1 93.62 80 ASP B CA 1
ATOM 2934 C C . ASP B 1 80 ? 1.712 -9.977 2.641 1 93.62 80 ASP B C 1
ATOM 2936 O O . ASP B 1 80 ? 2.207 -9.125 3.379 1 93.62 80 ASP B O 1
ATOM 2940 N N . CYS B 1 81 ? 1.572 -11.242 3.023 1 93.38 81 CYS B N 1
ATOM 2941 C CA . CYS B 1 81 ? 1.774 -11.586 4.426 1 93.38 81 CYS B CA 1
ATOM 2942 C C . CYS B 1 81 ? 3.107 -12.297 4.629 1 93.38 81 CYS B C 1
ATOM 2944 O O . CYS B 1 81 ? 3.947 -11.836 5.406 1 93.38 81 CYS B O 1
ATOM 2946 N N . THR B 1 82 ? 3.309 -13.414 3.842 1 94.69 82 THR B N 1
ATOM 2947 C CA . THR B 1 82 ? 4.484 -14.188 4.223 1 94.69 82 THR B CA 1
ATOM 2948 C C . THR B 1 82 ? 5.219 -14.695 2.984 1 94.69 82 THR B C 1
ATOM 2950 O O . THR B 1 82 ? 6.242 -15.375 3.098 1 94.69 82 THR B O 1
ATOM 2953 N N . ARG B 1 83 ? 4.746 -14.383 1.77 1 96.56 83 ARG B N 1
ATOM 2954 C CA . ARG B 1 83 ? 5.348 -15 0.594 1 96.56 83 ARG B CA 1
ATOM 2955 C C . ARG B 1 83 ? 5.824 -13.945 -0.398 1 96.56 83 ARG B C 1
ATOM 2957 O O . ARG B 1 83 ? 5.289 -13.836 -1.503 1 96.56 83 ARG B O 1
ATOM 2964 N N . PRO B 1 84 ? 6.902 -13.297 -0.024 1 96.88 84 PRO B N 1
ATOM 2965 C CA . PRO B 1 84 ? 7.461 -12.312 -0.95 1 96.88 84 PRO B CA 1
ATOM 2966 C C . PRO B 1 84 ? 8.023 -12.945 -2.221 1 96.88 84 PRO B C 1
ATOM 2968 O O . PRO B 1 84 ? 8.211 -12.258 -3.229 1 96.88 84 PRO B O 1
ATOM 2971 N N . ASP B 1 85 ? 8.289 -14.227 -2.236 1 96.38 85 ASP B N 1
ATOM 2972 C CA . ASP B 1 85 ? 8.922 -14.953 -3.334 1 96.38 85 ASP B CA 1
ATOM 2973 C C . ASP B 1 85 ? 7.988 -15.055 -4.535 1 96.38 85 ASP B C 1
ATOM 2975 O O . ASP B 1 85 ? 8.43 -15.32 -5.652 1 96.38 85 ASP B O 1
ATOM 2979 N N . ILE B 1 86 ? 6.695 -14.82 -4.32 1 97.19 86 ILE B N 1
ATOM 2980 C CA . ILE B 1 86 ? 5.789 -14.914 -5.457 1 97.19 86 ILE B CA 1
ATOM 2981 C C . ILE B 1 86 ? 5.199 -13.539 -5.762 1 97.19 86 ILE B C 1
ATOM 2983 O O . ILE B 1 86 ? 4.258 -13.422 -6.551 1 97.19 86 ILE B O 1
ATOM 2987 N N . ALA B 1 87 ? 5.746 -12.5 -5.18 1 97.19 87 ALA B N 1
ATOM 2988 C CA . ALA B 1 87 ? 5.199 -11.156 -5.305 1 97.19 87 ALA B CA 1
ATOM 2989 C C . ALA B 1 87 ? 5.234 -10.68 -6.754 1 97.19 87 ALA B C 1
ATOM 2991 O O . ALA B 1 87 ? 4.246 -10.141 -7.262 1 97.19 87 ALA B O 1
ATOM 2992 N N . TYR B 1 88 ? 6.262 -10.945 -7.422 1 96.06 88 TYR B N 1
ATOM 2993 C CA . TYR B 1 88 ? 6.414 -10.492 -8.805 1 96.06 88 TYR B CA 1
ATOM 2994 C C . TYR B 1 88 ? 5.375 -11.148 -9.711 1 96.06 88 TYR B C 1
ATOM 2996 O O . TYR B 1 88 ? 4.641 -10.453 -10.422 1 96.06 88 TYR B O 1
ATOM 3004 N N . VAL B 1 89 ? 5.309 -12.438 -9.672 1 96.44 89 VAL B N 1
ATOM 3005 C CA . VAL B 1 89 ? 4.457 -13.164 -10.609 1 96.44 89 VAL B CA 1
ATOM 3006 C C . VAL B 1 89 ? 2.988 -12.867 -10.312 1 96.44 89 VAL B C 1
ATOM 3008 O O . VAL B 1 89 ? 2.176 -12.75 -11.234 1 96.44 89 VAL B O 1
ATOM 3011 N N . VAL B 1 90 ? 2.643 -12.797 -9.031 1 96.44 90 VAL B N 1
ATOM 3012 C CA . VAL B 1 90 ? 1.262 -12.477 -8.68 1 96.44 90 VAL B CA 1
ATOM 3013 C C . VAL B 1 90 ? 0.917 -11.078 -9.172 1 96.44 90 VAL B C 1
ATOM 3015 O O . VAL B 1 90 ? -0.17 -10.852 -9.711 1 96.44 90 VAL B O 1
ATOM 3018 N N . GLY B 1 91 ? 1.867 -10.133 -9.008 1 93.31 91 GLY B N 1
ATOM 3019 C CA . GLY B 1 91 ? 1.677 -8.797 -9.547 1 93.31 91 GLY B CA 1
ATOM 3020 C C . GLY B 1 91 ? 1.49 -8.781 -11.047 1 93.31 91 GLY B C 1
ATOM 3021 O O . GLY B 1 91 ? 0.657 -8.039 -11.57 1 93.31 91 GLY B O 1
ATOM 3022 N N . LEU B 1 92 ? 2.191 -9.555 -11.695 1 92.25 92 LEU B N 1
ATOM 3023 C CA . LEU B 1 92 ? 2.111 -9.672 -13.141 1 92.25 92 LEU B CA 1
ATOM 3024 C C . LEU B 1 92 ? 0.766 -10.25 -13.57 1 92.25 92 LEU B C 1
ATOM 3026 O O . LEU B 1 92 ? 0.11 -9.719 -14.461 1 92.25 92 LEU B O 1
ATOM 3030 N N . LEU B 1 93 ? 0.345 -11.281 -12.914 1 94 93 LEU B N 1
ATOM 3031 C CA . LEU B 1 93 ? -0.863 -12.008 -13.297 1 94 93 LEU B CA 1
ATOM 3032 C C . LEU B 1 93 ? -2.109 -11.18 -12.992 1 94 93 LEU B C 1
ATOM 3034 O O . LEU B 1 93 ? -3.146 -11.352 -13.633 1 94 93 LEU B O 1
ATOM 3038 N N . CYS B 1 94 ? -1.981 -10.297 -12.055 1 90.75 94 CYS B N 1
ATOM 3039 C CA . CYS B 1 94 ? -3.1 -9.438 -11.695 1 90.75 94 CYS B CA 1
ATOM 3040 C C . CYS B 1 94 ? -3.504 -8.547 -12.867 1 90.75 94 CYS B C 1
ATOM 3042 O O . CYS B 1 94 ? -4.656 -8.125 -12.961 1 90.75 94 CYS B O 1
ATOM 3044 N N . LYS B 1 95 ? -2.629 -8.352 -13.812 1 86.88 95 LYS B N 1
ATOM 3045 C CA . LYS B 1 95 ? -2.871 -7.469 -14.945 1 86.88 95 LYS B CA 1
ATOM 3046 C C . LYS B 1 95 ? -3.822 -8.109 -15.953 1 86.88 95 LYS B C 1
ATOM 3048 O O . LYS B 1 95 ? -4.398 -7.426 -16.797 1 86.88 95 LYS B O 1
ATOM 3053 N N . PHE B 1 96 ? -3.996 -9.375 -15.836 1 90.88 96 PHE B N 1
ATOM 3054 C CA . PHE B 1 96 ? -4.73 -10.078 -16.875 1 90.88 96 PHE B CA 1
ATOM 3055 C C . PHE B 1 96 ? -6.051 -10.617 -16.344 1 90.88 96 PHE B C 1
ATOM 3057 O O . PHE B 1 96 ? -6.66 -11.508 -16.938 1 90.88 96 PHE B O 1
ATOM 3064 N N . THR B 1 97 ? -6.48 -10.117 -15.266 1 89.06 97 THR B N 1
ATOM 3065 C CA . THR B 1 97 ? -7.672 -10.617 -14.586 1 89.06 97 THR B CA 1
ATOM 3066 C C . THR B 1 97 ? -8.914 -10.375 -15.43 1 89.06 97 THR B C 1
ATOM 3068 O O . THR B 1 97 ? -9.883 -11.141 -15.359 1 89.06 97 THR B O 1
ATOM 3071 N N . SER B 1 98 ? -8.906 -9.383 -16.297 1 86.31 98 SER B N 1
ATOM 3072 C CA . SER B 1 98 ? -10.086 -9.023 -17.078 1 86.31 98 SER B CA 1
ATOM 3073 C C . SER B 1 98 ? -10.367 -10.062 -18.156 1 86.31 98 SER B C 1
ATOM 3075 O O . SER B 1 98 ? -11.523 -10.445 -18.375 1 86.31 98 SER B O 1
ATOM 3077 N N . ARG B 1 99 ? -9.312 -10.453 -18.828 1 90.19 99 ARG B N 1
ATOM 3078 C CA . ARG B 1 99 ? -9.445 -11.438 -19.906 1 90.19 99 ARG B CA 1
ATOM 3079 C C . ARG B 1 99 ? -8.32 -12.469 -19.844 1 90.19 99 ARG B C 1
ATOM 3081 O O . ARG B 1 99 ? -7.469 -12.516 -20.734 1 90.19 99 ARG B O 1
ATOM 3088 N N . PRO B 1 100 ? -8.492 -13.336 -18.844 1 95 100 PRO B N 1
ATOM 3089 C CA . PRO B 1 100 ? -7.43 -14.336 -18.734 1 95 100 PRO B CA 1
ATOM 3090 C C . PRO B 1 100 ? -7.406 -15.297 -19.922 1 95 100 PRO B C 1
ATOM 3092 O O . PRO B 1 100 ? -8.461 -15.758 -20.375 1 95 100 PRO B O 1
ATOM 3095 N N . SER B 1 101 ? -6.254 -15.531 -20.484 1 95.44 101 SER B N 1
ATOM 3096 C CA . SER B 1 101 ? -6.051 -16.516 -21.547 1 95.44 101 SER B CA 1
ATOM 3097 C C . SER B 1 101 ? -5.531 -17.828 -20.984 1 95.44 101 SER B C 1
ATOM 3099 O O . SER B 1 101 ? -5.352 -17.969 -19.766 1 95.44 101 SER B O 1
ATOM 3101 N N . LYS B 1 102 ? -5.336 -18.766 -21.891 1 95.31 102 LYS B N 1
ATOM 3102 C CA . LYS B 1 102 ? -4.789 -20.062 -21.5 1 95.31 102 LYS B CA 1
ATOM 3103 C C . LYS B 1 102 ? -3.373 -19.922 -20.953 1 95.31 102 LYS B C 1
ATOM 3105 O O . LYS B 1 102 ? -3.002 -20.609 -20 1 95.31 102 LYS B O 1
ATOM 3110 N N . GLU B 1 103 ? -2.664 -19 -21.547 1 95.31 103 GLU B N 1
ATOM 3111 C CA . GLU B 1 103 ? -1.291 -18.781 -21.094 1 95.31 103 GLU B CA 1
ATOM 3112 C C . GLU B 1 103 ? -1.255 -18.219 -19.672 1 95.31 103 GLU B C 1
ATOM 3114 O O . GLU B 1 103 ? -0.386 -18.594 -18.891 1 95.31 103 GLU B O 1
ATOM 3119 N N . HIS B 1 104 ? -2.188 -17.375 -19.391 1 96.44 104 HIS B N 1
ATOM 3120 C CA . HIS B 1 104 ? -2.277 -16.812 -18.047 1 96.44 104 HIS B CA 1
ATOM 3121 C C . HIS B 1 104 ? -2.631 -17.891 -17.031 1 96.44 104 HIS B C 1
ATOM 3123 O O . HIS B 1 104 ? -2.057 -17.922 -15.938 1 96.44 104 HIS B O 1
ATOM 3129 N N . TRP B 1 105 ? -3.506 -18.75 -17.406 1 97.12 105 TRP B N 1
ATOM 3130 C CA . TRP B 1 105 ? -3.893 -19.844 -16.531 1 97.12 105 TRP B CA 1
ATOM 3131 C C . TRP B 1 105 ? -2.719 -20.797 -16.281 1 97.12 105 TRP B C 1
ATOM 3133 O O . TRP B 1 105 ? -2.529 -21.281 -15.172 1 97.12 105 TRP B O 1
ATOM 3143 N N . ASN B 1 106 ? -1.951 -20.984 -17.344 1 96.81 106 ASN B N 1
ATOM 3144 C CA . ASN B 1 106 ? -0.759 -21.812 -17.188 1 96.81 106 ASN B CA 1
ATOM 3145 C C . ASN B 1 106 ? 0.211 -21.203 -16.172 1 96.81 106 ASN B C 1
ATOM 3147 O O . ASN B 1 106 ? 0.826 -21.938 -15.391 1 96.81 106 ASN B O 1
ATOM 3151 N N . ALA B 1 107 ? 0.294 -19.938 -16.234 1 96.69 107 ALA B N 1
ATOM 3152 C CA . ALA B 1 107 ? 1.176 -19.266 -15.297 1 96.69 107 ALA B CA 1
ATOM 3153 C C . ALA B 1 107 ? 0.654 -19.375 -13.867 1 96.69 107 ALA B C 1
ATOM 3155 O O . ALA B 1 107 ? 1.432 -19.578 -12.938 1 96.69 107 ALA B O 1
ATOM 3156 N N . ILE B 1 108 ? -0.642 -19.266 -13.641 1 97.31 108 ILE B N 1
ATOM 3157 C CA . ILE B 1 108 ? -1.252 -19.438 -12.328 1 97.31 108 ILE B CA 1
ATOM 3158 C C . ILE B 1 108 ? -0.969 -20.859 -11.82 1 97.31 108 ILE B C 1
ATOM 3160 O O . ILE B 1 108 ? -0.618 -21.047 -10.656 1 97.31 108 ILE B O 1
ATOM 3164 N N . GLU B 1 109 ? -1.135 -21.75 -12.727 1 97.75 109 GLU B N 1
ATOM 3165 C CA . GLU B 1 109 ? -0.886 -23.141 -12.359 1 97.75 109 GLU B CA 1
ATOM 3166 C C . GLU B 1 109 ? 0.541 -23.344 -11.852 1 97.75 109 GLU B C 1
ATOM 3168 O O . GLU B 1 109 ? 0.769 -24.047 -10.875 1 97.75 109 GLU B O 1
ATOM 3173 N N . ARG B 1 110 ? 1.449 -22.734 -12.5 1 97.94 110 ARG B N 1
ATOM 3174 C CA . ARG B 1 110 ? 2.84 -22.859 -12.078 1 97.94 110 ARG B CA 1
ATOM 3175 C C . ARG B 1 110 ? 3.037 -22.281 -10.68 1 97.94 110 ARG B C 1
ATOM 3177 O O . ARG B 1 110 ? 3.77 -22.844 -9.867 1 97.94 110 ARG B O 1
ATOM 3184 N N . VAL B 1 111 ? 2.41 -21.156 -10.391 1 98.25 111 VAL B N 1
ATOM 3185 C CA . VAL B 1 111 ? 2.5 -20.547 -9.062 1 98.25 111 VAL B CA 1
ATOM 3186 C C . VAL B 1 111 ? 1.951 -21.516 -8.023 1 98.25 111 VAL B C 1
ATOM 3188 O O . VAL B 1 111 ? 2.566 -21.719 -6.973 1 98.25 111 VAL B O 1
ATOM 3191 N N . MET B 1 112 ? 0.797 -22.125 -8.352 1 98.44 112 MET B N 1
ATOM 3192 C CA . MET B 1 112 ? 0.172 -23.078 -7.426 1 98.44 112 MET B CA 1
ATOM 3193 C C . MET B 1 112 ? 1.064 -24.281 -7.203 1 98.44 112 MET B C 1
ATOM 3195 O O . MET B 1 112 ? 1.223 -24.75 -6.07 1 98.44 112 MET B O 1
ATOM 3199 N N . ARG B 1 113 ? 1.687 -24.734 -8.234 1 98.44 113 ARG B N 1
ATOM 3200 C CA . ARG B 1 113 ? 2.605 -25.875 -8.141 1 98.44 113 ARG B CA 1
ATOM 3201 C C . ARG B 1 113 ? 3.83 -25.516 -7.305 1 98.44 113 ARG B C 1
ATOM 3203 O O . ARG B 1 113 ? 4.336 -26.344 -6.547 1 98.44 113 ARG B O 1
ATOM 3210 N N . TYR B 1 114 ? 4.301 -24.359 -7.496 1 98.25 114 TYR B N 1
ATOM 3211 C CA . TYR B 1 114 ? 5.43 -23.875 -6.711 1 98.25 114 TYR B CA 1
ATOM 3212 C C . TYR B 1 114 ? 5.074 -23.797 -5.23 1 98.25 114 TYR B C 1
ATOM 3214 O O . TYR B 1 114 ? 5.863 -24.203 -4.375 1 98.25 114 TYR B O 1
ATOM 3222 N N . LEU B 1 115 ? 3.883 -23.281 -4.938 1 97.81 115 LEU B N 1
ATOM 3223 C CA . LEU B 1 115 ? 3.42 -23.172 -3.557 1 97.81 115 LEU B CA 1
ATOM 3224 C C . LEU B 1 115 ? 3.27 -24.562 -2.936 1 97.81 115 LEU B C 1
ATOM 3226 O O . LEU B 1 115 ? 3.52 -24.75 -1.742 1 97.81 115 LEU B O 1
ATOM 3230 N N . LYS B 1 116 ? 2.885 -25.5 -3.768 1 97.62 116 LYS B N 1
ATOM 3231 C CA . LYS B 1 116 ? 2.805 -26.875 -3.297 1 97.62 116 LYS B CA 1
ATOM 3232 C C . LYS B 1 116 ? 4.172 -27.391 -2.844 1 97.62 116 LYS B C 1
ATOM 3234 O O . LYS B 1 116 ? 4.293 -28 -1.776 1 97.62 116 LYS B O 1
ATOM 3239 N N . ARG B 1 117 ? 5.145 -27.109 -3.602 1 96.69 117 ARG B N 1
ATOM 3240 C CA . ARG B 1 117 ? 6.508 -27.531 -3.291 1 96.69 117 ARG B CA 1
ATOM 3241 C C . ARG B 1 117 ? 7.023 -26.844 -2.033 1 96.69 117 ARG B C 1
ATOM 3243 O O . ARG B 1 117 ? 7.781 -27.438 -1.261 1 96.69 117 ARG B O 1
ATOM 3250 N N . THR B 1 118 ? 6.59 -25.625 -1.863 1 96.75 118 THR B N 1
ATOM 3251 C CA . THR B 1 118 ? 7.195 -24.797 -0.829 1 96.75 118 THR B CA 1
ATOM 3252 C C . THR B 1 118 ? 6.203 -24.531 0.304 1 96.75 118 THR B C 1
ATOM 3254 O O . THR B 1 118 ? 6.277 -23.5 0.978 1 96.75 118 THR B O 1
ATOM 3257 N N . ILE B 1 119 ? 5.258 -25.359 0.501 1 95.31 119 ILE B N 1
ATOM 3258 C CA . ILE B 1 119 ? 4.152 -25.172 1.436 1 95.31 119 ILE B CA 1
ATOM 3259 C C . ILE B 1 119 ? 4.695 -24.984 2.85 1 95.31 119 ILE B C 1
ATOM 3261 O O . ILE B 1 119 ? 4.102 -24.266 3.66 1 95.31 119 ILE B O 1
ATOM 3265 N N . THR B 1 120 ? 5.906 -25.438 3.148 1 93.81 120 THR B N 1
ATOM 3266 C CA . THR B 1 120 ? 6.445 -25.438 4.504 1 93.81 120 THR B CA 1
ATOM 3267 C C . THR B 1 120 ? 7.312 -24.203 4.73 1 93.81 120 THR B C 1
ATOM 3269 O O . THR B 1 120 ? 7.82 -23.984 5.832 1 93.81 120 THR B O 1
ATOM 3272 N N . LEU B 1 121 ? 7.492 -23.422 3.697 1 94.81 121 LEU B N 1
ATOM 3273 C CA . LEU B 1 121 ? 8.352 -22.25 3.844 1 94.81 121 LEU B CA 1
ATOM 3274 C C . LEU B 1 121 ? 7.641 -21.156 4.633 1 94.81 121 LEU B C 1
ATOM 3276 O O . LEU B 1 121 ? 6.438 -20.938 4.457 1 94.81 121 LEU B O 1
ATOM 3280 N N . GLY B 1 122 ? 8.367 -20.562 5.5 1 94.56 122 GLY B N 1
ATOM 3281 C CA . GLY B 1 122 ? 7.945 -19.406 6.262 1 94.56 122 GLY B CA 1
ATOM 3282 C C . GLY B 1 122 ? 9.055 -18.406 6.488 1 94.56 122 GLY B C 1
ATOM 3283 O O . GLY B 1 122 ? 10.219 -18.672 6.188 1 94.56 122 GLY B O 1
ATOM 3284 N N . LEU B 1 123 ? 8.703 -17.234 6.93 1 95.88 123 LEU B N 1
ATOM 3285 C CA . LEU B 1 123 ? 9.68 -16.188 7.203 1 95.88 123 LEU B CA 1
ATOM 3286 C C . LEU B 1 123 ? 10.297 -16.375 8.586 1 95.88 123 LEU B C 1
ATOM 3288 O O . LEU B 1 123 ? 9.578 -16.547 9.578 1 95.88 123 LEU B O 1
ATOM 3292 N N . HIS B 1 124 ? 11.609 -16.328 8.625 1 94.62 124 HIS B N 1
ATOM 3293 C CA . HIS B 1 124 ? 12.352 -16.484 9.867 1 94.62 124 HIS B CA 1
ATOM 3294 C C . HIS B 1 124 ? 13.133 -15.211 10.203 1 94.62 124 HIS B C 1
ATOM 3296 O O . HIS B 1 124 ? 13.773 -14.625 9.336 1 94.62 124 HIS B O 1
ATOM 3302 N N . TYR B 1 125 ? 13 -14.828 11.406 1 92.88 125 TYR B N 1
ATOM 3303 C CA . TYR B 1 125 ? 13.727 -13.672 11.922 1 92.88 125 TYR B CA 1
ATOM 3304 C C . TYR B 1 125 ? 14.617 -14.062 13.094 1 92.88 125 TYR B C 1
ATOM 3306 O O . TYR B 1 125 ? 14.156 -14.734 14.023 1 92.88 125 TYR B O 1
ATOM 3314 N N . GLN B 1 126 ? 15.797 -13.609 13.062 1 91.06 126 GLN B N 1
ATOM 3315 C CA . GLN B 1 126 ? 16.75 -13.891 14.133 1 91.06 126 GLN B CA 1
ATOM 3316 C C . GLN B 1 126 ? 16.734 -12.781 15.18 1 91.06 126 GLN B C 1
ATOM 3318 O O . GLN B 1 126 ? 16.125 -11.727 14.977 1 91.06 126 GLN B O 1
ATOM 3323 N N . ARG B 1 127 ? 17.281 -13 16.375 1 81.12 127 ARG B N 1
ATOM 3324 C CA . ARG B 1 127 ? 17.281 -12.031 17.469 1 81.12 127 ARG B CA 1
ATOM 3325 C C . ARG B 1 127 ? 18.281 -10.914 17.203 1 81.12 127 ARG B C 1
ATOM 3327 O O . ARG B 1 127 ? 18.031 -9.75 17.547 1 81.12 127 ARG B O 1
ATOM 3334 N N . TYR B 1 128 ? 19.438 -11.203 16.703 1 74.56 128 TYR B N 1
ATOM 3335 C CA . TYR B 1 128 ? 20.484 -10.227 16.453 1 74.56 128 TYR B CA 1
ATOM 3336 C C . TYR B 1 128 ? 21.25 -10.578 15.18 1 74.56 128 TYR B C 1
ATOM 3338 O O . TYR B 1 128 ? 21.359 -11.758 14.812 1 74.56 128 TYR B O 1
ATOM 3346 N N . PRO B 1 129 ? 21.719 -9.539 14.469 1 68.75 129 PRO B N 1
ATOM 3347 C CA . PRO B 1 129 ? 21.578 -8.086 14.617 1 68.75 129 PRO B CA 1
ATOM 3348 C C . PRO B 1 129 ? 20.281 -7.551 14.023 1 68.75 129 PRO B C 1
ATOM 3350 O O . PRO B 1 129 ? 19.75 -8.117 13.062 1 68.75 129 PRO B O 1
ATOM 3353 N N . ALA B 1 130 ? 19.781 -6.508 14.617 1 80.38 130 ALA B N 1
ATOM 3354 C CA . ALA B 1 130 ? 18.531 -5.902 14.133 1 80.38 130 ALA B CA 1
ATOM 3355 C C . ALA B 1 130 ? 18.812 -4.598 13.391 1 80.38 130 ALA B C 1
ATOM 3357 O O . ALA B 1 130 ? 18.594 -3.51 13.93 1 80.38 130 ALA B O 1
ATOM 3358 N N . VAL B 1 131 ? 19.438 -4.766 12.125 1 88 131 VAL B N 1
ATOM 3359 C CA . VAL B 1 131 ? 19.688 -3.598 11.281 1 88 131 VAL B CA 1
ATOM 3360 C C . VAL B 1 131 ? 18.734 -3.611 10.094 1 88 131 VAL B C 1
ATOM 3362 O O . VAL B 1 131 ? 18.641 -4.613 9.375 1 88 131 VAL B O 1
ATOM 3365 N N . LEU B 1 132 ? 18.062 -2.537 9.969 1 94.62 132 LEU B N 1
ATOM 3366 C CA . LEU B 1 132 ? 17.156 -2.395 8.844 1 94.62 132 LEU B CA 1
ATOM 3367 C C . LEU B 1 132 ? 17.891 -1.974 7.582 1 94.62 132 LEU B C 1
ATOM 3369 O O . LEU B 1 132 ? 18.578 -0.946 7.574 1 94.62 132 LEU B O 1
ATOM 3373 N N . GLU B 1 133 ? 17.828 -2.773 6.543 1 96.38 133 GLU B N 1
ATOM 3374 C CA . GLU B 1 133 ? 18.422 -2.459 5.25 1 96.38 133 GLU B CA 1
ATOM 3375 C C . GLU B 1 133 ? 17.484 -2.801 4.102 1 96.38 133 GLU B C 1
ATOM 3377 O O . GLU B 1 133 ? 16.641 -3.688 4.23 1 96.38 133 GLU B O 1
ATOM 3382 N N . GLY B 1 134 ? 17.641 -2.057 3.08 1 97.81 134 GLY B N 1
ATOM 3383 C CA . GLY B 1 134 ? 16.75 -2.262 1.944 1 97.81 134 GLY B CA 1
ATOM 3384 C C . GLY B 1 134 ? 17.5 -2.502 0.644 1 97.81 134 GLY B C 1
ATOM 3385 O O . GLY B 1 134 ? 18.703 -2.236 0.551 1 97.81 134 GLY B O 1
ATOM 3386 N N . TYR B 1 135 ? 16.812 -3.076 -0.309 1 97.75 135 TYR B N 1
ATOM 3387 C CA . TYR B 1 135 ? 17.281 -3.301 -1.676 1 97.75 135 TYR B CA 1
ATOM 3388 C C . TYR B 1 135 ? 16.219 -2.855 -2.682 1 97.75 135 TYR B C 1
ATOM 3390 O O . TYR B 1 135 ? 15.023 -3.051 -2.463 1 97.75 135 TYR B O 1
ATOM 3398 N N . ASN B 1 136 ? 16.609 -2.229 -3.682 1 97.19 136 ASN B N 1
ATOM 3399 C CA . ASN B 1 136 ? 15.703 -1.932 -4.781 1 97.19 136 ASN B CA 1
ATOM 3400 C C . ASN B 1 136 ? 16.219 -2.494 -6.102 1 97.19 136 ASN B C 1
ATOM 3402 O O . ASN B 1 136 ? 17.422 -2.707 -6.266 1 97.19 136 ASN B O 1
ATOM 3406 N N . ASP B 1 137 ? 15.328 -2.805 -7 1 95.25 137 ASP B N 1
ATOM 3407 C CA . ASP B 1 137 ? 15.641 -3.324 -8.328 1 95.25 137 ASP B CA 1
ATOM 3408 C C . ASP B 1 137 ? 14.602 -2.869 -9.352 1 95.25 137 ASP B C 1
ATOM 3410 O O . ASP B 1 137 ? 13.477 -2.518 -8.992 1 95.25 137 ASP B O 1
ATOM 3414 N N . VAL B 1 138 ? 15.102 -2.818 -10.609 1 95.12 138 VAL B N 1
ATOM 3415 C CA . VAL B 1 138 ? 14.211 -2.463 -11.711 1 95.12 138 VAL B CA 1
ATOM 3416 C C . VAL B 1 138 ? 14.453 -3.396 -12.898 1 95.12 138 VAL B C 1
ATOM 3418 O O . VAL B 1 138 ? 15.602 -3.768 -13.18 1 95.12 138 VAL B O 1
ATOM 3421 N N . ASP B 1 139 ? 13.375 -3.869 -13.438 1 91.06 139 ASP B N 1
ATOM 3422 C CA . ASP B 1 139 ? 13.453 -4.559 -14.719 1 91.06 139 ASP B CA 1
ATOM 3423 C C . ASP B 1 139 ? 12.867 -3.705 -15.836 1 91.06 139 ASP B C 1
ATOM 3425 O O . ASP B 1 139 ? 11.641 -3.576 -15.953 1 91.06 139 ASP B O 1
ATOM 3429 N N . TRP B 1 140 ? 13.695 -3.088 -16.609 1 80.62 140 TRP B N 1
ATOM 3430 C CA . TRP B 1 140 ? 13.328 -2.17 -17.688 1 80.62 140 TRP B CA 1
ATOM 3431 C C . TRP B 1 140 ? 12.945 -2.936 -18.938 1 80.62 140 TRP B C 1
ATOM 3433 O O . TRP B 1 140 ? 12.5 -2.34 -19.922 1 80.62 140 TRP B O 1
ATOM 3443 N N . ASN B 1 141 ? 12.305 -4.102 -18.828 1 65.06 141 ASN B N 1
ATOM 3444 C CA . ASN B 1 141 ? 12.016 -4.867 -20.047 1 65.06 141 ASN B CA 1
ATOM 3445 C C . ASN B 1 141 ? 10.875 -4.25 -20.844 1 65.06 141 ASN B C 1
ATOM 3447 O O . ASN B 1 141 ? 9.742 -4.176 -20.359 1 65.06 141 ASN B O 1
ATOM 3451 N N . THR B 1 142 ? 11.18 -3.395 -21.906 1 53.75 142 THR B N 1
ATOM 3452 C CA . THR B 1 142 ? 10.391 -2.621 -22.859 1 53.75 142 THR B CA 1
ATOM 3453 C C . THR B 1 142 ? 9.477 -3.533 -23.672 1 53.75 142 THR B C 1
ATOM 3455 O O . THR B 1 142 ? 8.766 -3.072 -24.578 1 53.75 142 THR B O 1
ATOM 3458 N N . LEU B 1 143 ? 9.578 -4.727 -23.453 1 52.12 143 LEU B N 1
ATOM 3459 C CA . LEU B 1 143 ? 8.852 -5.512 -24.438 1 52.12 143 LEU B CA 1
ATOM 3460 C C . LEU B 1 143 ? 7.379 -5.641 -24.062 1 52.12 143 LEU B C 1
ATOM 3462 O O . LEU B 1 143 ? 6.586 -6.199 -24.828 1 52.12 143 LEU B O 1
ATOM 3466 N N . SER B 1 144 ? 7.086 -5.07 -22.969 1 56.97 144 SER B N 1
ATOM 3467 C CA . SER B 1 144 ? 5.691 -5.312 -22.609 1 56.97 144 SER B CA 1
ATOM 3468 C C . SER B 1 144 ? 4.781 -4.223 -23.172 1 56.97 144 SER B C 1
ATOM 3470 O O . SER B 1 144 ? 5.262 -3.184 -23.625 1 56.97 144 SER B O 1
ATOM 3472 N N . ASP B 1 145 ? 3.564 -4.566 -23.453 1 57.03 145 ASP B N 1
ATOM 3473 C CA . ASP B 1 145 ? 2.502 -3.738 -24.016 1 57.03 145 ASP B CA 1
ATOM 3474 C C . ASP B 1 145 ? 2.58 -2.309 -23.484 1 57.03 145 ASP B C 1
ATOM 3476 O O . ASP B 1 145 ? 2.367 -1.352 -24.234 1 57.03 145 ASP B O 1
ATOM 3480 N N . ASP B 1 146 ? 2.963 -2.113 -22.25 1 62.69 146 ASP B N 1
ATOM 3481 C CA . ASP B 1 146 ? 2.869 -0.752 -21.734 1 62.69 146 ASP B CA 1
ATOM 3482 C C . ASP B 1 146 ? 4.254 -0.125 -21.578 1 62.69 146 ASP B C 1
ATOM 3484 O O . ASP B 1 146 ? 4.371 1.055 -21.25 1 62.69 146 ASP B O 1
ATOM 3488 N N . CYS B 1 147 ? 5.293 -0.769 -22.031 1 67 147 CYS B N 1
ATOM 3489 C CA . CYS B 1 147 ? 6.668 -0.288 -22.109 1 67 147 CYS B CA 1
ATOM 3490 C C . CYS B 1 147 ? 7.121 0.311 -20.797 1 67 147 CYS B C 1
ATOM 3492 O O . CYS B 1 147 ? 7.992 1.183 -20.766 1 67 147 CYS B O 1
ATOM 3494 N N . LYS B 1 148 ? 6.391 -0.043 -19.719 1 82.88 148 LYS B N 1
ATOM 3495 C CA . LYS B 1 148 ? 6.848 0.497 -18.453 1 82.88 148 LYS B CA 1
ATOM 3496 C C . LYS B 1 148 ? 7.605 -0.557 -17.641 1 82.88 148 LYS B C 1
ATOM 3498 O O . LYS B 1 148 ? 7.297 -1.748 -17.734 1 82.88 148 LYS B O 1
ATOM 3503 N N . ALA B 1 149 ? 8.539 -0.072 -16.891 1 89.81 149 ALA B N 1
ATOM 3504 C CA . ALA B 1 149 ? 9.406 -0.949 -16.109 1 89.81 149 ALA B CA 1
ATOM 3505 C C . ALA B 1 149 ? 8.688 -1.458 -14.859 1 89.81 149 ALA B C 1
ATOM 3507 O O . ALA B 1 149 ? 7.656 -0.908 -14.461 1 89.81 149 ALA B O 1
ATOM 3508 N N . THR B 1 150 ? 9.141 -2.586 -14.367 1 92.25 150 THR B N 1
ATOM 3509 C CA . THR B 1 150 ? 8.703 -3.102 -13.07 1 92.25 150 THR B CA 1
ATOM 3510 C C . THR B 1 150 ? 9.742 -2.805 -11.992 1 92.25 150 THR B C 1
ATOM 3512 O O . THR B 1 150 ? 10.93 -3.061 -12.188 1 92.25 150 THR B O 1
ATOM 3515 N N . SER B 1 151 ? 9.258 -2.195 -10.93 1 95.25 151 SER B N 1
ATOM 3516 C CA . SER B 1 151 ? 10.125 -1.882 -9.805 1 95.25 151 SER B CA 1
ATOM 3517 C C . SER B 1 151 ? 9.812 -2.773 -8.602 1 95.25 151 SER B C 1
ATOM 3519 O O . SER B 1 151 ? 8.672 -3.213 -8.43 1 95.25 151 SER B O 1
ATOM 3521 N N . GLY B 1 152 ? 10.875 -3.078 -7.844 1 96.5 152 GLY B N 1
ATOM 3522 C CA . GLY B 1 152 ? 10.719 -3.816 -6.602 1 96.5 152 GLY B CA 1
ATOM 3523 C C . GLY B 1 152 ? 11.656 -3.344 -5.508 1 96.5 152 GLY B C 1
ATOM 3524 O O . GLY B 1 152 ? 12.773 -2.895 -5.785 1 96.5 152 GLY B O 1
ATOM 3525 N N . TYR B 1 153 ? 11.188 -3.375 -4.301 1 98.31 153 TYR B N 1
ATOM 3526 C CA . TYR B 1 153 ? 12.07 -3.162 -3.156 1 98.31 153 TYR B CA 1
ATOM 3527 C C . TYR B 1 153 ? 11.789 -4.176 -2.055 1 98.31 153 TYR B C 1
ATOM 3529 O O . TYR B 1 153 ? 10.703 -4.758 -2 1 98.31 153 TYR B O 1
ATOM 3537 N N . ILE B 1 154 ? 12.789 -4.43 -1.287 1 98.06 154 ILE B N 1
ATOM 3538 C CA . ILE B 1 154 ? 12.672 -5.293 -0.119 1 98.06 154 ILE B CA 1
ATOM 3539 C C . ILE B 1 154 ? 13.461 -4.695 1.047 1 98.06 154 ILE B C 1
ATOM 3541 O O . ILE B 1 154 ? 14.539 -4.141 0.855 1 98.06 154 ILE B O 1
ATOM 3545 N N . PHE B 1 155 ? 12.938 -4.758 2.234 1 98 155 PHE B N 1
ATOM 3546 C CA . PHE B 1 155 ? 13.625 -4.355 3.457 1 98 155 PHE B CA 1
ATOM 3547 C C . PHE B 1 155 ? 13.773 -5.535 4.41 1 98 155 PHE B C 1
ATOM 3549 O O . PHE B 1 155 ? 12.805 -6.258 4.664 1 98 155 PHE B O 1
ATOM 3556 N N . ASN B 1 156 ? 14.961 -5.688 4.824 1 95.25 156 ASN B N 1
ATOM 3557 C CA . ASN B 1 156 ? 15.336 -6.809 5.684 1 95.25 156 ASN B CA 1
ATOM 3558 C C . ASN B 1 156 ? 15.758 -6.336 7.07 1 95.25 156 ASN B C 1
ATOM 3560 O O . ASN B 1 156 ? 16.406 -5.301 7.207 1 95.25 156 ASN B O 1
ATOM 3564 N N . ILE B 1 157 ? 15.25 -7.086 8.039 1 93 157 ILE B N 1
ATOM 3565 C CA . ILE B 1 157 ? 15.695 -6.902 9.414 1 93 157 ILE B CA 1
ATOM 3566 C C . ILE B 1 157 ? 15.891 -8.258 10.078 1 93 157 ILE B C 1
ATOM 3568 O O . ILE B 1 157 ? 15.094 -9.18 9.883 1 93 157 ILE B O 1
ATOM 3572 N N . ALA B 1 158 ? 16.969 -8.477 10.789 1 91.5 158 ALA B N 1
ATOM 3573 C CA . ALA B 1 158 ? 17.234 -9.672 11.586 1 91.5 158 ALA B CA 1
ATOM 3574 C C . ALA B 1 158 ? 17.172 -10.93 10.727 1 91.5 158 ALA B C 1
ATOM 3576 O O . ALA B 1 158 ? 16.578 -11.938 11.133 1 91.5 158 ALA B O 1
ATOM 3577 N N . GLY B 1 159 ? 17.547 -10.805 9.5 1 91.31 159 GLY B N 1
ATOM 3578 C CA . GLY B 1 159 ? 17.688 -11.977 8.656 1 91.31 159 GLY B CA 1
ATOM 3579 C C . GLY B 1 159 ? 16.453 -12.297 7.844 1 91.31 159 GLY B C 1
ATOM 3580 O O . GLY B 1 159 ? 16.453 -13.203 7.008 1 91.31 159 GLY B O 1
ATOM 3581 N N . GLY B 1 160 ? 15.398 -11.562 8.031 1 94.62 160 GLY B N 1
ATOM 3582 C CA . GLY B 1 160 ? 14.156 -11.766 7.301 1 94.62 160 GLY B CA 1
ATOM 3583 C C . GLY B 1 160 ? 13.586 -10.484 6.73 1 94.62 160 GLY B C 1
ATOM 3584 O O . GLY B 1 160 ? 13.828 -9.398 7.258 1 94.62 160 GLY B O 1
ATOM 3585 N N . VAL B 1 161 ? 12.805 -10.648 5.668 1 96.62 161 VAL B N 1
ATOM 3586 C CA . VAL B 1 161 ? 12.211 -9.477 5.043 1 96.62 161 VAL B CA 1
ATOM 3587 C C . VAL B 1 161 ? 10.961 -9.055 5.812 1 96.62 161 VAL B C 1
ATOM 3589 O O . VAL B 1 161 ? 10.195 -9.906 6.273 1 96.62 161 VAL B O 1
ATOM 3592 N N . VAL B 1 162 ? 10.781 -7.738 5.984 1 95.25 162 VAL B N 1
ATOM 3593 C CA . VAL B 1 162 ? 9.633 -7.23 6.738 1 95.25 162 VAL B CA 1
ATOM 3594 C C . VAL B 1 162 ? 8.742 -6.395 5.82 1 95.25 162 VAL B C 1
ATOM 3596 O O . VAL B 1 162 ? 7.582 -6.133 6.145 1 95.25 162 VAL B O 1
ATOM 3599 N N . SER B 1 163 ? 9.281 -5.926 4.75 1 97.5 163 SER B N 1
ATOM 3600 C CA . SER B 1 163 ? 8.531 -5.141 3.775 1 97.5 163 SER B CA 1
ATOM 3601 C C . SER B 1 163 ? 9.031 -5.398 2.357 1 97.5 163 SER B C 1
ATOM 3603 O O . SER B 1 163 ? 10.234 -5.52 2.127 1 97.5 163 SER B O 1
ATOM 3605 N N . TRP B 1 164 ? 8.109 -5.512 1.45 1 98.19 164 TRP B N 1
ATOM 3606 C CA . TRP B 1 164 ? 8.461 -5.734 0.052 1 98.19 164 TRP B CA 1
ATOM 3607 C C . TRP B 1 164 ? 7.348 -5.254 -0.873 1 98.19 164 TRP B C 1
ATOM 3609 O O . TRP B 1 164 ? 6.199 -5.105 -0.447 1 98.19 164 TRP B O 1
ATOM 3619 N N . LYS B 1 165 ? 7.742 -4.938 -2.035 1 97.44 165 LYS B N 1
ATOM 3620 C CA . LYS B 1 165 ? 6.781 -4.5 -3.045 1 97.44 165 LYS B CA 1
ATOM 3621 C C . LYS B 1 165 ? 7.301 -4.785 -4.453 1 97.44 165 LYS B C 1
ATOM 3623 O O . LYS B 1 165 ? 8.492 -4.625 -4.727 1 97.44 165 LYS B O 1
ATOM 3628 N N . SER B 1 166 ? 6.488 -5.312 -5.262 1 95.56 166 SER B N 1
ATOM 3629 C CA . SER B 1 166 ? 6.676 -5.438 -6.703 1 95.56 166 SER B CA 1
ATOM 3630 C C . SER B 1 166 ? 5.582 -4.707 -7.469 1 95.56 166 SER B C 1
ATOM 3632 O O . SER B 1 166 ? 4.398 -5.012 -7.312 1 95.56 166 SER B O 1
ATOM 3634 N N . LYS B 1 167 ? 6.031 -3.744 -8.281 1 91.31 167 LYS B N 1
ATOM 3635 C CA . LYS B 1 167 ? 4.996 -2.945 -8.93 1 91.31 167 LYS B CA 1
ATOM 3636 C C . LYS B 1 167 ? 5.48 -2.406 -10.273 1 91.31 167 LYS B C 1
ATOM 3638 O O . LYS B 1 167 ? 6.633 -1.987 -10.398 1 91.31 167 LYS B O 1
ATOM 3643 N N . LYS B 1 168 ? 4.535 -2.373 -11.211 1 89.19 168 LYS B N 1
ATOM 3644 C CA . LYS B 1 168 ? 4.805 -1.698 -12.477 1 89.19 168 LYS B CA 1
ATOM 3645 C C . LYS B 1 168 ? 4.887 -0.186 -12.289 1 89.19 168 LYS B C 1
ATOM 3647 O O . LYS B 1 168 ? 4.07 0.4 -11.57 1 89.19 168 LYS B O 1
ATOM 3652 N N . GLN B 1 169 ? 5.898 0.362 -12.891 1 90.25 169 GLN B N 1
ATOM 3653 C CA . GLN B 1 169 ? 6.043 1.809 -12.773 1 90.25 169 GLN B CA 1
ATOM 3654 C C . GLN B 1 169 ? 4.914 2.539 -13.492 1 90.25 169 GLN B C 1
ATOM 3656 O O . GLN B 1 169 ? 4.422 2.068 -14.516 1 90.25 169 GLN B O 1
ATOM 3661 N N . THR B 1 170 ? 4.492 3.643 -12.969 1 84 170 THR B N 1
ATOM 3662 C CA . THR B 1 170 ? 3.395 4.418 -13.531 1 84 170 THR B CA 1
ATOM 3663 C C . THR B 1 170 ? 3.926 5.5 -14.469 1 84 170 THR B C 1
ATOM 3665 O O . THR B 1 170 ? 3.162 6.09 -15.242 1 84 170 THR B O 1
ATOM 3668 N N . ILE B 1 171 ? 5.199 5.82 -14.414 1 85.5 171 ILE B N 1
ATOM 3669 C CA . ILE B 1 171 ? 5.844 6.824 -15.25 1 85.5 171 ILE B CA 1
ATOM 3670 C C . ILE B 1 171 ? 6.691 6.141 -16.328 1 85.5 171 ILE B C 1
ATOM 3672 O O . ILE B 1 171 ? 7.41 5.184 -16.031 1 85.5 171 ILE B O 1
ATOM 3676 N N . LEU B 1 172 ? 6.508 6.609 -17.547 1 85.12 172 LEU B N 1
ATOM 3677 C CA . LEU B 1 172 ? 7.355 6.105 -18.609 1 85.12 172 LEU B CA 1
ATOM 3678 C C . LEU B 1 172 ? 8.758 6.695 -18.531 1 85.12 172 LEU B C 1
ATOM 3680 O O . LEU B 1 172 ? 8.945 7.898 -18.719 1 85.12 172 LEU B O 1
ATOM 3684 N N . ALA B 1 173 ? 9.68 5.82 -18.188 1 87.69 173 ALA B N 1
ATOM 3685 C CA . ALA B 1 173 ? 11.078 6.246 -18.109 1 87.69 173 ALA B CA 1
ATOM 3686 C C . ALA B 1 173 ? 11.742 6.191 -19.484 1 87.69 173 ALA B C 1
ATOM 3688 O O . ALA B 1 173 ? 11.406 5.336 -20.312 1 87.69 173 ALA B O 1
ATOM 3689 N N . GLN B 1 174 ? 12.672 7.086 -19.703 1 87.12 174 GLN B N 1
ATOM 3690 C CA . GLN B 1 174 ? 13.359 7.137 -20.984 1 87.12 174 GLN B CA 1
ATOM 3691 C C . GLN B 1 174 ? 14.711 6.445 -20.906 1 87.12 174 GLN B C 1
ATOM 3693 O O . GLN B 1 174 ? 15.414 6.328 -21.922 1 87.12 174 GLN B O 1
ATOM 3698 N N . SER B 1 175 ? 15.164 6.074 -19.781 1 87.94 175 SER B N 1
ATOM 3699 C CA . SER B 1 175 ? 16.438 5.383 -19.578 1 87.94 175 SER B CA 1
ATOM 3700 C C . SER B 1 175 ? 16.375 4.48 -18.344 1 87.94 175 SER B C 1
ATOM 3702 O O . SER B 1 175 ? 15.469 4.594 -17.531 1 87.94 175 SER B O 1
ATOM 3704 N N . THR B 1 176 ? 17.312 3.607 -18.266 1 89.94 176 THR B N 1
ATOM 3705 C CA . THR B 1 176 ? 17.422 2.727 -17.109 1 89.94 176 THR B CA 1
ATOM 3706 C C . THR B 1 176 ? 17.688 3.529 -15.844 1 89.94 176 THR B C 1
ATOM 3708 O O . THR B 1 176 ? 17.172 3.197 -14.773 1 89.94 176 THR B O 1
ATOM 3711 N N . MET B 1 177 ? 18.406 4.547 -15.984 1 92.19 177 MET B N 1
ATOM 3712 C CA . MET B 1 177 ? 18.703 5.406 -14.844 1 92.19 177 MET B CA 1
ATOM 3713 C C . MET B 1 177 ? 17.422 6.059 -14.305 1 92.19 177 MET B C 1
ATOM 3715 O O . MET B 1 177 ? 17.203 6.07 -13.094 1 92.19 177 MET B O 1
ATOM 3719 N N . GLU B 1 178 ? 16.641 6.539 -15.188 1 92.88 178 GLU B N 1
ATOM 3720 C CA . GLU B 1 178 ? 15.375 7.152 -14.781 1 92.88 178 GLU B CA 1
ATOM 3721 C C . GLU B 1 178 ? 14.469 6.137 -14.078 1 92.88 178 GLU B C 1
ATOM 3723 O O . GLU B 1 178 ? 13.828 6.457 -13.078 1 92.88 178 GLU B O 1
ATOM 3728 N N . SER B 1 179 ? 14.445 4.93 -14.609 1 93.25 179 SER B N 1
ATOM 3729 C CA . SER B 1 179 ? 13.648 3.871 -14.008 1 93.25 179 SER B CA 1
ATOM 3730 C C . SER B 1 179 ? 14.133 3.545 -12.602 1 93.25 179 SER B C 1
ATOM 3732 O O . SER B 1 179 ? 13.328 3.314 -11.695 1 93.25 179 SER B O 1
ATOM 3734 N N . GLU B 1 180 ? 15.367 3.541 -12.484 1 94.69 180 GLU B N 1
ATOM 3735 C CA . GLU B 1 180 ? 15.961 3.279 -11.18 1 94.69 180 GLU B CA 1
ATOM 3736 C C . GLU B 1 180 ? 15.648 4.398 -10.195 1 94.69 180 GLU B C 1
ATOM 3738 O O . GLU B 1 180 ? 15.406 4.145 -9.016 1 94.69 180 GLU B O 1
ATOM 3743 N N . MET B 1 181 ? 15.641 5.582 -10.703 1 93.56 181 MET B N 1
ATOM 3744 C CA . MET B 1 181 ? 15.312 6.73 -9.859 1 93.56 181 MET B CA 1
ATOM 3745 C C . MET B 1 181 ? 13.891 6.609 -9.312 1 93.56 181 MET B C 1
ATOM 3747 O O . MET B 1 181 ? 13.656 6.871 -8.133 1 93.56 181 MET B O 1
ATOM 3751 N N . ILE B 1 182 ? 13.055 6.172 -10.117 1 94.44 182 ILE B N 1
ATOM 3752 C CA . ILE B 1 182 ? 11.664 5.973 -9.719 1 94.44 182 ILE B CA 1
ATOM 3753 C C . ILE B 1 182 ? 11.586 4.898 -8.641 1 94.44 182 ILE B C 1
ATOM 3755 O O . ILE B 1 182 ? 10.93 5.086 -7.609 1 94.44 182 ILE B O 1
ATOM 3759 N N . ALA B 1 183 ? 12.258 3.869 -8.859 1 96.12 183 ALA B N 1
ATOM 3760 C CA . ALA B 1 183 ? 12.266 2.75 -7.918 1 96.12 183 ALA B CA 1
ATOM 3761 C C . ALA B 1 183 ? 12.883 3.156 -6.582 1 96.12 183 ALA B C 1
ATOM 3763 O O . ALA B 1 183 ? 12.375 2.805 -5.52 1 96.12 183 ALA B O 1
ATOM 3764 N N . LEU B 1 184 ? 13.938 3.887 -6.664 1 96.75 184 LEU B N 1
ATOM 3765 C CA . LEU B 1 184 ? 14.641 4.32 -5.465 1 96.75 184 LEU B CA 1
ATOM 3766 C C . LEU B 1 184 ? 13.789 5.277 -4.641 1 96.75 184 LEU B C 1
ATOM 3768 O O . LEU B 1 184 ? 13.828 5.258 -3.41 1 96.75 184 LEU B O 1
ATOM 3772 N N . ALA B 1 185 ? 13.086 6.133 -5.324 1 95.56 185 ALA B N 1
ATOM 3773 C CA . ALA B 1 185 ? 12.203 7.055 -4.613 1 95.56 185 ALA B CA 1
ATOM 3774 C C . ALA B 1 185 ? 11.172 6.293 -3.783 1 95.56 185 ALA B C 1
ATOM 3776 O O . ALA B 1 185 ? 10.961 6.602 -2.607 1 95.56 185 ALA B O 1
ATOM 3777 N N . ALA B 1 186 ? 10.578 5.289 -4.383 1 96 186 ALA B N 1
ATOM 3778 C CA . ALA B 1 186 ? 9.602 4.465 -3.678 1 96 186 ALA B CA 1
ATOM 3779 C C . ALA B 1 186 ? 10.242 3.746 -2.494 1 96 186 ALA B C 1
ATOM 3781 O O . ALA B 1 186 ? 9.672 3.715 -1.398 1 96 186 ALA B O 1
ATOM 3782 N N . ALA B 1 187 ? 11.367 3.234 -2.715 1 97.88 187 ALA B N 1
ATOM 3783 C CA . ALA B 1 187 ? 12.086 2.535 -1.654 1 97.88 187 ALA B CA 1
ATOM 3784 C C . ALA B 1 187 ? 12.469 3.492 -0.526 1 97.88 187 ALA B C 1
ATOM 3786 O O . ALA B 1 187 ? 12.398 3.131 0.651 1 97.88 187 ALA B O 1
ATOM 3787 N N . SER B 1 188 ? 12.844 4.676 -0.853 1 96.94 188 SER B N 1
ATOM 3788 C CA . SER B 1 188 ? 13.258 5.664 0.14 1 96.94 188 SER B CA 1
ATOM 3789 C C . SER B 1 188 ? 12.086 6.086 1.016 1 96.94 188 SER B C 1
ATOM 3791 O O . SER B 1 188 ? 12.234 6.266 2.227 1 96.94 188 SER B O 1
ATOM 3793 N N . GLU B 1 189 ? 10.984 6.215 0.359 1 94.81 189 GLU B N 1
ATOM 3794 C CA . GLU B 1 189 ? 9.789 6.559 1.129 1 94.81 189 GLU B CA 1
ATOM 3795 C C . GLU B 1 189 ? 9.43 5.445 2.109 1 94.81 189 GLU B C 1
ATOM 3797 O O . GLU B 1 189 ? 9.07 5.711 3.258 1 94.81 189 GLU B O 1
ATOM 3802 N N . GLU B 1 190 ? 9.492 4.238 1.647 1 96.62 190 GLU B N 1
ATOM 3803 C CA . GLU B 1 190 ? 9.234 3.098 2.518 1 96.62 190 GLU B CA 1
ATOM 3804 C C . GLU B 1 190 ? 10.242 3.035 3.658 1 96.62 190 GLU B C 1
ATOM 3806 O O . GLU B 1 190 ? 9.883 2.775 4.809 1 96.62 190 GLU B O 1
ATOM 3811 N N . ALA B 1 191 ? 11.477 3.32 3.34 1 97.25 191 ALA B N 1
ATOM 3812 C CA . ALA B 1 191 ? 12.531 3.326 4.344 1 97.25 191 ALA B CA 1
ATOM 3813 C C . ALA B 1 191 ? 12.242 4.348 5.441 1 97.25 191 ALA B C 1
ATOM 3815 O O . ALA B 1 191 ? 12.391 4.055 6.629 1 97.25 191 ALA B O 1
ATOM 3816 N N . SER B 1 192 ? 11.883 5.469 4.988 1 94.69 192 SER B N 1
ATOM 3817 C CA . SER B 1 192 ? 11.555 6.527 5.941 1 94.69 192 SER B CA 1
ATOM 3818 C C . SER B 1 192 ? 10.406 6.109 6.855 1 94.69 192 SER B C 1
ATOM 3820 O O . SER B 1 192 ? 10.445 6.348 8.062 1 94.69 192 SER B O 1
ATOM 3822 N N . TRP B 1 193 ? 9.422 5.473 6.312 1 94.25 193 TRP B N 1
ATOM 3823 C CA . TRP B 1 193 ? 8.281 4.988 7.078 1 94.25 193 TRP B CA 1
ATOM 3824 C C . TRP B 1 193 ? 8.711 3.941 8.102 1 94.25 193 TRP B C 1
ATOM 3826 O O . TRP B 1 193 ? 8.344 4.02 9.273 1 94.25 193 TRP B O 1
ATOM 3836 N N . LEU B 1 194 ? 9.477 3.029 7.676 1 95 194 LEU B N 1
ATOM 3837 C CA . LEU B 1 194 ? 9.945 1.959 8.547 1 95 194 LEU B CA 1
ATOM 3838 C C . LEU B 1 194 ? 10.812 2.518 9.672 1 95 194 LEU B C 1
ATOM 3840 O O . LEU B 1 194 ? 10.766 2.021 10.805 1 95 194 LEU B O 1
ATOM 3844 N N . ARG B 1 195 ? 11.578 3.473 9.297 1 93.56 195 ARG B N 1
ATOM 3845 C CA . ARG B 1 195 ? 12.414 4.117 10.305 1 93.56 195 ARG B CA 1
ATOM 3846 C C . ARG B 1 195 ? 11.562 4.762 11.398 1 93.56 195 ARG B C 1
ATOM 3848 O O . ARG B 1 195 ? 11.883 4.648 12.586 1 93.56 195 ARG B O 1
ATOM 3855 N N . CYS B 1 196 ? 10.492 5.43 10.992 1 90 196 CYS B N 1
ATOM 3856 C CA . CYS B 1 196 ? 9.562 6.008 11.961 1 90 196 CYS B CA 1
ATOM 3857 C C . CYS B 1 196 ? 8.953 4.922 12.844 1 90 196 CYS B C 1
ATOM 3859 O O . CYS B 1 196 ? 8.844 5.09 14.055 1 90 196 CYS B O 1
ATOM 3861 N N . LEU B 1 197 ? 8.609 3.844 12.258 1 89.62 197 LEU B N 1
ATOM 3862 C CA . LEU B 1 197 ? 8.031 2.719 12.984 1 89.62 197 LEU B CA 1
ATOM 3863 C C . LEU B 1 197 ? 9 2.197 14.039 1 89.62 197 LEU B C 1
ATOM 3865 O O . LEU B 1 197 ? 8.625 2.025 15.203 1 89.62 197 LEU B O 1
ATOM 3869 N N . LEU B 1 198 ? 10.234 2.027 13.656 1 89.56 198 LEU B N 1
ATOM 3870 C CA . LEU B 1 198 ? 11.242 1.486 14.562 1 89.56 198 LEU B CA 1
ATOM 3871 C C . LEU B 1 198 ? 11.523 2.459 15.703 1 89.56 198 LEU B C 1
ATOM 3873 O O . LEU B 1 198 ? 11.766 2.039 16.828 1 89.56 198 LEU B O 1
ATOM 3877 N N . ALA B 1 199 ? 11.484 3.695 15.336 1 88.44 199 ALA B N 1
ATOM 3878 C CA . ALA B 1 199 ? 11.742 4.723 16.344 1 88.44 199 ALA B CA 1
ATOM 3879 C C . ALA B 1 199 ? 10.695 4.676 17.453 1 88.44 199 ALA B C 1
ATOM 3881 O O . ALA B 1 199 ? 10.969 5.086 18.594 1 88.44 199 ALA B O 1
ATOM 3882 N N . GLU B 1 200 ? 9.523 4.117 17.188 1 85.38 200 GLU B N 1
ATOM 3883 C CA . GLU B 1 200 ? 8.422 4.086 18.141 1 85.38 200 GLU B CA 1
ATOM 3884 C C . GLU B 1 200 ? 8.445 2.803 18.969 1 85.38 200 GLU B C 1
ATOM 3886 O O . GLU B 1 200 ? 7.695 2.67 19.938 1 85.38 200 GLU B O 1
ATOM 3891 N N . ILE B 1 201 ? 9.281 1.904 18.547 1 81.69 201 ILE B N 1
ATOM 3892 C CA . ILE B 1 201 ? 9.438 0.686 19.328 1 81.69 201 ILE B CA 1
ATOM 3893 C C . ILE B 1 201 ? 10.367 0.951 20.516 1 81.69 201 ILE B C 1
ATOM 3895 O O . ILE B 1 201 ? 11.523 1.336 20.328 1 81.69 201 ILE B O 1
ATOM 3899 N N . PRO B 1 202 ? 9.945 0.884 21.703 1 75.56 202 PRO B N 1
ATOM 3900 C CA . PRO B 1 202 ? 10.688 1.297 22.891 1 75.56 202 PRO B CA 1
ATOM 3901 C C . PRO B 1 202 ? 12.031 0.581 23.031 1 75.56 202 PRO B C 1
ATOM 3903 O O . PRO B 1 202 ? 13.031 1.195 23.422 1 75.56 202 PRO B O 1
ATOM 3906 N N . LEU B 1 203 ? 12.195 -0.637 22.766 1 73.12 203 LEU B N 1
ATOM 3907 C CA . LEU B 1 203 ? 13.422 -1.374 23.047 1 73.12 203 LEU B CA 1
ATOM 3908 C C . LEU B 1 203 ? 14.406 -1.248 21.891 1 73.12 203 LEU B C 1
ATOM 3910 O O . LEU B 1 203 ? 15.539 -1.741 21.969 1 73.12 203 LEU B O 1
ATOM 3914 N N . TRP B 1 204 ? 14.023 -0.339 21.062 1 79.12 204 TRP B N 1
ATOM 3915 C CA . TRP B 1 204 ? 14.953 -0.162 19.953 1 79.12 204 TRP B CA 1
ATOM 3916 C C . TRP B 1 204 ? 16 0.892 20.281 1 79.12 204 TRP B C 1
ATOM 3918 O O . TRP B 1 204 ? 15.688 1.92 20.891 1 79.12 204 TRP B O 1
ATOM 3928 N N . GLU B 1 205 ? 17.203 0.537 19.984 1 77.5 205 GLU B N 1
ATOM 3929 C CA . GLU B 1 205 ? 18.281 1.458 20.281 1 77.5 205 GLU B CA 1
ATOM 3930 C C . GLU B 1 205 ? 18.125 2.771 19.531 1 77.5 205 GLU B C 1
ATOM 3932 O O . GLU B 1 205 ? 17.797 2.77 18.328 1 77.5 205 GLU B O 1
ATOM 3937 N N . LYS B 1 206 ? 18.234 3.93 20.266 1 77.19 206 LYS B N 1
ATOM 3938 C CA . LYS B 1 206 ? 18.141 5.262 19.672 1 77.19 206 LYS B CA 1
ATOM 3939 C C . LYS B 1 206 ? 19.469 6.02 19.844 1 77.19 206 LYS B C 1
ATOM 3941 O O . LYS B 1 206 ? 20.172 5.82 20.828 1 77.19 206 LYS B O 1
ATOM 3946 N N . PRO B 1 207 ? 19.906 6.832 18.766 1 82.19 207 PRO B N 1
ATOM 3947 C CA . PRO B 1 207 ? 19.219 7.254 17.547 1 82.19 207 PRO B CA 1
ATOM 3948 C C . PRO B 1 207 ? 19.281 6.203 16.438 1 82.19 207 PRO B C 1
ATOM 3950 O O . PRO B 1 207 ? 20.25 5.441 16.359 1 82.19 207 PRO B O 1
ATOM 3953 N N . LEU B 1 208 ? 18.266 6.238 15.625 1 87.69 208 LEU B N 1
ATOM 3954 C CA . LEU B 1 208 ? 18.25 5.305 14.508 1 87.69 208 LEU B CA 1
ATOM 3955 C C . LEU B 1 208 ? 19.156 5.781 13.383 1 87.69 208 LEU B C 1
ATOM 3957 O O . LEU B 1 208 ? 19.109 6.949 12.992 1 87.69 208 LEU B O 1
ATOM 3961 N N . PRO B 1 209 ? 20 4.891 12.93 1 91.12 209 PRO B N 1
ATOM 3962 C CA . PRO B 1 209 ? 20.797 5.27 11.766 1 91.12 209 PRO B CA 1
ATOM 3963 C C . PRO B 1 209 ? 19.969 5.391 10.492 1 91.12 209 PRO B C 1
ATOM 3965 O O . PRO B 1 209 ? 18.812 4.973 10.461 1 91.12 209 PRO B O 1
ATOM 3968 N N . ALA B 1 210 ? 20.578 6.066 9.492 1 95.44 210 ALA B N 1
ATOM 3969 C CA . ALA B 1 210 ? 19.953 6.102 8.18 1 95.44 210 ALA B CA 1
ATOM 3970 C C . ALA B 1 210 ? 19.75 4.691 7.629 1 95.44 210 ALA B C 1
ATOM 3972 O O . ALA B 1 210 ? 20.609 3.82 7.809 1 95.44 210 ALA B O 1
ATOM 3973 N N . VAL B 1 211 ? 18.641 4.492 7.074 1 97.12 211 VAL B N 1
ATOM 3974 C CA . VAL B 1 211 ? 18.391 3.197 6.445 1 97.12 211 VAL B CA 1
ATOM 3975 C C . VAL B 1 211 ? 19.203 3.08 5.156 1 97.12 211 VAL B C 1
ATOM 3977 O O . VAL B 1 211 ? 19.094 3.93 4.27 1 97.12 211 VAL B O 1
ATOM 3980 N N . LEU B 1 212 ? 19.938 2.09 5.082 1 97.81 212 LEU B N 1
ATOM 3981 C CA . LEU B 1 212 ? 20.766 1.868 3.896 1 97.81 212 LEU B CA 1
ATOM 3982 C C . LEU B 1 212 ? 19.969 1.143 2.814 1 97.81 212 LEU B C 1
ATOM 3984 O O . LEU B 1 212 ? 19.391 0.078 3.066 1 97.81 212 LEU B O 1
ATOM 3988 N N . ILE B 1 213 ? 19.891 1.743 1.668 1 98.19 213 ILE B N 1
ATOM 3989 C CA . ILE B 1 213 ? 19.266 1.106 0.517 1 98.19 213 ILE B CA 1
ATOM 3990 C C . ILE B 1 213 ? 20.328 0.719 -0.506 1 98.19 213 ILE B C 1
ATOM 3992 O O . ILE B 1 213 ? 21.078 1.572 -0.981 1 98.19 213 ILE B O 1
ATOM 3996 N N . HIS B 1 214 ? 20.375 -0.521 -0.866 1 98.06 214 HIS B N 1
ATOM 3997 C CA . HIS B 1 214 ? 21.312 -1.033 -1.859 1 98.06 214 HIS B CA 1
ATOM 3998 C C . HIS B 1 214 ? 20.719 -0.948 -3.266 1 98.06 214 HIS B C 1
ATOM 4000 O O . HIS B 1 214 ? 19.609 -1.435 -3.512 1 98.06 214 HIS B O 1
ATOM 4006 N N . CYS B 1 215 ? 21.406 -0.355 -4.141 1 97 215 CYS B N 1
ATOM 4007 C CA . CYS B 1 215 ? 21.031 -0.176 -5.535 1 97 215 CYS B CA 1
ATOM 4008 C C . CYS B 1 215 ? 22.125 -0.656 -6.473 1 97 215 CYS B C 1
ATOM 4010 O O . CYS B 1 215 ? 23.312 -0.443 -6.203 1 97 215 CYS B O 1
ATOM 4012 N N . ASP B 1 216 ? 21.797 -1.301 -7.582 1 94.31 216 ASP B N 1
ATOM 4013 C CA . ASP B 1 216 ? 22.828 -1.89 -8.43 1 94.31 216 ASP B CA 1
ATOM 4014 C C . ASP B 1 216 ? 23.109 -1.012 -9.641 1 94.31 216 ASP B C 1
ATOM 4016 O O . ASP B 1 216 ? 23.703 -1.467 -10.617 1 94.31 216 ASP B O 1
ATOM 4020 N N . ASN B 1 217 ? 22.625 0.164 -9.742 1 95 217 ASN B N 1
ATOM 4021 C CA . ASN B 1 217 ? 22.875 1.107 -10.828 1 95 217 ASN B CA 1
ATOM 4022 C C . ASN B 1 217 ? 23.734 2.281 -10.359 1 95 217 ASN B C 1
ATOM 4024 O O . ASN B 1 217 ? 23.234 3.209 -9.727 1 95 217 ASN B O 1
ATOM 4028 N N . THR B 1 218 ? 24.969 2.295 -10.805 1 94.19 218 THR B N 1
ATOM 4029 C CA . THR B 1 218 ? 25.938 3.283 -10.328 1 94.19 218 THR B CA 1
ATOM 4030 C C . THR B 1 218 ? 25.594 4.668 -10.875 1 94.19 218 THR B C 1
ATOM 4032 O O . THR B 1 218 ? 25.859 5.68 -10.219 1 94.19 218 THR B O 1
ATOM 4035 N N . VAL B 1 219 ? 25.031 4.695 -12.023 1 93.19 219 VAL B N 1
ATOM 4036 C CA . VAL B 1 219 ? 24.688 5.973 -12.641 1 93.19 219 VAL B CA 1
ATOM 4037 C C . VAL B 1 219 ? 23.594 6.66 -11.836 1 93.19 219 VAL B C 1
ATOM 4039 O O . VAL B 1 219 ? 23.688 7.855 -11.547 1 93.19 219 VAL B O 1
ATOM 4042 N N . ALA B 1 220 ? 22.609 5.867 -11.453 1 93.88 220 ALA B N 1
ATOM 4043 C CA . ALA B 1 220 ? 21.516 6.414 -10.641 1 93.88 220 ALA B CA 1
ATOM 4044 C C . ALA B 1 220 ? 22.047 6.902 -9.289 1 93.88 220 ALA B C 1
ATOM 4046 O O . ALA B 1 220 ? 21.641 7.973 -8.82 1 93.88 220 ALA B O 1
ATOM 4047 N N . ILE B 1 221 ? 22.938 6.172 -8.711 1 94.69 221 ILE B N 1
ATOM 4048 C CA . ILE B 1 221 ? 23.516 6.523 -7.418 1 94.69 221 ILE B CA 1
ATOM 4049 C C . ILE B 1 221 ? 24.281 7.836 -7.535 1 94.69 221 ILE B C 1
ATOM 4051 O O . ILE B 1 221 ? 24.156 8.719 -6.688 1 94.69 221 ILE B O 1
ATOM 4055 N N . ALA B 1 222 ? 25.016 7.977 -8.562 1 93.75 222 ALA B N 1
ATOM 4056 C CA . ALA B 1 222 ? 25.797 9.188 -8.789 1 93.75 222 ALA B CA 1
ATOM 4057 C C . ALA B 1 222 ? 24.891 10.406 -8.953 1 93.75 222 ALA B C 1
ATOM 4059 O O . ALA B 1 222 ? 25.188 11.484 -8.438 1 93.75 222 ALA B O 1
ATOM 4060 N N . LYS B 1 223 ? 23.797 10.188 -9.641 1 91.94 223 LYS B N 1
ATOM 4061 C CA . LYS B 1 223 ? 22.875 11.281 -9.906 1 91.94 223 LYS B CA 1
ATOM 4062 C C . LYS B 1 223 ? 22.188 11.75 -8.617 1 91.94 223 LYS B C 1
ATOM 4064 O O . LYS B 1 223 ? 21.922 12.945 -8.453 1 91.94 223 LYS B O 1
ATOM 4069 N N . ILE B 1 224 ? 21.906 10.844 -7.773 1 90.75 224 ILE B N 1
ATOM 4070 C CA . ILE B 1 224 ? 21.219 11.195 -6.535 1 90.75 224 ILE B CA 1
ATOM 4071 C C . ILE B 1 224 ? 22.156 11.961 -5.617 1 90.75 224 ILE B C 1
ATOM 4073 O O . ILE B 1 224 ? 21.719 12.766 -4.793 1 90.75 224 ILE B O 1
ATOM 4077 N N . GLU B 1 225 ? 23.359 11.672 -5.73 1 86.06 225 GLU B N 1
ATOM 4078 C CA . GLU B 1 225 ? 24.359 12.359 -4.906 1 86.06 225 GLU B CA 1
ATOM 4079 C C . GLU B 1 225 ? 24.547 13.805 -5.371 1 86.06 225 GLU B C 1
ATOM 4081 O O . GLU B 1 225 ? 25 14.648 -4.602 1 86.06 225 GLU B O 1
ATOM 4086 N N . ASN B 1 226 ? 24.125 13.945 -6.617 1 82.81 226 ASN B N 1
ATOM 4087 C CA . ASN B 1 226 ? 24.188 15.312 -7.129 1 82.81 226 ASN B CA 1
ATOM 4088 C C . ASN B 1 226 ? 23.031 16.156 -6.625 1 82.81 226 ASN B C 1
ATOM 4090 O O . ASN B 1 226 ? 21.906 15.664 -6.516 1 82.81 226 ASN B O 1
ATOM 4094 N N . ARG B 1 227 ? 23.328 17.312 -6.367 1 72.19 227 ARG B N 1
ATOM 4095 C CA . ARG B 1 227 ? 22.312 18.203 -5.801 1 72.19 227 ARG B CA 1
ATOM 4096 C C . ARG B 1 227 ? 21.25 18.547 -6.832 1 72.19 227 ARG B C 1
ATOM 4098 O O . ARG B 1 227 ? 20.062 18.703 -6.492 1 72.19 227 ARG B O 1
ATOM 4105 N N . TYR B 1 228 ? 21.688 18.672 -8.07 1 76.38 228 TYR B N 1
ATOM 4106 C CA . TYR B 1 228 ? 20.734 19.094 -9.086 1 76.38 228 TYR B CA 1
ATOM 4107 C C . TYR B 1 228 ? 20.562 18.031 -10.164 1 76.38 228 TYR B C 1
ATOM 4109 O O . TYR B 1 228 ? 21.531 17.375 -10.547 1 76.38 228 TYR B O 1
ATOM 4117 N N . TYR B 1 229 ? 19.359 17.75 -10.391 1 79.69 229 TYR B N 1
ATOM 4118 C CA . TYR B 1 229 ? 19.016 16.891 -11.516 1 79.69 229 TYR B CA 1
ATOM 4119 C C . TYR B 1 229 ? 18.203 17.656 -12.547 1 79.69 229 TYR B C 1
ATOM 4121 O O . TYR B 1 229 ? 17.125 18.172 -12.242 1 79.69 229 TYR B O 1
ATOM 4129 N N . ASN B 1 230 ? 18.719 17.812 -13.695 1 78.44 230 ASN B N 1
ATOM 4130 C CA . ASN B 1 230 ? 18.094 18.594 -14.758 1 78.44 230 ASN B CA 1
ATOM 4131 C C . ASN B 1 230 ? 17.422 17.703 -15.797 1 78.44 230 ASN B C 1
ATOM 4133 O O . ASN B 1 230 ? 17.484 17.984 -17 1 78.44 230 ASN B O 1
ATOM 4137 N N . GLY B 1 231 ? 16.859 16.688 -15.375 1 77.06 231 GLY B N 1
ATOM 4138 C CA . GLY B 1 231 ? 16.188 15.82 -16.328 1 77.06 231 GLY B CA 1
ATOM 4139 C C . GLY B 1 231 ? 14.992 16.484 -17 1 77.06 231 GLY B C 1
ATOM 4140 O O . GLY B 1 231 ? 14.43 17.438 -16.469 1 77.06 231 GLY B O 1
ATOM 4141 N N . LYS B 1 232 ? 14.586 15.984 -18.141 1 77.62 232 LYS B N 1
ATOM 4142 C CA . LYS B 1 232 ? 13.539 16.578 -18.969 1 77.62 232 LYS B CA 1
ATOM 4143 C C . LYS B 1 232 ? 12.164 16.406 -18.328 1 77.62 232 LYS B C 1
ATOM 4145 O O . LYS B 1 232 ? 11.344 17.328 -18.359 1 77.62 232 LYS B O 1
ATOM 4150 N N . LYS B 1 233 ? 12.039 15.328 -17.688 1 84.75 233 LYS B N 1
ATOM 4151 C CA . LYS B 1 233 ? 10.711 15.031 -17.156 1 84.75 233 LYS B CA 1
ATOM 4152 C C . LYS B 1 233 ? 10.562 15.523 -15.727 1 84.75 233 LYS B C 1
ATOM 4154 O O . LYS B 1 233 ? 11.344 15.156 -14.852 1 84.75 233 LYS B O 1
ATOM 4159 N N . ARG B 1 234 ? 9.562 16.297 -15.555 1 83.38 234 ARG B N 1
ATOM 4160 C CA . ARG B 1 234 ? 9.281 16.891 -14.25 1 83.38 234 ARG B CA 1
ATOM 4161 C C . ARG B 1 234 ? 9.07 15.805 -13.188 1 83.38 234 ARG B C 1
ATOM 4163 O O . ARG B 1 234 ? 9.508 15.961 -12.047 1 83.38 234 ARG B O 1
ATOM 4170 N N . GLN B 1 235 ? 8.422 14.758 -13.578 1 84.94 235 GLN B N 1
ATOM 4171 C CA . GLN B 1 235 ? 8.109 13.688 -12.641 1 84.94 235 GLN B CA 1
ATOM 4172 C C . GLN B 1 235 ? 9.383 13.023 -12.109 1 84.94 235 GLN B C 1
ATOM 4174 O O . GLN B 1 235 ? 9.445 12.633 -10.945 1 84.94 235 GLN B O 1
ATOM 4179 N N . ILE B 1 236 ? 10.336 12.953 -12.93 1 89.75 236 ILE B N 1
ATOM 4180 C CA . ILE B 1 236 ? 11.602 12.352 -12.531 1 89.75 236 ILE B CA 1
ATOM 4181 C C . ILE B 1 236 ? 12.359 13.297 -11.609 1 89.75 236 ILE B C 1
ATOM 4183 O O . ILE B 1 236 ? 12.977 12.867 -10.633 1 89.75 236 ILE B O 1
ATOM 4187 N N . ARG B 1 237 ? 12.281 14.57 -11.914 1 88.06 237 ARG B N 1
ATOM 4188 C CA . ARG B 1 237 ? 12.922 15.57 -11.062 1 88.06 237 ARG B CA 1
ATOM 4189 C C . ARG B 1 237 ? 12.336 15.531 -9.648 1 88.06 237 ARG B C 1
ATOM 4191 O O . ARG B 1 237 ? 13.07 15.68 -8.672 1 88.06 237 ARG B O 1
ATOM 4198 N N . ARG B 1 238 ? 11.094 15.266 -9.602 1 85.81 238 ARG B N 1
ATOM 4199 C CA . ARG B 1 238 ? 10.43 15.188 -8.312 1 85.81 238 ARG B CA 1
ATOM 4200 C C . ARG B 1 238 ? 10.922 13.977 -7.52 1 85.81 238 ARG B C 1
ATOM 4202 O O . ARG B 1 238 ? 11.117 14.062 -6.305 1 85.81 238 ARG B O 1
ATOM 4209 N N . LYS B 1 239 ? 11.047 12.883 -8.234 1 91.81 239 LYS B N 1
ATOM 4210 C CA . LYS B 1 239 ? 11.57 11.68 -7.586 1 91.81 239 LYS B CA 1
ATOM 4211 C C . LYS B 1 239 ? 12.977 11.922 -7.051 1 91.81 239 LYS B C 1
ATOM 4213 O O . LYS B 1 239 ? 13.289 11.547 -5.918 1 91.81 239 LYS B O 1
ATOM 4218 N N . HIS B 1 240 ? 13.781 12.555 -7.879 1 92.5 240 HIS B N 1
ATOM 4219 C CA . HIS B 1 240 ? 15.141 12.891 -7.465 1 92.5 240 HIS B CA 1
ATOM 4220 C C . HIS B 1 240 ? 15.141 13.758 -6.211 1 92.5 240 HIS B C 1
ATOM 4222 O O . HIS B 1 240 ? 15.875 13.484 -5.262 1 92.5 240 HIS B O 1
ATOM 4228 N N . SER B 1 241 ? 14.352 14.703 -6.168 1 88.06 241 SER B N 1
ATOM 4229 C CA . SER B 1 241 ? 14.273 15.633 -5.047 1 88.06 241 SER B CA 1
ATOM 4230 C C . SER B 1 241 ? 13.812 14.93 -3.773 1 88.06 241 SER B C 1
ATOM 4232 O O . SER B 1 241 ? 14.297 15.242 -2.682 1 88.06 241 SER B O 1
ATOM 4234 N N . THR B 1 242 ? 12.867 14.039 -3.947 1 89.38 242 THR B N 1
ATOM 4235 C CA . THR B 1 242 ? 12.383 13.273 -2.807 1 89.38 242 THR B CA 1
ATOM 4236 C C . THR B 1 242 ? 13.516 12.469 -2.178 1 89.38 242 THR B C 1
ATOM 4238 O O . THR B 1 242 ? 13.695 12.484 -0.958 1 89.38 242 THR B O 1
ATOM 4241 N N . ILE B 1 243 ? 14.227 11.836 -2.965 1 93.81 243 ILE B N 1
ATOM 4242 C CA . ILE B 1 243 ? 15.344 11.023 -2.492 1 93.81 243 ILE B CA 1
ATOM 4243 C C . ILE B 1 243 ? 16.375 11.914 -1.8 1 93.81 243 ILE B C 1
ATOM 4245 O O . ILE B 1 243 ? 16.812 11.617 -0.686 1 93.81 243 ILE B O 1
ATOM 4249 N N . ARG B 1 244 ? 16.656 12.992 -2.424 1 91.19 244 ARG B N 1
ATOM 4250 C CA . ARG B 1 244 ? 17.656 13.914 -1.896 1 91.19 244 ARG B CA 1
ATOM 4251 C C . ARG B 1 244 ? 17.219 14.469 -0.543 1 91.19 244 ARG B C 1
ATOM 4253 O O . ARG B 1 244 ? 18.047 14.609 0.365 1 91.19 244 ARG B O 1
ATOM 4260 N N . GLY B 1 245 ? 15.992 14.82 -0.462 1 89.5 245 GLY B N 1
ATOM 4261 C CA . GLY B 1 245 ? 15.469 15.297 0.81 1 89.5 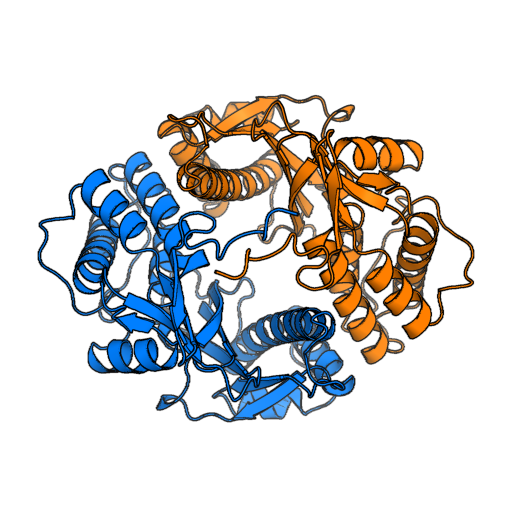245 GLY B CA 1
ATOM 4262 C C . GLY B 1 245 ? 15.656 14.305 1.94 1 89.5 245 GLY B C 1
ATOM 4263 O O . GLY B 1 245 ? 16.062 14.672 3.039 1 89.5 245 GLY B O 1
ATOM 4264 N N . LEU B 1 246 ? 15.445 13.062 1.671 1 93.44 246 LEU B N 1
ATOM 4265 C CA . LEU B 1 246 ? 15.508 12.016 2.684 1 93.44 246 LEU B CA 1
ATOM 4266 C C . LEU B 1 246 ? 16.953 11.672 3.021 1 93.44 246 LEU B C 1
ATOM 4268 O O . LEU B 1 246 ? 17.266 11.328 4.164 1 93.44 246 LEU B O 1
ATOM 4272 N N . ILE B 1 247 ? 17.812 11.836 2.051 1 94.06 247 ILE B N 1
ATOM 4273 C CA . ILE B 1 247 ? 19.234 11.648 2.299 1 94.06 247 ILE B CA 1
ATOM 4274 C C . ILE B 1 247 ? 19.766 12.797 3.145 1 94.06 247 ILE B C 1
ATOM 4276 O O . ILE B 1 247 ? 20.469 12.578 4.133 1 94.06 247 ILE B O 1
ATOM 4280 N N . SER B 1 248 ? 19.359 13.969 2.764 1 92.19 248 SER B N 1
ATOM 4281 C CA . SER B 1 248 ? 19.875 15.172 3.418 1 92.19 248 SER B CA 1
ATOM 4282 C C . SER B 1 248 ? 19.438 15.234 4.879 1 92.19 248 SER B C 1
ATOM 4284 O O . SER B 1 248 ? 20.172 15.734 5.73 1 92.19 248 SER B O 1
ATOM 4286 N N . ASN B 1 249 ? 18.266 14.688 5.172 1 90.75 249 ASN B N 1
ATOM 4287 C CA . ASN B 1 249 ? 17.797 14.75 6.551 1 90.75 249 ASN B CA 1
ATOM 4288 C C . ASN B 1 249 ? 18.281 13.547 7.363 1 90.75 249 ASN B C 1
ATOM 4290 O O . ASN B 1 249 ? 17.922 13.398 8.531 1 90.75 249 ASN B O 1
ATOM 4294 N N . GLY B 1 250 ? 18.953 12.633 6.699 1 93.06 250 GLY B N 1
ATOM 4295 C CA . GLY B 1 250 ? 19.594 11.539 7.406 1 93.06 250 GLY B CA 1
ATOM 4296 C C . GLY B 1 250 ? 18.688 10.328 7.574 1 93.06 250 GLY B C 1
ATOM 4297 O O . GLY B 1 250 ? 18.984 9.43 8.367 1 93.06 250 GLY B O 1
ATOM 4298 N N . ALA B 1 251 ? 17.641 10.281 6.859 1 94 251 ALA B N 1
ATOM 4299 C CA . ALA B 1 251 ? 16.703 9.164 6.984 1 94 251 ALA B CA 1
ATOM 4300 C C . ALA B 1 251 ? 17.172 7.973 6.145 1 94 251 ALA B C 1
ATOM 4302 O O . ALA B 1 251 ? 16.969 6.82 6.535 1 94 251 ALA B O 1
ATOM 4303 N N . VAL B 1 252 ? 17.781 8.32 5.012 1 96.56 252 VAL B N 1
ATOM 4304 C CA . VAL B 1 252 ? 18.109 7.277 4.051 1 96.56 252 VAL B CA 1
ATOM 4305 C C . VAL B 1 252 ? 19.547 7.457 3.562 1 96.56 252 VAL B C 1
ATOM 4307 O O . VAL B 1 252 ? 20.062 8.578 3.523 1 96.56 252 VAL B O 1
ATOM 4310 N N . ARG B 1 253 ? 20.172 6.387 3.266 1 97.06 253 ARG B N 1
ATOM 4311 C CA . ARG B 1 253 ? 21.438 6.324 2.559 1 97.06 253 ARG B CA 1
ATOM 4312 C C . ARG B 1 253 ? 21.391 5.312 1.419 1 97.06 253 ARG B C 1
ATOM 4314 O O . ARG B 1 253 ? 20.672 4.312 1.505 1 97.06 253 ARG B O 1
ATOM 4321 N N . VAL B 1 254 ? 22.141 5.621 0.357 1 97.19 254 VAL B N 1
ATOM 4322 C CA . VAL B 1 254 ? 22.141 4.73 -0.797 1 97.19 254 VAL B CA 1
ATOM 4323 C C . VAL B 1 254 ? 23.547 4.25 -1.084 1 97.19 254 VAL B C 1
ATOM 4325 O O . VAL B 1 254 ? 24.5 5.039 -1.049 1 97.19 254 VAL B O 1
ATOM 4328 N N . ASP B 1 255 ? 23.672 2.957 -1.319 1 96.56 255 ASP B N 1
ATOM 4329 C CA . ASP B 1 255 ? 24.969 2.383 -1.67 1 96.56 255 ASP B CA 1
ATOM 4330 C C . ASP B 1 255 ? 24.828 1.363 -2.797 1 96.56 255 ASP B C 1
ATOM 4332 O O . ASP B 1 255 ? 23.719 0.947 -3.133 1 96.56 255 ASP B O 1
ATOM 4336 N N . TYR B 1 256 ? 26 0.974 -3.299 1 96.81 256 TYR B N 1
ATOM 4337 C CA . TYR B 1 256 ? 26.047 0.086 -4.453 1 96.81 256 TYR B CA 1
ATOM 4338 C C . TYR B 1 256 ? 26.031 -1.375 -4.023 1 96.81 256 TYR B C 1
ATOM 4340 O O . TYR B 1 256 ? 26.656 -1.735 -3.016 1 96.81 256 TYR B O 1
ATOM 4348 N N . VAL B 1 257 ? 25.312 -2.135 -4.707 1 96.75 257 VAL B N 1
ATOM 4349 C CA . VAL B 1 257 ? 25.344 -3.588 -4.57 1 96.75 257 VAL B CA 1
ATOM 4350 C C . VAL B 1 257 ? 25.516 -4.23 -5.941 1 96.75 257 VAL B C 1
ATOM 4352 O O . VAL B 1 257 ? 24.969 -3.748 -6.934 1 96.75 257 VAL B O 1
ATOM 4355 N N . ARG B 1 258 ? 26.25 -5.293 -5.977 1 94.75 258 ARG B N 1
ATOM 4356 C CA . ARG B 1 258 ? 26.391 -6.016 -7.238 1 94.75 258 ARG B CA 1
ATOM 4357 C C . ARG B 1 258 ? 25.062 -6.633 -7.66 1 94.75 258 ARG B C 1
ATOM 4359 O O . ARG B 1 258 ? 24.312 -7.125 -6.82 1 94.75 258 ARG B O 1
ATOM 4366 N N . THR B 1 259 ? 24.828 -6.684 -8.922 1 90.94 259 THR B N 1
ATOM 4367 C CA . THR B 1 259 ? 23.562 -7.168 -9.484 1 90.94 259 THR B CA 1
ATOM 4368 C C . THR B 1 259 ? 23.281 -8.594 -9.008 1 90.94 259 THR B C 1
ATOM 4370 O O . THR B 1 259 ? 22.125 -8.93 -8.719 1 90.94 259 THR B O 1
ATOM 4373 N N . ASP B 1 260 ? 24.25 -9.406 -8.875 1 90.12 260 ASP B N 1
ATOM 4374 C CA . ASP B 1 260 ? 24.094 -10.812 -8.516 1 90.12 260 ASP B CA 1
ATOM 4375 C C . ASP B 1 260 ? 23.766 -10.961 -7.027 1 90.12 260 ASP B C 1
ATOM 4377 O O . ASP B 1 260 ? 23.328 -12.031 -6.59 1 90.12 260 ASP B O 1
ATOM 4381 N N . GLU B 1 261 ? 23.922 -9.906 -6.277 1 92.62 261 GLU B N 1
ATOM 4382 C CA . GLU B 1 261 ? 23.688 -9.945 -4.84 1 92.62 261 GLU B CA 1
ATOM 4383 C C . GLU B 1 261 ? 22.453 -9.133 -4.461 1 92.62 261 GLU B C 1
ATOM 4385 O O . GLU B 1 261 ? 22.172 -8.93 -3.275 1 92.62 261 GLU B O 1
ATOM 4390 N N . ASN B 1 262 ? 21.766 -8.664 -5.426 1 95.44 262 ASN B N 1
ATOM 4391 C CA . ASN B 1 262 ? 20.594 -7.832 -5.16 1 95.44 262 ASN B CA 1
ATOM 4392 C C . ASN B 1 262 ? 19.406 -8.672 -4.715 1 95.44 262 ASN B C 1
ATOM 4394 O O . ASN B 1 262 ? 18.828 -9.414 -5.516 1 95.44 262 ASN B O 1
ATOM 4398 N N . LEU B 1 263 ? 18.984 -8.484 -3.51 1 95.19 263 LEU B N 1
ATOM 4399 C CA . LEU B 1 263 ? 17.938 -9.273 -2.885 1 95.19 263 LEU B CA 1
ATOM 4400 C C . LEU B 1 263 ? 16.578 -8.938 -3.482 1 95.19 263 LEU B C 1
ATOM 4402 O O . LEU B 1 263 ? 15.602 -9.664 -3.268 1 95.19 263 LEU B O 1
ATOM 4406 N N . ALA B 1 264 ? 16.438 -7.848 -4.203 1 96.62 264 ALA B N 1
ATOM 4407 C CA . ALA B 1 264 ? 15.156 -7.414 -4.746 1 96.62 264 ALA B CA 1
ATOM 4408 C C . ALA B 1 264 ? 14.938 -7.977 -6.145 1 96.62 264 ALA B C 1
ATOM 4410 O O . ALA B 1 264 ? 13.867 -7.793 -6.734 1 96.62 264 ALA B O 1
ATOM 4411 N N . ASP B 1 265 ? 15.797 -8.758 -6.695 1 93.44 265 ASP B N 1
ATOM 4412 C CA . ASP B 1 265 ? 15.742 -9.297 -8.047 1 93.44 265 ASP B CA 1
ATOM 4413 C C . ASP B 1 265 ? 14.469 -10.109 -8.273 1 93.44 265 ASP B C 1
ATOM 4415 O O . ASP B 1 265 ? 13.805 -9.961 -9.305 1 93.44 265 ASP B O 1
ATOM 4419 N N . PRO B 1 266 ? 14.133 -10.945 -7.305 1 93.81 266 PRO B N 1
ATOM 4420 C CA . PRO B 1 266 ? 12.945 -11.781 -7.5 1 93.81 266 PRO B CA 1
ATOM 4421 C C . PRO B 1 266 ? 11.664 -10.961 -7.609 1 93.81 266 PRO B C 1
ATOM 4423 O O . PRO B 1 266 ? 10.617 -11.492 -7.996 1 93.81 266 PRO B O 1
ATOM 4426 N N . LEU B 1 267 ? 11.734 -9.711 -7.297 1 95.69 267 LEU B N 1
ATOM 4427 C CA . LEU B 1 267 ? 10.547 -8.867 -7.305 1 95.69 267 LEU B CA 1
ATOM 4428 C C . LEU B 1 267 ? 10.375 -8.18 -8.656 1 95.69 267 LEU B C 1
ATOM 4430 O O . LEU B 1 267 ? 9.391 -7.477 -8.883 1 95.69 267 LEU B O 1
ATOM 4434 N N . THR B 1 268 ? 11.312 -8.414 -9.617 1 93.62 268 THR B N 1
ATOM 4435 C CA . THR B 1 268 ? 11.219 -7.648 -10.859 1 93.62 268 THR B CA 1
ATOM 4436 C C . THR B 1 268 ? 11.242 -8.578 -12.062 1 93.62 268 THR B C 1
ATOM 4438 O O . THR B 1 268 ? 10.891 -8.172 -13.172 1 93.62 268 THR B O 1
ATOM 4441 N N . LYS B 1 269 ? 11.672 -9.812 -11.867 1 90.88 269 LYS B N 1
ATOM 4442 C CA . LYS B 1 269 ? 11.758 -10.734 -13 1 90.88 269 LYS B CA 1
ATOM 4443 C C . LYS B 1 269 ? 11.719 -12.188 -12.523 1 90.88 269 LYS B C 1
ATOM 4445 O O . LYS B 1 269 ? 11.859 -12.461 -11.336 1 90.88 269 LYS B O 1
ATOM 4450 N N . GLY B 1 270 ? 11.406 -13.023 -13.508 1 91.88 270 GLY B N 1
ATOM 4451 C CA . GLY B 1 270 ? 11.547 -14.445 -13.234 1 91.88 270 GLY B CA 1
ATOM 4452 C C . GLY B 1 270 ? 12.992 -14.891 -13.156 1 91.88 270 GLY B C 1
ATOM 4453 O O . GLY B 1 270 ? 13.844 -14.391 -13.898 1 91.88 270 GLY B O 1
ATOM 4454 N N . LEU B 1 271 ? 13.234 -15.773 -12.234 1 93.06 271 LEU B N 1
ATOM 4455 C CA . LEU B 1 271 ? 14.609 -16.219 -12 1 93.06 271 LEU B CA 1
ATOM 4456 C C . LEU B 1 271 ? 14.734 -17.719 -12.219 1 93.06 271 LEU B C 1
ATOM 4458 O O . LEU B 1 271 ? 13.727 -18.438 -12.281 1 93.06 271 LEU B O 1
ATOM 4462 N N . THR B 1 272 ? 16 -18.141 -12.352 1 94.25 272 THR B N 1
ATOM 4463 C CA . THR B 1 272 ? 16.312 -19.562 -12.438 1 94.25 272 THR B CA 1
ATOM 4464 C C . THR B 1 272 ? 16.094 -20.25 -11.086 1 94.25 272 THR B C 1
ATOM 4466 O O . THR B 1 272 ? 15.969 -19.578 -10.062 1 94.25 272 THR B O 1
ATOM 4469 N N . LYS B 1 273 ? 16.062 -21.547 -11.148 1 95.25 273 LYS B N 1
ATOM 4470 C CA . LYS B 1 273 ? 15.836 -22.344 -9.953 1 95.25 273 LYS B CA 1
ATOM 4471 C C . LYS B 1 273 ? 16.859 -22.016 -8.867 1 95.25 273 LYS B C 1
ATOM 4473 O O . LYS B 1 273 ? 16.5 -21.781 -7.711 1 95.25 273 LYS B O 1
ATOM 4478 N N . GLU B 1 274 ? 18.062 -21.922 -9.227 1 94.31 274 GLU B N 1
ATOM 4479 C CA . GLU B 1 274 ? 19.141 -21.656 -8.273 1 94.31 274 GLU B CA 1
ATOM 4480 C C . GLU B 1 274 ? 19 -20.281 -7.645 1 94.31 274 GLU B C 1
ATOM 4482 O O . GLU B 1 274 ? 19.141 -20.125 -6.43 1 94.31 274 GLU B O 1
ATOM 4487 N N . LYS B 1 275 ? 18.688 -19.328 -8.43 1 93.56 275 LYS B N 1
ATOM 4488 C CA . LYS B 1 275 ? 18.547 -17.953 -7.938 1 93.56 275 LYS B CA 1
ATOM 4489 C C . LYS B 1 275 ? 17.328 -17.812 -7.035 1 93.56 275 LYS B C 1
ATOM 4491 O O . LYS B 1 275 ? 17.359 -17.094 -6.035 1 93.56 275 LYS B O 1
ATOM 4496 N N . VAL B 1 276 ? 16.266 -18.516 -7.402 1 94.75 276 VAL B N 1
ATOM 4497 C CA . VAL B 1 276 ? 15.062 -18.484 -6.578 1 94.75 276 VAL B CA 1
ATOM 4498 C C . VAL B 1 276 ? 15.375 -19.062 -5.199 1 94.75 276 VAL B C 1
ATOM 4500 O O . VAL B 1 276 ? 15.008 -18.469 -4.18 1 94.75 276 VAL B O 1
ATOM 4503 N N . LEU B 1 277 ? 16.031 -20.156 -5.188 1 93.44 277 LEU B N 1
ATOM 4504 C CA . LEU B 1 277 ? 16.375 -20.797 -3.92 1 93.44 277 LEU B CA 1
ATOM 4505 C C . LEU B 1 277 ? 17.25 -19.875 -3.072 1 93.44 277 LEU B C 1
ATOM 4507 O O . LEU B 1 277 ? 16.969 -19.641 -1.896 1 93.44 277 LEU B O 1
ATOM 4511 N N . ASN B 1 278 ? 18.266 -19.328 -3.666 1 93.88 278 ASN B N 1
ATOM 4512 C CA . ASN B 1 278 ? 19.203 -18.484 -2.945 1 93.88 278 ASN B CA 1
ATOM 4513 C C . ASN B 1 278 ? 18.531 -17.219 -2.418 1 93.88 278 ASN B C 1
ATOM 4515 O O . ASN B 1 278 ? 18.719 -16.859 -1.257 1 93.88 278 ASN B O 1
ATOM 4519 N N . THR B 1 279 ? 17.781 -16.594 -3.244 1 93.69 279 THR B N 1
ATOM 4520 C CA . THR B 1 279 ? 17.125 -15.352 -2.846 1 93.69 279 THR B CA 1
ATOM 4521 C C . THR B 1 279 ? 16.062 -15.625 -1.798 1 93.69 279 THR B C 1
ATOM 4523 O O . THR B 1 279 ? 15.836 -14.805 -0.901 1 93.69 279 THR B O 1
ATOM 4526 N N . SER B 1 280 ? 15.344 -16.734 -1.928 1 94.44 280 SER B N 1
ATOM 4527 C CA . SER B 1 280 ? 14.336 -17.094 -0.933 1 94.44 280 SER B CA 1
ATOM 4528 C C . SER B 1 280 ? 14.961 -17.266 0.448 1 94.44 280 SER B C 1
ATOM 4530 O O . SER B 1 280 ? 14.422 -16.766 1.443 1 94.44 280 SER B O 1
ATOM 4532 N N . ILE B 1 281 ? 16.109 -17.875 0.475 1 93.38 281 ILE B N 1
ATOM 4533 C CA . ILE B 1 281 ? 16.812 -18.062 1.735 1 93.38 281 ILE B CA 1
ATOM 4534 C C . ILE B 1 281 ? 17.234 -16.719 2.311 1 93.38 281 ILE B C 1
ATOM 4536 O O . ILE B 1 281 ? 17.031 -16.453 3.502 1 93.38 281 ILE B O 1
ATOM 4540 N N . LYS B 1 282 ? 17.703 -15.875 1.466 1 93.88 282 LYS B N 1
ATOM 4541 C CA . LYS B 1 282 ? 18.188 -14.57 1.915 1 93.88 282 LYS B CA 1
ATOM 4542 C C . LYS B 1 282 ? 17.016 -13.695 2.375 1 93.88 282 LYS B C 1
ATOM 4544 O O . LYS B 1 282 ? 17.203 -12.766 3.168 1 93.88 282 LYS B O 1
ATOM 4549 N N . MET B 1 283 ? 15.844 -13.984 1.867 1 95.12 283 MET B N 1
ATOM 4550 C CA . MET B 1 283 ? 14.641 -13.258 2.289 1 95.12 283 MET B CA 1
ATOM 4551 C C . MET B 1 283 ? 14.164 -13.742 3.654 1 95.12 283 MET B C 1
ATOM 4553 O O . MET B 1 283 ? 13.281 -13.141 4.258 1 95.12 283 MET B O 1
ATOM 4557 N N . GLY B 1 284 ? 14.727 -14.82 4.113 1 95.19 284 GLY B N 1
ATOM 4558 C CA . GLY B 1 284 ? 14.336 -15.383 5.395 1 95.19 284 GLY B CA 1
ATOM 4559 C C . GLY B 1 284 ? 13.336 -16.516 5.27 1 95.19 284 GLY B C 1
ATOM 4560 O O . GLY B 1 284 ? 12.758 -16.953 6.266 1 95.19 284 GLY B O 1
ATOM 4561 N N . LEU B 1 285 ? 13.094 -16.953 4.008 1 95.81 285 LEU B N 1
ATOM 4562 C CA . LEU B 1 285 ? 12.172 -18.062 3.807 1 95.81 285 LEU B CA 1
ATOM 4563 C C . LEU B 1 285 ? 12.867 -19.391 4.039 1 95.81 285 LEU B C 1
ATOM 4565 O O . LEU B 1 285 ? 13.781 -19.766 3.293 1 95.81 285 LEU B O 1
ATOM 4569 N N . MET B 1 286 ? 12.484 -20.078 5.047 1 93.5 286 MET B N 1
ATOM 4570 C CA . MET B 1 286 ? 13.062 -21.359 5.422 1 93.5 286 MET B CA 1
ATOM 4571 C C . MET B 1 286 ? 11.977 -22.328 5.871 1 93.5 286 MET B C 1
ATOM 4573 O O . MET B 1 286 ? 10.906 -21.906 6.316 1 93.5 286 MET B O 1
ATOM 4577 N N . PRO B 1 287 ? 12.25 -23.625 5.656 1 90.75 287 PRO B N 1
ATOM 4578 C CA . PRO B 1 287 ? 11.281 -24.609 6.133 1 90.75 287 PRO B CA 1
ATOM 4579 C C . PRO B 1 287 ? 11.07 -24.547 7.645 1 90.75 287 PRO B C 1
ATOM 4581 O O . PRO B 1 287 ? 12.039 -24.391 8.398 1 90.75 287 PRO B O 1
ATOM 4584 N N . ILE B 1 288 ? 9.805 -24.391 8 1 78.19 288 ILE B N 1
ATOM 4585 C CA . ILE B 1 288 ? 9.484 -24.391 9.422 1 78.19 288 ILE B CA 1
ATOM 4586 C C . ILE B 1 288 ? 9.211 -25.812 9.891 1 78.19 288 ILE B C 1
ATOM 4588 O O . ILE B 1 288 ? 8.508 -26.562 9.219 1 78.19 288 ILE B O 1
ATOM 4592 N N . ALA B 1 289 ? 10.055 -26.406 10.867 1 61.78 289 ALA B N 1
ATOM 4593 C CA . ALA B 1 289 ? 9.875 -27.75 11.422 1 61.78 289 ALA B CA 1
ATOM 4594 C C . ALA B 1 289 ? 8.469 -27.922 11.984 1 61.78 289 ALA B C 1
ATOM 4596 O O . ALA B 1 289 ? 7.953 -27.047 12.672 1 61.78 289 ALA B O 1
ATOM 4597 N N . HIS B 1 290 ? 7.516 -28.625 11.312 1 52.47 290 HIS B N 1
ATOM 4598 C CA . HIS B 1 290 ? 6.234 -29.016 11.891 1 52.47 290 HIS B CA 1
ATOM 4599 C C . HIS B 1 290 ? 6.43 -29.766 13.203 1 52.47 290 HIS B C 1
ATOM 4601 O O . HIS B 1 290 ? 7.441 -30.453 13.383 1 52.47 290 HIS B O 1
#